Protein AF-A0A2G5C5P5-F1 (afdb_monomer)

InterPro domains:
  IPR019308 Transmembrane protein 214 [PTHR13448] (25-402)

Nearest PDB structures (foldseek):
  5t8v-assembly1_A  TM=2.557E-01  e=1.367E+00  Thermochaetoides thermophila DSM 1495
  4jgh-assembly2_D-2  TM=2.310E-01  e=2.596E+00  Homo sapiens
  8esq-assembly1_I  TM=3.142E-01  e=5.606E+00  Schizosaccharomyces pombe

Solvent-accessible surface area (backbone atoms only — not comparable to full-atom values): 25654 Å² total; per-residue (Å²): 140,82,87,87,78,86,83,63,78,71,61,63,54,56,56,56,56,62,62,66,70,75,74,82,79,87,84,83,87,67,85,76,84,80,80,74,80,84,75,79,88,76,88,81,81,86,88,81,85,88,81,89,84,89,89,82,92,75,83,91,70,88,68,61,86,55,49,68,57,50,52,53,50,50,51,53,50,50,53,52,52,51,52,52,48,51,54,51,53,52,54,50,49,57,57,47,57,57,50,61,65,62,71,74,76,82,85,84,91,77,92,79,92,83,88,89,86,87,86,89,85,87,83,81,94,72,87,74,76,78,76,76,75,72,75,82,73,84,83,45,37,58,45,64,36,36,65,68,56,53,45,66,62,48,48,52,50,50,50,54,41,45,64,77,33,67,90,38,51,47,59,36,53,51,51,53,44,52,52,40,24,58,57,31,50,73,30,45,55,87,63,56,49,63,85,50,44,72,76,77,46,54,64,73,56,48,48,44,56,65,54,77,44,45,44,66,62,44,51,48,55,50,35,63,53,55,64,73,50,53,61,67,36,50,41,54,50,51,52,51,47,48,54,52,52,50,54,52,52,52,56,66,62,60,68,68,74,91,73,94,73,96,62,90,72,79,61,69,39,36,49,66,21,48,52,38,54,48,40,46,48,27,30,62,49,26,70,41,50,65,79,42,44,63,55,50,66,68,38,69,90,53,51,53,85,86,41,44,61,57,55,52,44,52,40,39,23,14,28,75,46,34,54,49,55,18,49,33,48,39,56,75,56,49,48,61,44,62,75,35,92,83,52,50,72,66,61,43,50,54,56,51,48,47,50,51,51,56,63,66,37,87,65,28,67,62,55,40,61,74,39,40,58,52,97,88,41,55,46,68,46,71,71,58,48,53,51,49,48,47,58,36,63,48,57,84,91,66,64,50,72,67,63,24,55,58,41,38,61,55,46,60,58,48,64,58,63,76,75,114

Sequence (420 aa):
MDEERPISFEEEEKAAINASINANKSSDHGWQTVIYPKRQRKTSKTSGSNTDLRANGVSNNKSNVFSSVELHADERRRRNLELQRKAAEEAAEEASASRIARSKQRSDDEDESDDGDEIVDNGKVESKKPKQKKPKRIKVTVAEAASKIDAENLEQFLIEVSASYESQHYIQLMRFADYFARAFSPVKNAEFPWTKMFKESTVAKLADVPLNDVPEAVYKTSTDWINKRSSDALGSFILWSLDTIFADLANHQGVTKGSKKVVQQGSSKAQVAIFVVLAMALRRKPDVLIGLLPKLREDPKYQGQDKLPVILWVIAQASQGDLVVGLYSWVHNLFPVISAKSCNTQSRDLILQLLERILSAPKARSILLNGAVRKGERLVPPSALELLIRATFPAPSARIKVSIMRITSVFVIHLQWKAA

pLDDT: mean 72.53, std 23.05, range [25.64, 98.31]

Structure (mmCIF, N/CA/C/O backbone):
data_AF-A0A2G5C5P5-F1
#
_entry.id   AF-A0A2G5C5P5-F1
#
loop_
_atom_site.group_PDB
_atom_site.id
_atom_site.type_symbol
_atom_site.label_atom_id
_atom_site.label_alt_id
_atom_site.label_comp_id
_atom_site.label_asym_id
_atom_site.label_entity_id
_atom_site.label_seq_id
_atom_site.pdbx_PDB_ins_code
_atom_site.Cartn_x
_atom_site.Cartn_y
_atom_site.Cartn_z
_atom_site.occupancy
_atom_site.B_iso_or_equiv
_atom_site.auth_seq_id
_atom_site.auth_comp_id
_atom_site.auth_asym_id
_atom_site.auth_atom_id
_atom_site.pdbx_PDB_model_num
ATOM 1 N N . MET A 1 1 ? -6.707 20.361 -74.827 1.00 39.75 1 MET A N 1
ATOM 2 C CA . MET A 1 1 ? -7.853 21.003 -74.163 1.00 39.75 1 MET A CA 1
ATOM 3 C C . MET A 1 1 ? -8.816 19.868 -73.877 1.00 39.75 1 MET A C 1
ATOM 5 O O . MET A 1 1 ? -9.285 19.274 -74.832 1.00 39.75 1 MET A O 1
ATOM 9 N N . ASP A 1 2 ? -8.989 19.364 -72.666 1.00 35.78 2 ASP A N 1
ATOM 10 C CA . ASP A 1 2 ? -8.634 19.892 -71.354 1.00 35.78 2 ASP A CA 1
ATOM 11 C C . ASP A 1 2 ? -8.256 18.758 -70.392 1.00 35.78 2 ASP A C 1
ATOM 13 O O . ASP A 1 2 ? -8.505 17.581 -70.637 1.00 35.78 2 ASP A O 1
ATOM 17 N N . GLU A 1 3 ? -7.552 19.166 -69.348 1.00 36.19 3 GLU A N 1
ATOM 18 C CA . GLU A 1 3 ? -6.852 18.392 -68.332 1.00 36.19 3 GLU A CA 1
ATOM 19 C C . GLU A 1 3 ? -7.809 18.110 -67.154 1.00 36.19 3 GLU A C 1
ATOM 21 O O . GLU A 1 3 ? -8.196 19.038 -66.445 1.00 36.19 3 GLU A O 1
ATOM 26 N N . GLU A 1 4 ? -8.205 16.853 -66.922 1.00 40.25 4 GLU A N 1
ATOM 27 C CA . GLU A 1 4 ? -8.916 16.465 -65.693 1.00 40.25 4 GLU A CA 1
ATOM 28 C C . GLU A 1 4 ? -7.902 16.166 -64.578 1.00 40.25 4 GLU A C 1
ATOM 30 O O . GLU A 1 4 ? -7.133 15.204 -64.637 1.00 40.25 4 GLU A O 1
ATOM 35 N N . ARG A 1 5 ? -7.888 17.020 -63.547 1.00 47.44 5 ARG A N 1
ATOM 36 C CA . ARG A 1 5 ? -7.127 16.813 -62.307 1.00 47.44 5 ARG A CA 1
ATOM 37 C C . ARG A 1 5 ? -7.909 15.905 -61.349 1.00 47.44 5 ARG A C 1
ATOM 39 O O . ARG A 1 5 ? -9.105 16.128 -61.176 1.00 47.44 5 ARG A O 1
ATOM 46 N N . PRO A 1 6 ? -7.258 14.966 -60.640 1.00 45.50 6 PRO A N 1
ATOM 47 C CA . PRO A 1 6 ? -7.902 14.232 -59.558 1.00 45.50 6 PRO A CA 1
ATOM 48 C C . PRO A 1 6 ? -8.077 15.119 -58.313 1.00 45.50 6 PRO A C 1
ATOM 50 O O . PRO A 1 6 ? -7.134 15.760 -57.843 1.00 45.50 6 PRO A O 1
ATOM 53 N N . ILE A 1 7 ? -9.308 15.142 -57.800 1.00 49.91 7 ILE A N 1
ATOM 54 C CA . ILE A 1 7 ? -9.752 15.841 -56.587 1.00 49.91 7 ILE A CA 1
ATOM 55 C C . ILE A 1 7 ? -9.141 15.159 -55.351 1.00 49.91 7 ILE A C 1
ATOM 57 O O . ILE A 1 7 ? -9.050 13.933 -55.283 1.00 49.91 7 ILE A O 1
ATOM 61 N N . SER A 1 8 ? -8.673 15.956 -54.388 1.00 47.62 8 SER A N 1
ATOM 62 C CA . SER A 1 8 ? -7.996 15.491 -53.178 1.00 47.62 8 SER A CA 1
ATOM 63 C C . SER A 1 8 ? -8.977 14.974 -52.117 1.00 47.62 8 SER A C 1
ATOM 65 O O . SER A 1 8 ? -10.062 15.513 -51.914 1.00 47.62 8 SER A O 1
ATOM 67 N N . PHE A 1 9 ? -8.530 13.960 -51.371 1.00 46.12 9 PHE A N 1
ATOM 68 C CA . PHE A 1 9 ? -9.217 13.301 -50.246 1.00 46.12 9 PHE A CA 1
ATOM 69 C C . PHE A 1 9 ? -9.697 14.247 -49.117 1.00 46.12 9 PHE A C 1
ATOM 71 O O . PHE A 1 9 ? -10.440 13.830 -48.235 1.00 46.12 9 PHE A O 1
ATOM 78 N N . GLU A 1 10 ? -9.293 15.520 -49.129 1.00 51.56 10 GLU A N 1
ATOM 79 C CA . GLU A 1 10 ? -9.669 16.517 -48.118 1.00 51.56 10 GLU A CA 1
ATOM 80 C C . GLU A 1 10 ? -11.042 17.173 -48.367 1.00 51.56 10 GLU A C 1
ATOM 82 O O . GLU A 1 10 ? -11.604 17.774 -47.447 1.00 51.56 10 GLU A O 1
ATOM 87 N N . GLU A 1 11 ? -11.609 17.075 -49.576 1.00 49.78 11 GLU A N 1
ATOM 88 C CA . GLU A 1 11 ? -12.957 17.602 -49.863 1.00 49.78 11 GLU A CA 1
ATOM 89 C C . GLU A 1 11 ? -14.079 16.627 -49.475 1.00 49.78 11 GLU A C 1
ATOM 91 O O . GLU A 1 11 ? -15.160 17.063 -49.071 1.00 49.78 11 GLU A O 1
ATOM 96 N N . GLU A 1 12 ? -13.810 15.320 -49.483 1.00 50.12 12 GLU A N 1
ATOM 97 C CA . GLU A 1 12 ? -14.785 14.293 -49.094 1.00 50.12 12 GLU A CA 1
ATOM 98 C C . GLU A 1 12 ? -14.968 14.228 -47.562 1.00 50.12 12 GLU A C 1
ATOM 100 O O . GLU A 1 12 ? -16.082 14.070 -47.055 1.00 50.12 12 GLU A O 1
ATOM 105 N N . GLU A 1 13 ? -13.901 14.489 -46.796 1.00 49.41 13 GLU A N 1
ATOM 106 C CA . GLU A 1 13 ? -13.942 14.523 -45.327 1.00 49.41 13 GLU A CA 1
ATOM 107 C C . GLU A 1 13 ? -14.687 15.763 -44.788 1.00 49.41 13 GLU A C 1
ATOM 109 O O . GLU A 1 13 ? -15.423 15.688 -43.799 1.00 49.41 13 GLU A O 1
ATOM 114 N N . LYS A 1 14 ? -14.603 16.908 -45.484 1.00 49.34 14 LYS A N 1
ATOM 115 C CA . LYS A 1 14 ? -15.317 18.140 -45.092 1.00 49.34 14 LYS A CA 1
ATOM 116 C C . LYS A 1 14 ? -16.828 18.072 -45.344 1.00 49.34 14 LYS A C 1
ATOM 118 O O . LYS A 1 14 ? -17.591 18.687 -44.594 1.00 49.34 14 LYS A O 1
ATOM 123 N N . ALA A 1 15 ? -17.279 17.297 -46.333 1.00 49.38 15 ALA A N 1
ATOM 124 C CA . ALA A 1 15 ? -18.704 17.053 -46.567 1.00 49.38 15 ALA A CA 1
ATOM 125 C C . ALA A 1 15 ? -19.320 16.128 -45.494 1.00 49.38 15 ALA A C 1
ATOM 127 O O . ALA A 1 15 ? -20.443 16.367 -45.040 1.00 49.38 15 ALA A O 1
ATOM 128 N N . ALA A 1 16 ? -18.565 15.135 -45.010 1.00 49.78 16 ALA A N 1
ATOM 129 C CA . ALA A 1 16 ? -19.006 14.209 -43.962 1.00 49.78 16 ALA A CA 1
ATOM 130 C C . ALA A 1 16 ? -19.106 14.864 -42.566 1.00 49.78 16 ALA A C 1
ATOM 132 O O . ALA A 1 16 ? -20.011 14.547 -41.784 1.00 49.78 16 ALA A O 1
ATOM 133 N N . ILE A 1 17 ? -18.227 15.827 -42.264 1.00 50.59 17 ILE A N 1
ATOM 134 C CA . ILE A 1 17 ? -18.224 16.556 -40.983 1.00 50.59 17 ILE A CA 1
ATOM 135 C C . ILE A 1 17 ? -19.400 17.550 -40.890 1.00 50.59 17 ILE A C 1
ATOM 137 O O . ILE A 1 17 ? -20.002 17.699 -39.828 1.00 50.59 17 ILE A O 1
ATOM 141 N N . ASN A 1 18 ? -19.814 18.177 -41.997 1.00 45.84 18 ASN A N 1
ATOM 142 C CA . ASN A 1 18 ? -20.959 19.100 -41.985 1.00 45.84 18 ASN A CA 1
ATOM 143 C C . ASN A 1 18 ? -22.326 18.390 -41.923 1.00 45.84 18 ASN A C 1
ATOM 145 O O . ASN A 1 18 ? -23.281 18.952 -41.383 1.00 45.84 18 ASN A O 1
ATOM 149 N N . ALA A 1 19 ? -22.431 17.146 -42.403 1.00 44.00 19 ALA A N 1
ATOM 150 C CA . ALA A 1 19 ? -23.662 16.355 -42.306 1.00 44.00 19 ALA A CA 1
ATOM 151 C C . ALA A 1 19 ? -23.920 15.808 -40.885 1.00 44.00 19 ALA A C 1
ATOM 153 O O . ALA A 1 19 ? -25.070 15.608 -40.494 1.00 44.00 19 ALA A O 1
ATOM 154 N N . SER A 1 20 ? -22.871 15.626 -40.078 1.00 40.66 20 SER A N 1
ATOM 155 C CA . SER A 1 20 ? -22.965 15.104 -38.706 1.00 40.66 20 SER A CA 1
ATOM 156 C C . SER A 1 20 ? -23.210 16.188 -37.640 1.00 40.66 20 SER A C 1
ATOM 158 O O . SER A 1 20 ? -23.603 15.867 -36.519 1.00 40.66 20 SER A O 1
ATOM 160 N N . ILE A 1 21 ? -23.095 17.474 -37.996 1.00 42.53 21 ILE A N 1
ATOM 161 C CA . ILE A 1 21 ? -23.386 18.611 -37.101 1.00 42.53 21 ILE A CA 1
ATOM 162 C C . ILE A 1 21 ? -24.892 18.957 -37.047 1.00 42.53 21 ILE A C 1
ATOM 164 O O . ILE A 1 21 ? -25.347 19.550 -36.071 1.00 42.53 21 ILE A O 1
ATOM 168 N N . ASN A 1 22 ? -25.708 18.523 -38.018 1.00 40.50 22 ASN A N 1
ATOM 169 C CA . ASN A 1 22 ? -27.134 18.890 -38.094 1.00 40.50 22 ASN A CA 1
ATOM 170 C C . ASN A 1 22 ? -28.139 17.803 -37.659 1.00 40.50 22 ASN A C 1
ATOM 172 O O . ASN A 1 22 ? -29.344 18.032 -37.744 1.00 40.50 22 ASN A O 1
ATOM 176 N N . ALA A 1 23 ? -27.685 16.655 -37.142 1.00 41.91 23 ALA A N 1
ATOM 177 C CA . ALA A 1 23 ? -28.559 15.520 -36.810 1.00 41.91 23 ALA A CA 1
ATOM 178 C C . ALA A 1 23 ? -28.710 15.209 -35.305 1.00 41.91 23 ALA A C 1
ATOM 180 O O . ALA A 1 23 ? -29.183 14.135 -34.960 1.00 41.91 23 ALA A O 1
ATOM 181 N N . ASN A 1 24 ? -28.365 16.132 -34.398 1.00 37.50 24 ASN A N 1
ATOM 182 C CA . ASN A 1 24 ? -28.667 15.994 -32.964 1.00 37.50 24 ASN A CA 1
ATOM 183 C C . ASN A 1 24 ? -29.270 17.283 -32.397 1.00 37.50 24 ASN A C 1
ATOM 185 O O . ASN A 1 24 ? -28.678 18.006 -31.597 1.00 37.50 24 ASN A O 1
ATOM 189 N N . LYS A 1 25 ? -30.497 17.560 -32.836 1.00 40.38 25 LYS A N 1
ATOM 190 C CA . LYS A 1 25 ? -31.408 18.515 -32.210 1.00 40.38 25 LYS A CA 1
ATOM 191 C C . LYS A 1 25 ? -32.523 17.695 -31.555 1.00 40.38 25 LYS A C 1
ATOM 193 O O . LYS A 1 25 ? -33.150 16.902 -32.243 1.00 40.38 25 LYS A O 1
ATOM 198 N N . SER A 1 26 ? -32.774 17.947 -30.266 1.00 44.62 26 SER A N 1
ATOM 199 C CA . SER A 1 26 ? -33.900 17.452 -29.443 1.00 44.62 26 SER A CA 1
ATOM 200 C C . SER A 1 26 ? -33.718 16.141 -28.652 1.00 44.62 26 SER A C 1
ATOM 202 O O . SER A 1 26 ? -34.239 15.100 -29.036 1.00 44.62 26 SER A O 1
ATOM 204 N N . SER A 1 27 ? -33.168 16.252 -27.436 1.00 40.12 27 SER A N 1
ATOM 205 C CA . SER A 1 27 ? -33.867 15.812 -26.209 1.00 40.12 27 SER A CA 1
ATOM 206 C C . SER A 1 27 ? -33.174 16.412 -24.978 1.00 40.12 27 SER A C 1
ATOM 208 O O . SER A 1 27 ? -32.378 15.774 -24.291 1.00 40.12 27 SER A O 1
ATOM 210 N N . ASP A 1 28 ? -33.445 17.691 -24.741 1.00 40.66 28 ASP A N 1
ATOM 211 C CA . ASP A 1 28 ? -32.949 18.453 -23.599 1.00 40.66 28 ASP A CA 1
ATOM 212 C C . ASP A 1 28 ? -33.690 17.984 -22.330 1.00 40.66 28 ASP A C 1
ATOM 214 O O . ASP A 1 28 ? -34.867 18.284 -22.137 1.00 40.66 28 ASP A O 1
ATOM 218 N N . HIS A 1 29 ? -33.050 17.187 -21.471 1.00 51.88 29 HIS A N 1
ATOM 219 C CA . HIS A 1 29 ? -33.533 16.918 -20.104 1.00 51.88 29 HIS A CA 1
ATOM 220 C C . HIS A 1 29 ? -32.987 17.989 -19.153 1.00 51.88 29 HIS A C 1
ATOM 222 O O . HIS A 1 29 ? -32.339 17.713 -18.140 1.00 51.88 29 HIS A O 1
ATOM 228 N N . GLY A 1 30 ? -33.231 19.241 -19.540 1.00 44.56 30 GLY A N 1
ATOM 229 C CA . GLY A 1 30 ? -32.808 20.432 -18.833 1.00 44.56 30 GLY A CA 1
ATOM 230 C C . GLY A 1 30 ? -33.655 20.651 -17.589 1.00 44.56 30 GLY A C 1
ATOM 231 O O . GLY A 1 30 ? -34.846 20.951 -17.663 1.00 44.56 30 GLY A O 1
ATOM 232 N N . TRP A 1 31 ? -33.018 20.567 -16.424 1.00 47.69 31 TRP A N 1
ATOM 233 C CA . TRP A 1 31 ? -33.507 21.257 -15.238 1.00 47.69 31 TRP A CA 1
ATOM 234 C C . TRP A 1 31 ? -33.713 22.735 -15.585 1.00 47.69 31 TRP A C 1
ATOM 236 O O . TRP A 1 31 ? -32.754 23.471 -15.823 1.00 47.69 31 TRP A O 1
ATOM 246 N N . GLN A 1 32 ? -34.969 23.173 -15.624 1.00 50.31 32 GLN A N 1
ATOM 247 C CA . GLN A 1 32 ? -35.308 24.569 -15.865 1.00 50.31 32 GLN A CA 1
ATOM 248 C C . GLN A 1 32 ? -35.135 25.379 -14.581 1.00 50.31 32 GLN A C 1
ATOM 250 O O . GLN A 1 32 ? -35.727 25.092 -13.540 1.00 50.31 32 GLN A O 1
ATOM 255 N N . THR A 1 33 ? -34.329 26.436 -14.665 1.00 44.00 33 THR A N 1
ATOM 256 C CA . THR A 1 33 ? -34.199 27.417 -13.587 1.00 44.00 33 THR A CA 1
ATOM 257 C C . THR A 1 33 ? -35.464 28.272 -13.560 1.00 44.00 33 THR A C 1
ATOM 259 O O . THR A 1 33 ? -35.619 29.190 -14.362 1.00 44.00 33 THR A O 1
ATOM 262 N N . VAL A 1 34 ? -36.386 27.977 -12.642 1.00 49.75 34 VAL A N 1
ATOM 263 C CA . VAL A 1 34 ? -37.576 28.806 -12.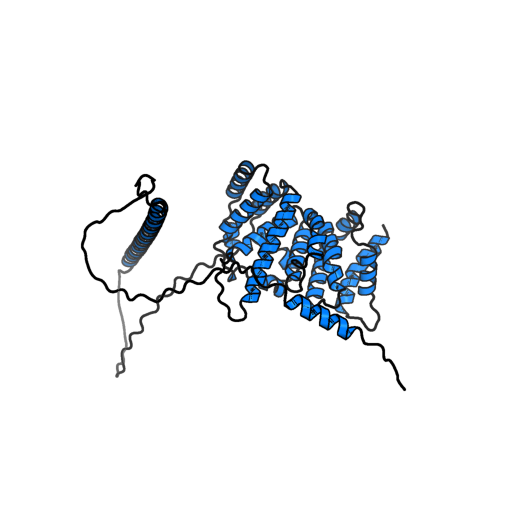411 1.00 49.75 34 VAL A CA 1
ATOM 264 C C . VAL A 1 34 ? -37.158 30.035 -11.605 1.00 49.75 34 VAL A C 1
ATOM 266 O O . VAL A 1 34 ? -36.995 29.985 -10.385 1.00 49.75 34 VAL A O 1
ATOM 269 N N . ILE A 1 35 ? -36.943 31.152 -12.298 1.00 47.06 35 ILE A N 1
ATOM 270 C CA . ILE A 1 35 ? -36.709 32.454 -11.672 1.00 47.06 35 ILE A CA 1
ATOM 271 C C . ILE A 1 35 ? -38.068 33.009 -11.245 1.00 47.06 35 ILE A C 1
ATOM 273 O O . ILE A 1 35 ? -38.861 33.446 -12.076 1.00 47.06 35 ILE A O 1
ATOM 277 N N . TYR A 1 36 ? -38.342 33.019 -9.943 1.00 44.31 36 TYR A N 1
ATOM 278 C CA . TYR A 1 36 ? -39.490 33.747 -9.412 1.00 44.31 36 TYR A CA 1
ATOM 279 C C . TYR A 1 36 ? -39.167 35.246 -9.363 1.00 44.31 36 TYR A C 1
ATOM 281 O O . TYR A 1 36 ? -38.166 35.627 -8.743 1.00 44.31 36 TYR A O 1
ATOM 289 N N . PRO A 1 37 ? -40.002 36.130 -9.935 1.00 45.81 37 PRO A N 1
ATOM 290 C CA . PRO A 1 37 ? -39.894 37.548 -9.644 1.00 45.81 37 PRO A CA 1
ATOM 291 C C . PRO A 1 37 ? -40.115 37.766 -8.143 1.00 45.81 37 PRO A C 1
ATOM 293 O O . PRO A 1 37 ? -41.065 37.273 -7.532 1.00 45.81 37 PRO A O 1
ATOM 296 N N . LYS A 1 38 ? -39.173 38.493 -7.543 1.00 41.09 38 LYS A N 1
ATOM 297 C CA . LYS A 1 38 ? -39.070 38.803 -6.116 1.00 41.09 38 LYS A CA 1
ATOM 298 C C . LYS A 1 38 ? -40.333 39.538 -5.645 1.00 41.09 38 LYS A C 1
ATOM 300 O O . LYS A 1 38 ? -40.432 40.757 -5.756 1.00 41.09 38 LYS A O 1
ATOM 305 N N . ARG A 1 39 ? -41.316 38.797 -5.127 1.00 41.12 39 ARG A 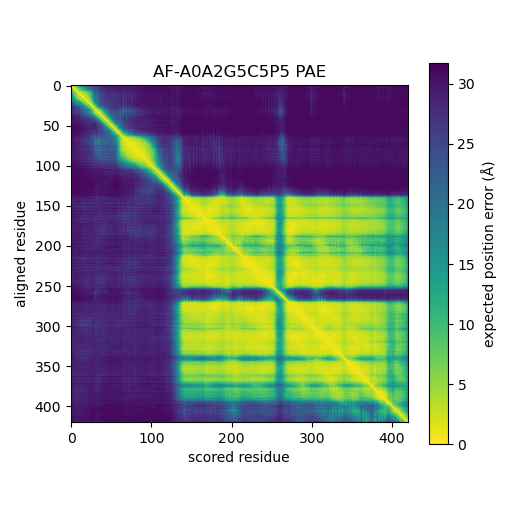N 1
ATOM 306 C CA . ARG A 1 39 ? -42.567 39.362 -4.608 1.00 41.12 39 ARG A CA 1
ATOM 307 C C . ARG A 1 39 ? -42.278 40.081 -3.289 1.00 41.12 39 ARG A C 1
ATOM 309 O O . ARG A 1 39 ? -41.869 39.462 -2.308 1.00 41.12 39 ARG A O 1
ATOM 316 N N . GLN A 1 40 ? -42.453 41.402 -3.285 1.00 41.97 40 GLN A N 1
ATOM 317 C CA . GLN A 1 40 ? -42.345 42.230 -2.087 1.00 41.97 40 GLN A CA 1
ATOM 318 C C . GLN A 1 40 ? -43.316 41.725 -1.013 1.00 41.97 40 GLN A C 1
ATOM 320 O O . GLN A 1 40 ? -44.526 41.641 -1.227 1.00 41.97 40 GLN A O 1
ATOM 325 N N . ARG A 1 41 ? -42.770 41.386 0.155 1.00 35.91 41 ARG A N 1
ATOM 326 C CA . ARG A 1 41 ? -43.523 40.967 1.335 1.00 35.91 41 ARG A CA 1
ATOM 327 C C . ARG A 1 41 ? -44.222 42.194 1.930 1.00 35.91 41 ARG A C 1
ATOM 329 O O . ARG A 1 41 ? -43.633 42.895 2.745 1.00 35.91 41 ARG A O 1
ATOM 336 N N . LYS A 1 42 ? -45.468 42.453 1.524 1.00 35.56 42 LYS A N 1
ATOM 337 C CA . LYS A 1 42 ? -46.392 43.299 2.292 1.00 35.56 42 LYS A CA 1
ATOM 338 C C . LYS A 1 42 ? -47.169 42.421 3.267 1.00 35.56 42 LYS A C 1
ATOM 340 O O . LYS A 1 42 ? -47.844 41.473 2.882 1.00 35.56 42 LYS A O 1
ATOM 345 N N . THR A 1 43 ? -47.009 42.733 4.542 1.00 38.47 43 THR A N 1
ATOM 346 C CA . THR A 1 43 ? -47.791 42.232 5.668 1.00 38.47 43 THR A CA 1
ATOM 347 C C . THR A 1 43 ? -49.194 42.836 5.649 1.00 38.47 43 THR A C 1
ATOM 349 O O . THR A 1 43 ? -49.312 44.056 5.729 1.00 38.47 43 THR A O 1
ATOM 352 N N . SER A 1 44 ? -50.245 42.013 5.639 1.00 32.84 44 SER A N 1
ATOM 353 C CA . SER A 1 44 ? -51.570 42.412 6.136 1.00 32.84 44 SER A CA 1
ATOM 354 C C . SER A 1 44 ? -52.426 41.201 6.526 1.00 32.84 44 SER A C 1
ATOM 356 O O . SER A 1 44 ? -52.258 40.101 6.009 1.00 32.84 44 SER A O 1
ATOM 358 N N . LYS A 1 45 ? -53.283 41.446 7.518 1.00 33.97 45 LYS A N 1
ATOM 359 C CA . LYS A 1 45 ? -54.034 40.528 8.382 1.00 33.97 45 LYS A CA 1
ATOM 360 C C . LYS A 1 45 ? -55.306 39.935 7.735 1.00 33.97 45 LYS A C 1
ATOM 362 O O . LYS A 1 45 ? -55.938 40.610 6.938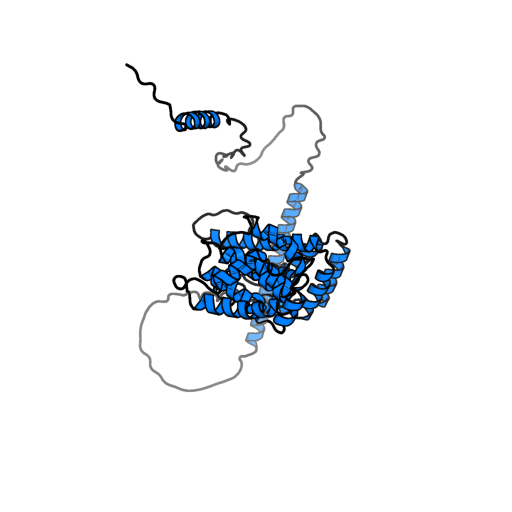 1.00 33.97 45 LYS A O 1
ATOM 367 N N . THR A 1 46 ? -55.646 38.724 8.197 1.00 33.53 46 THR A N 1
ATOM 368 C CA . THR A 1 46 ? -56.955 38.120 8.578 1.00 33.53 46 THR A CA 1
ATOM 369 C C . THR A 1 46 ? -58.230 38.250 7.711 1.00 33.53 46 THR A C 1
ATOM 371 O O . THR A 1 46 ? -58.546 39.306 7.180 1.00 33.53 46 THR A O 1
ATOM 374 N N . SER A 1 47 ? -59.044 37.177 7.798 1.00 31.61 47 SER A N 1
ATOM 375 C CA . SER A 1 47 ? -60.432 36.922 7.327 1.00 31.61 47 SER A CA 1
ATOM 376 C C . SER A 1 47 ? -60.512 36.338 5.910 1.00 31.61 47 SER A C 1
ATOM 378 O O . SER A 1 47 ? -59.754 36.744 5.047 1.00 31.61 47 SER A O 1
ATOM 380 N N . GLY A 1 48 ? -61.329 35.344 5.565 1.00 30.11 48 GLY A N 1
ATOM 381 C CA . GLY A 1 48 ? -62.413 34.614 6.218 1.00 30.11 48 GLY A CA 1
ATOM 382 C C . GLY A 1 48 ? -63.308 34.038 5.102 1.00 30.11 48 GLY A C 1
ATOM 383 O O . GLY A 1 48 ? -63.473 34.689 4.079 1.00 30.11 48 GLY A O 1
ATOM 384 N N . SER A 1 49 ? -63.894 32.858 5.331 1.00 30.73 49 SER A N 1
ATOM 385 C CA . SER A 1 49 ? -65.025 32.249 4.597 1.00 30.73 49 SER A CA 1
ATOM 386 C C . SER A 1 49 ? -64.815 31.582 3.218 1.00 30.73 49 SER A C 1
ATOM 388 O O . SER A 1 49 ? -64.527 32.221 2.214 1.00 30.73 49 SER A O 1
ATOM 390 N N . ASN A 1 50 ? -65.084 30.268 3.237 1.00 34.22 50 ASN A N 1
ATOM 391 C CA . ASN A 1 50 ? -65.690 29.359 2.251 1.00 34.22 50 ASN A CA 1
ATOM 392 C C . ASN A 1 50 ? -66.022 29.848 0.831 1.00 34.22 50 ASN A C 1
ATOM 394 O O . ASN A 1 50 ? -66.723 30.837 0.648 1.00 34.22 50 ASN A O 1
ATOM 398 N N . THR A 1 51 ? -65.740 28.977 -0.144 1.00 34.53 51 THR A N 1
ATOM 399 C CA . THR A 1 51 ? -66.770 28.386 -1.024 1.00 34.53 51 THR A CA 1
ATOM 400 C C . THR A 1 51 ? -66.244 27.101 -1.674 1.00 34.53 51 THR A C 1
ATOM 402 O O . THR A 1 51 ? -65.137 27.058 -2.207 1.00 34.53 51 THR A O 1
ATOM 405 N N . ASP A 1 52 ? -67.048 26.046 -1.559 1.00 37.44 52 ASP A N 1
ATOM 406 C CA . ASP A 1 52 ? -66.906 24.740 -2.201 1.00 37.44 52 ASP A CA 1
ATOM 407 C C . ASP A 1 52 ? -66.958 24.824 -3.735 1.00 37.44 52 ASP A C 1
ATOM 409 O O . ASP A 1 52 ? -67.544 25.761 -4.272 1.00 37.44 52 ASP A O 1
ATOM 413 N N . LEU A 1 53 ? -66.415 23.804 -4.424 1.00 35.88 53 LEU A N 1
ATOM 414 C CA . LEU A 1 53 ? -67.141 22.945 -5.386 1.00 35.88 53 LEU A CA 1
ATOM 415 C C . LEU A 1 53 ? -66.192 21.949 -6.112 1.00 35.88 53 LEU A C 1
ATOM 417 O O . LEU A 1 53 ? -65.449 22.348 -6.997 1.00 35.88 53 LEU A O 1
ATOM 421 N N . ARG A 1 54 ? -66.315 20.654 -5.737 1.00 36.53 54 ARG A N 1
ATOM 422 C CA . ARG A 1 54 ? -66.359 19.393 -6.549 1.00 36.53 54 ARG A CA 1
ATOM 423 C C . ARG A 1 54 ? -65.235 19.075 -7.576 1.00 36.53 54 ARG A C 1
ATOM 425 O O . ARG A 1 54 ? -64.743 19.953 -8.253 1.00 36.53 54 ARG A O 1
ATOM 432 N N . ALA A 1 55 ? -64.828 17.831 -7.872 1.00 33.25 55 ALA A N 1
ATOM 433 C CA . ALA A 1 55 ? -65.161 16.470 -7.431 1.00 33.25 55 ALA A CA 1
ATOM 434 C C . ALA A 1 55 ? -64.077 15.482 -7.941 1.00 33.25 55 ALA A C 1
ATOM 436 O O . ALA A 1 55 ? -63.763 15.499 -9.125 1.00 33.25 55 ALA A O 1
ATOM 437 N N . ASN A 1 56 ? -63.528 14.634 -7.065 1.00 31.58 56 ASN A N 1
ATOM 438 C CA . ASN A 1 56 ? -63.314 13.179 -7.223 1.00 31.58 56 ASN A CA 1
ATOM 439 C C . ASN A 1 56 ? -62.420 12.678 -6.077 1.00 31.58 56 ASN A C 1
ATOM 441 O O . ASN A 1 56 ? -61.464 13.339 -5.683 1.00 31.58 56 ASN A O 1
ATOM 445 N N . GLY A 1 57 ? -62.829 11.566 -5.470 1.00 39.59 57 GLY A N 1
ATOM 446 C CA . GLY A 1 57 ? -62.545 11.244 -4.075 1.00 39.59 57 GLY A CA 1
ATOM 447 C C . GLY A 1 57 ? -61.104 10.887 -3.720 1.00 39.59 57 GLY A C 1
ATOM 448 O O . GLY A 1 57 ? -60.472 10.121 -4.428 1.00 39.59 57 GLY A O 1
ATOM 449 N N . VAL A 1 58 ? -60.670 11.372 -2.551 1.00 36.50 58 VAL A N 1
ATOM 450 C CA . VAL A 1 58 ? -59.871 10.679 -1.520 1.00 36.50 58 VAL A CA 1
ATOM 451 C C . VAL A 1 58 ? -60.192 11.377 -0.184 1.00 36.50 58 VAL A C 1
ATOM 453 O O . VAL A 1 58 ? -60.452 12.581 -0.159 1.00 36.50 58 VAL A O 1
ATOM 456 N N . SER A 1 59 ? -60.246 10.626 0.919 1.00 36.34 59 SER A N 1
ATOM 457 C CA . SER A 1 59 ? -60.568 11.142 2.254 1.00 36.34 59 SER A CA 1
ATOM 458 C C . SER A 1 59 ? -59.633 12.282 2.685 1.00 36.34 59 SER A C 1
ATOM 460 O O . SER A 1 59 ? -58.424 12.265 2.453 1.00 36.34 59 SER A O 1
ATOM 462 N N . ASN A 1 60 ? -60.205 13.296 3.333 1.00 42.50 60 ASN A N 1
ATOM 463 C CA . ASN A 1 60 ? -59.489 14.470 3.820 1.00 42.50 60 ASN A CA 1
ATOM 464 C C . ASN A 1 60 ? -58.781 14.139 5.144 1.00 42.50 60 ASN A C 1
ATOM 466 O O . ASN A 1 60 ? -59.180 14.604 6.208 1.00 42.50 60 ASN A O 1
ATOM 470 N N . ASN A 1 61 ? -57.745 13.302 5.083 1.00 43.62 61 ASN A N 1
ATOM 471 C CA . ASN A 1 61 ? -56.811 13.129 6.185 1.00 43.62 61 ASN A CA 1
ATOM 472 C C . ASN A 1 61 ? -55.609 14.041 5.909 1.00 43.62 61 ASN A C 1
ATOM 474 O O . ASN A 1 61 ? -54.688 13.676 5.181 1.00 43.62 61 ASN A O 1
ATOM 478 N N . LYS A 1 62 ? -55.625 15.268 6.447 1.00 54.34 62 LYS A N 1
ATOM 479 C CA . LYS A 1 62 ? -54.463 16.175 6.419 1.00 54.34 62 LYS A CA 1
ATOM 480 C C . LYS A 1 62 ? -53.383 15.676 7.386 1.00 54.34 62 LYS A C 1
ATOM 482 O O . LYS A 1 62 ? -53.009 16.364 8.330 1.00 54.34 62 LYS A O 1
ATOM 487 N N . SER A 1 63 ? -52.860 14.476 7.157 1.00 54.31 63 SER A N 1
ATOM 488 C CA . SER A 1 63 ? -51.562 14.090 7.692 1.00 54.31 63 SER A CA 1
ATOM 489 C C . SER A 1 63 ? -50.515 14.810 6.848 1.00 54.31 63 SER A C 1
ATOM 491 O O . SER A 1 63 ? -50.266 14.423 5.705 1.00 54.31 63 SER A O 1
ATOM 493 N N . ASN A 1 64 ? -49.937 15.892 7.376 1.00 64.31 64 ASN A N 1
ATOM 494 C CA . ASN A 1 64 ? -48.777 16.531 6.758 1.00 64.31 64 ASN A CA 1
ATOM 495 C C . ASN A 1 64 ? -47.700 15.452 6.602 1.00 64.31 64 ASN A C 1
ATOM 497 O O . ASN A 1 64 ? -47.089 15.049 7.588 1.00 64.31 64 ASN A O 1
ATOM 501 N N . VAL A 1 65 ? -47.476 14.972 5.377 1.00 67.00 65 VAL A N 1
ATOM 502 C CA . VAL A 1 65 ? -46.496 13.914 5.059 1.00 67.00 65 VAL A CA 1
ATOM 503 C C . VAL A 1 65 ? -45.086 14.301 5.537 1.00 67.00 65 VAL A C 1
ATOM 505 O O . VAL A 1 65 ? -44.277 13.447 5.884 1.00 67.00 65 VAL A O 1
ATOM 508 N N . PHE A 1 66 ? -44.823 15.604 5.660 1.00 62.53 66 PHE A N 1
ATOM 509 C CA . PHE A 1 66 ? -43.571 16.164 6.168 1.00 62.53 66 PHE A CA 1
ATOM 510 C C . PHE A 1 66 ? -43.563 16.470 7.671 1.00 62.53 66 PHE A C 1
ATOM 512 O O . PHE A 1 66 ? -42.518 16.848 8.189 1.00 62.53 66 PHE A O 1
ATOM 519 N N . SER A 1 67 ? -44.664 16.257 8.398 1.00 72.12 67 SER A N 1
ATOM 520 C CA . SER A 1 67 ? -44.738 16.526 9.845 1.00 72.12 67 SER A CA 1
ATOM 521 C C . SER A 1 67 ? -43.684 15.751 10.632 1.00 72.12 67 SER A C 1
ATOM 523 O O . SER A 1 67 ? -43.033 16.316 11.503 1.00 72.12 67 SER A O 1
ATOM 525 N N . SER A 1 68 ? -43.436 14.488 10.273 1.00 70.69 68 SER A N 1
ATOM 526 C CA . SER A 1 68 ? -42.376 13.682 10.888 1.00 70.69 68 SER A CA 1
ATOM 527 C C . SER A 1 68 ? -40.973 14.220 10.578 1.00 70.69 68 SER A C 1
ATOM 529 O O . SER A 1 68 ? -40.066 14.078 11.397 1.00 70.69 68 SER A O 1
ATOM 531 N N . VAL A 1 69 ? -40.779 14.840 9.409 1.00 76.44 69 VAL A N 1
ATOM 532 C CA . VAL A 1 69 ? -39.497 15.430 8.996 1.00 76.44 69 VAL A CA 1
ATOM 533 C C . VAL A 1 69 ? -39.265 16.766 9.704 1.00 76.44 69 VAL A C 1
ATOM 535 O O . VAL A 1 69 ? -38.153 17.020 10.169 1.00 76.44 69 VAL A O 1
ATOM 538 N N . GLU A 1 70 ? -40.305 17.590 9.839 1.00 82.00 70 GLU A N 1
ATOM 539 C CA . GLU A 1 70 ? -40.272 18.841 10.605 1.00 82.00 70 GLU A CA 1
ATOM 540 C C . GLU A 1 70 ? -40.071 18.588 12.099 1.00 82.00 70 GLU A C 1
ATOM 542 O O . GLU A 1 70 ? -39.167 19.182 12.682 1.00 82.00 70 GLU A O 1
ATOM 547 N N . LEU A 1 71 ? -40.787 17.626 12.693 1.00 84.50 71 LEU A N 1
ATOM 548 C CA . LEU A 1 71 ? -40.575 17.202 14.083 1.00 84.50 71 LEU A CA 1
ATOM 549 C C . LEU A 1 71 ? -39.129 16.766 14.327 1.00 84.50 71 LEU A C 1
ATOM 551 O O . LEU A 1 71 ? -38.493 17.218 15.277 1.00 84.50 71 LEU A O 1
ATOM 555 N N . HIS A 1 72 ? -38.571 15.945 13.435 1.00 78.75 72 HIS A N 1
ATOM 556 C CA . HIS A 1 72 ? -37.187 15.498 13.561 1.00 78.75 72 HIS A CA 1
ATOM 557 C C . HIS A 1 72 ? -36.176 16.640 13.340 1.00 78.75 72 HIS A C 1
ATOM 559 O O . HIS A 1 72 ? -35.088 16.641 13.919 1.00 78.75 72 HIS A O 1
ATOM 565 N N . ALA A 1 73 ? -36.505 17.639 12.515 1.00 80.31 73 ALA A N 1
ATOM 566 C CA . ALA A 1 73 ? -35.672 18.824 12.332 1.00 80.31 73 ALA A CA 1
ATOM 567 C C . ALA A 1 73 ? -35.696 19.756 13.553 1.00 80.31 73 ALA A C 1
ATOM 569 O O . ALA A 1 73 ? -34.638 20.249 13.962 1.00 80.31 73 ALA A O 1
ATOM 570 N N . ASP A 1 74 ? -36.867 19.957 14.152 1.00 82.12 74 ASP A N 1
ATOM 571 C CA . ASP A 1 74 ? -37.053 20.769 15.352 1.00 82.12 74 ASP A CA 1
ATOM 572 C C . ASP A 1 74 ? -36.429 20.105 16.581 1.00 82.12 74 ASP A C 1
ATOM 574 O O . ASP A 1 74 ? -35.743 20.775 17.356 1.00 82.12 74 ASP A O 1
ATOM 578 N N . GLU A 1 75 ? -36.536 18.782 16.710 1.00 89.25 75 GLU A N 1
ATOM 579 C CA . GLU A 1 75 ? -35.869 18.026 17.771 1.00 89.25 75 GLU A CA 1
ATOM 580 C C . GLU A 1 75 ? -34.340 18.134 17.671 1.00 89.25 75 GLU A C 1
ATOM 582 O O . GLU A 1 75 ? -33.654 18.367 18.671 1.00 89.25 75 GLU A O 1
ATOM 587 N N . ARG A 1 76 ? -33.786 18.070 16.451 1.00 80.88 76 ARG A N 1
ATOM 588 C CA . ARG A 1 76 ? -32.349 18.281 16.210 1.00 80.88 76 ARG A CA 1
ATOM 589 C C . ARG A 1 76 ? -31.914 19.701 16.580 1.00 80.88 76 ARG A C 1
ATOM 591 O O . ARG A 1 76 ? -30.832 19.887 17.136 1.00 80.88 76 ARG A O 1
ATOM 598 N N . ARG A 1 77 ? -32.754 20.706 16.297 1.00 88.19 77 ARG A N 1
ATOM 599 C CA . ARG A 1 77 ? -32.496 22.107 16.665 1.00 88.19 77 ARG A CA 1
ATOM 600 C C . ARG A 1 77 ? -32.535 22.294 18.183 1.00 88.19 77 ARG A C 1
ATOM 602 O O . ARG A 1 77 ? -31.647 22.951 18.722 1.00 88.19 77 ARG A O 1
ATOM 609 N N . ARG A 1 78 ? -33.497 21.666 18.870 1.00 91.06 78 ARG A N 1
ATOM 610 C CA . ARG A 1 78 ? -33.606 21.690 20.335 1.00 91.06 78 ARG A CA 1
ATOM 611 C C . ARG A 1 78 ? -32.390 21.043 20.994 1.00 91.06 78 ARG A C 1
ATOM 613 O O . ARG A 1 78 ? -31.786 21.657 21.864 1.00 91.06 78 ARG A O 1
ATOM 620 N N . ARG A 1 79 ? -31.972 19.863 20.518 1.00 90.88 79 ARG A N 1
ATOM 621 C CA . ARG A 1 79 ? -30.785 19.155 21.024 1.00 90.88 79 ARG A CA 1
ATOM 622 C C . ARG A 1 79 ? -29.511 19.985 20.854 1.00 90.88 79 ARG A C 1
ATOM 624 O O . ARG A 1 79 ? -28.701 20.052 21.769 1.00 90.88 79 ARG A O 1
ATOM 631 N N . ASN A 1 80 ? -29.357 20.673 19.722 1.00 84.50 80 ASN A N 1
ATOM 632 C CA . ASN A 1 80 ? -28.211 21.557 19.497 1.00 84.50 80 ASN A CA 1
ATOM 633 C C . ASN A 1 80 ? -28.212 22.787 20.419 1.00 84.50 80 ASN A C 1
ATOM 635 O O . ASN A 1 80 ? -27.150 23.172 20.902 1.00 84.50 80 ASN A O 1
ATOM 639 N N . LEU A 1 81 ? -29.375 23.392 20.678 1.00 90.50 81 LEU A N 1
ATOM 640 C CA . LEU A 1 81 ? -29.493 24.511 21.620 1.00 90.50 81 LEU A CA 1
ATOM 641 C C . LEU A 1 81 ? -29.213 24.073 23.062 1.00 90.50 81 LEU A C 1
ATOM 643 O O . LEU A 1 81 ? -28.539 24.786 23.798 1.00 90.50 81 LEU A O 1
ATOM 647 N N . GLU A 1 82 ? -29.675 22.887 23.452 1.00 88.19 82 GLU A N 1
ATOM 648 C CA . GLU A 1 82 ? -29.430 22.329 24.782 1.00 88.19 82 GLU A CA 1
ATOM 649 C C . GLU A 1 82 ? -27.954 21.964 24.990 1.00 88.19 82 GLU A C 1
ATOM 651 O O . GLU A 1 82 ? -27.393 22.268 26.038 1.00 88.19 82 GLU A O 1
ATOM 656 N N . LEU A 1 83 ? -27.288 21.412 23.968 1.00 88.00 83 LEU A N 1
ATOM 657 C CA . LEU A 1 83 ? -25.840 21.181 23.989 1.00 88.00 83 LEU A CA 1
ATOM 658 C C . LEU A 1 83 ? -25.048 22.490 24.080 1.00 88.00 83 LEU A C 1
ATOM 660 O O . LEU A 1 83 ? -24.072 22.558 24.820 1.00 88.00 83 LEU A O 1
ATOM 664 N N . GLN A 1 84 ? -25.471 23.542 23.371 1.00 87.50 84 GLN A N 1
ATOM 665 C CA . GLN A 1 84 ? -24.840 24.861 23.487 1.00 87.50 84 GLN A CA 1
ATOM 666 C C . GLN A 1 84 ? -25.049 25.481 24.869 1.00 87.50 84 GLN A C 1
ATOM 668 O O . GLN A 1 84 ? -24.124 26.087 25.402 1.00 87.50 84 GLN A O 1
ATOM 673 N N . ARG A 1 85 ? -26.237 25.313 25.460 1.00 89.94 85 ARG A N 1
ATOM 674 C CA . ARG A 1 85 ? -26.525 25.795 26.811 1.00 89.94 85 ARG A CA 1
ATOM 675 C C . ARG A 1 85 ? -25.705 25.048 27.863 1.00 89.94 85 ARG A C 1
ATOM 677 O O . ARG A 1 85 ? -25.086 25.707 28.687 1.00 89.94 85 ARG A O 1
ATOM 684 N N . LYS A 1 86 ? -25.625 23.715 27.786 1.00 88.38 86 LYS A N 1
ATOM 685 C CA . LYS A 1 86 ? -24.778 22.908 28.681 1.00 88.38 86 LYS A CA 1
ATOM 686 C C . LYS A 1 86 ? -23.303 23.277 28.552 1.00 88.38 86 LYS A C 1
ATOM 688 O O . LYS A 1 86 ? -22.652 23.493 29.561 1.00 88.38 86 LYS A O 1
ATOM 693 N N . ALA A 1 87 ? -22.805 23.457 27.328 1.00 86.56 87 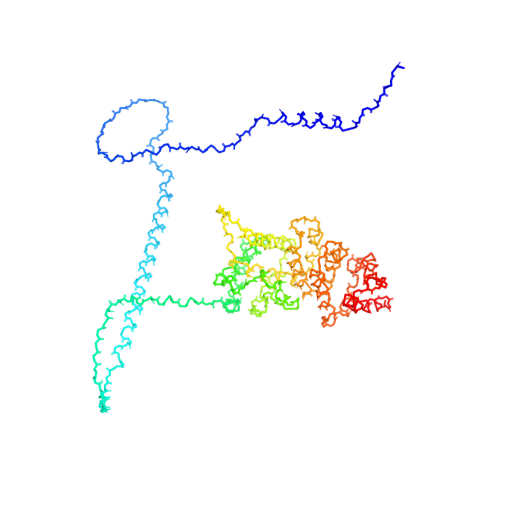ALA A N 1
ATOM 694 C CA . ALA A 1 87 ? -21.431 23.906 27.109 1.00 86.56 87 ALA A CA 1
ATOM 695 C C . ALA A 1 87 ? -21.170 25.322 27.662 1.00 86.56 87 ALA A C 1
ATOM 697 O O . ALA A 1 87 ? -20.059 25.621 28.090 1.00 86.56 87 ALA A O 1
ATOM 698 N N . ALA A 1 88 ? -22.174 26.206 27.653 1.00 87.06 88 ALA A N 1
ATOM 699 C CA . ALA A 1 88 ? -22.063 27.540 28.240 1.00 87.06 88 ALA A CA 1
ATOM 700 C C . ALA A 1 88 ? -22.110 27.518 29.778 1.00 87.06 88 ALA A C 1
ATOM 702 O O . ALA A 1 88 ? -21.385 28.285 30.407 1.00 87.06 88 ALA A O 1
ATOM 703 N N . GLU A 1 89 ? -22.930 26.649 30.375 1.00 83.81 89 GLU A N 1
ATOM 704 C CA . GLU A 1 89 ? -22.996 26.437 31.829 1.00 83.81 89 GLU A CA 1
ATOM 705 C C . GLU A 1 89 ? -21.697 25.790 32.350 1.00 83.81 89 GLU A C 1
ATOM 707 O O . GLU A 1 89 ? -21.111 26.296 33.303 1.00 83.81 89 GLU A O 1
ATOM 712 N N . GLU A 1 90 ? -21.163 24.779 31.658 1.00 82.88 90 GLU A N 1
ATOM 713 C CA . GLU A 1 90 ? -19.884 24.127 31.990 1.00 82.88 90 GLU A CA 1
ATOM 714 C C . GLU A 1 90 ? -18.700 25.106 31.884 1.00 82.88 90 GLU A C 1
ATOM 716 O O . GLU A 1 90 ? -17.863 25.191 32.783 1.00 82.88 90 GLU A O 1
ATOM 721 N N . ALA A 1 91 ? -18.680 25.951 30.846 1.00 81.81 91 ALA A N 1
ATOM 722 C CA . ALA A 1 91 ? -17.679 27.010 30.715 1.00 81.81 91 ALA A CA 1
ATOM 723 C C . ALA A 1 91 ? -17.805 28.100 31.801 1.00 81.81 91 ALA A C 1
ATOM 725 O O . ALA A 1 91 ? -16.810 28.737 32.159 1.00 81.81 91 ALA A O 1
ATOM 726 N N . ALA A 1 92 ? -19.012 28.348 32.319 1.00 80.94 92 ALA A N 1
ATOM 727 C CA . ALA A 1 92 ? -19.237 29.298 33.405 1.00 80.94 92 ALA A CA 1
ATOM 728 C C . ALA A 1 92 ? -18.802 28.731 34.768 1.00 80.94 92 ALA A C 1
ATOM 730 O O . ALA A 1 92 ? -18.238 29.480 35.569 1.00 80.94 92 ALA A O 1
ATOM 731 N N . GLU A 1 93 ? -18.995 27.430 35.013 1.00 76.38 93 GLU A N 1
ATOM 732 C CA . GLU A 1 93 ? -18.480 26.748 36.209 1.00 76.38 93 GLU A CA 1
ATOM 733 C C . GLU A 1 93 ? -16.950 26.643 36.210 1.00 76.38 93 GLU A C 1
ATOM 735 O O . GLU A 1 93 ? -16.307 26.928 37.221 1.00 76.38 93 GLU A O 1
ATOM 740 N N . GLU A 1 94 ? -16.326 26.354 35.067 1.00 73.75 94 GLU A N 1
ATOM 741 C CA . GLU A 1 94 ? -14.860 26.359 34.952 1.00 73.75 94 GLU A CA 1
ATOM 742 C C . GLU A 1 94 ? -14.280 27.771 35.212 1.00 73.75 94 GLU A C 1
ATOM 744 O O . GLU A 1 94 ? -13.246 27.960 35.871 1.00 73.75 94 GLU A O 1
ATOM 749 N N . ALA A 1 95 ? -14.996 28.809 34.768 1.00 72.69 95 ALA A N 1
ATOM 750 C CA . ALA A 1 95 ? -14.641 30.204 35.018 1.00 72.69 95 ALA A CA 1
ATOM 751 C C . ALA A 1 95 ? -14.881 30.660 36.473 1.00 72.69 95 ALA A C 1
ATOM 753 O O . ALA A 1 95 ? -14.235 31.615 36.915 1.00 72.69 95 ALA A O 1
ATOM 754 N N . SER A 1 96 ? -15.790 30.027 37.223 1.00 68.75 96 SER A N 1
ATOM 755 C CA . SER A 1 96 ? -16.039 30.344 38.636 1.00 68.75 96 SER A CA 1
ATOM 756 C C . SER A 1 96 ? -15.076 29.590 39.563 1.00 68.75 96 SER A C 1
ATOM 758 O O . SER A 1 96 ? -14.493 30.208 40.459 1.00 68.75 96 SER A O 1
ATOM 760 N N . ALA A 1 97 ? -14.783 28.317 39.278 1.00 63.88 97 ALA A N 1
ATOM 761 C CA . ALA A 1 97 ? -13.789 27.515 39.995 1.00 63.88 97 ALA A CA 1
ATOM 762 C C . ALA A 1 97 ? -12.379 28.135 39.920 1.00 63.88 97 ALA A C 1
ATOM 764 O O . ALA A 1 97 ? -11.659 28.211 40.919 1.00 63.88 97 ALA A O 1
ATOM 765 N N . SER A 1 98 ? -12.010 28.684 38.758 1.00 58.56 98 SER A N 1
ATOM 766 C CA . SER A 1 98 ? -10.734 29.391 38.568 1.00 58.56 98 SER A CA 1
ATOM 767 C C . SER A 1 98 ? -10.646 30.743 39.296 1.00 58.56 98 SER A C 1
ATOM 769 O O . SER A 1 98 ? -9.543 31.177 39.638 1.00 58.56 98 SER A O 1
ATOM 771 N N . ARG A 1 99 ? -11.774 31.409 39.596 1.00 56.12 99 ARG A N 1
ATOM 772 C CA . ARG A 1 99 ? -11.791 32.624 40.438 1.00 56.12 99 ARG A CA 1
ATOM 773 C C . ARG A 1 99 ? -11.615 32.300 41.920 1.00 56.12 99 ARG A C 1
ATOM 775 O O . ARG A 1 99 ? -10.887 33.023 42.595 1.00 56.12 99 ARG A O 1
ATOM 782 N N . ILE A 1 100 ? -12.214 31.208 42.398 1.00 55.97 100 ILE A N 1
ATOM 783 C CA . ILE A 1 100 ? -12.092 30.749 43.794 1.00 55.97 100 ILE A CA 1
ATOM 784 C C . ILE A 1 100 ? -10.653 30.302 44.101 1.00 55.97 100 ILE A C 1
ATOM 786 O O . ILE A 1 100 ? -10.132 30.590 45.176 1.00 55.97 100 ILE A O 1
ATOM 790 N N . ALA A 1 101 ? -9.958 29.685 43.139 1.00 52.72 101 ALA A N 1
ATOM 791 C CA . ALA A 1 101 ? -8.544 29.330 43.292 1.00 52.72 101 ALA A CA 1
ATOM 792 C C . ALA A 1 101 ? -7.620 30.560 43.418 1.00 52.72 101 ALA A C 1
ATOM 794 O O . ALA A 1 101 ? -6.594 30.501 44.091 1.00 52.72 101 ALA A O 1
ATOM 795 N N . ARG A 1 102 ? -7.982 31.697 42.804 1.00 49.94 102 ARG A N 1
ATOM 796 C CA . ARG A 1 102 ? -7.140 32.905 42.771 1.00 49.94 102 ARG A CA 1
ATOM 797 C C . ARG A 1 102 ? -7.329 33.826 43.981 1.00 49.94 102 ARG A C 1
ATOM 799 O O . ARG A 1 102 ? -6.457 34.652 44.231 1.00 49.94 102 ARG A O 1
ATOM 806 N N . SER A 1 103 ? -8.417 33.682 44.744 1.00 45.62 103 SER A N 1
ATOM 807 C CA . SER A 1 103 ? -8.656 34.479 45.959 1.00 45.62 103 SER A CA 1
ATOM 808 C C . SER A 1 103 ? -7.989 33.909 47.217 1.00 45.62 103 SER A C 1
ATOM 810 O O . SER A 1 103 ? -8.052 34.543 48.262 1.00 45.62 103 SER A O 1
ATOM 812 N N . LYS A 1 104 ? -7.349 32.734 47.138 1.00 44.66 104 LYS A N 1
ATOM 813 C CA . LYS A 1 104 ? -6.701 32.059 48.279 1.00 44.66 104 LYS A CA 1
ATOM 814 C C . LYS A 1 104 ? -5.199 32.341 48.429 1.00 44.66 104 LYS A C 1
ATOM 816 O O . LYS A 1 104 ? -4.566 31.718 49.270 1.00 44.66 104 LYS A O 1
ATOM 821 N N . GLN A 1 105 ? -4.622 33.243 47.625 1.00 42.66 105 GLN A N 1
ATOM 822 C CA . GLN A 1 105 ? -3.160 33.395 47.524 1.00 42.66 105 GLN A CA 1
ATOM 823 C C . GLN A 1 105 ? -2.644 34.839 47.618 1.00 42.66 105 GLN A C 1
ATOM 825 O O . GLN A 1 105 ? -1.635 35.173 46.999 1.00 42.66 105 GLN A O 1
ATOM 830 N N . ARG A 1 106 ? -3.329 35.709 48.372 1.00 41.06 106 ARG A N 1
ATOM 831 C CA . ARG A 1 106 ? -2.797 37.026 48.758 1.00 41.06 106 ARG A CA 1
ATOM 832 C C . ARG A 1 106 ? -3.237 37.399 50.177 1.00 41.06 106 ARG A C 1
ATOM 834 O O . ARG A 1 106 ? -4.304 37.981 50.345 1.00 41.06 106 ARG A O 1
ATOM 841 N N . SER A 1 107 ? -2.403 37.061 51.153 1.00 32.88 107 SER A N 1
ATOM 842 C CA . SER A 1 107 ? -2.279 37.759 52.437 1.00 32.88 107 SER A CA 1
ATOM 843 C C . SER A 1 107 ? -0.794 37.793 52.829 1.00 32.88 107 SER A C 1
ATOM 845 O O . SER A 1 107 ? -0.082 36.842 52.505 1.00 32.88 107 SER A O 1
ATOM 847 N N . ASP A 1 108 ? -0.418 38.879 53.503 1.00 31.02 108 ASP A N 1
ATOM 848 C CA . ASP A 1 108 ? 0.848 39.247 54.175 1.00 31.02 108 ASP A CA 1
ATOM 849 C C . ASP A 1 108 ? 1.963 39.981 53.402 1.00 31.02 108 ASP A C 1
ATOM 851 O O . ASP A 1 108 ? 2.632 39.403 52.543 1.00 31.02 108 ASP A O 1
ATOM 855 N N . ASP A 1 109 ? 2.082 41.267 53.797 1.00 32.31 109 ASP A N 1
ATOM 856 C CA . ASP A 1 109 ? 3.242 42.020 54.336 1.00 32.31 109 ASP A CA 1
ATOM 857 C C . ASP A 1 109 ? 4.474 42.310 53.460 1.00 32.31 109 ASP A C 1
ATOM 859 O O . ASP A 1 109 ? 4.867 41.490 52.637 1.00 32.31 109 ASP A O 1
ATOM 863 N N . GLU A 1 110 ? 5.235 43.405 53.595 1.00 34.16 110 GLU A N 1
ATOM 864 C CA . GLU A 1 110 ? 5.167 44.793 54.126 1.00 34.16 110 GLU A CA 1
ATOM 865 C C . GLU A 1 110 ? 6.518 45.442 53.662 1.00 34.16 110 GLU A C 1
ATOM 867 O O . GLU A 1 110 ? 7.485 44.698 53.502 1.00 34.16 110 GLU A O 1
ATOM 872 N N . ASP A 1 111 ? 6.564 46.773 53.430 1.00 32.31 111 ASP A N 1
ATOM 873 C CA . ASP A 1 111 ? 7.719 47.724 53.543 1.00 32.31 111 ASP A CA 1
ATOM 874 C C . ASP A 1 111 ? 9.073 47.491 52.784 1.00 32.31 111 ASP A C 1
ATOM 876 O O . ASP A 1 111 ? 9.495 46.372 52.532 1.00 32.31 111 ASP A O 1
ATOM 880 N N . GLU A 1 112 ? 9.887 48.467 52.331 1.00 34.72 112 GLU A N 1
ATOM 881 C CA . GLU A 1 112 ? 9.968 49.941 52.417 1.00 34.72 112 GLU A CA 1
ATOM 882 C C . GLU A 1 112 ? 10.996 50.478 51.364 1.00 34.72 112 GLU A C 1
ATOM 884 O O . GLU A 1 112 ? 11.893 49.732 50.966 1.00 34.72 112 GLU A O 1
ATOM 889 N N . SER A 1 113 ? 10.931 51.789 51.042 1.00 33.53 113 SER A N 1
ATOM 890 C CA . SER A 1 113 ? 11.990 52.699 50.492 1.00 33.53 113 SER A CA 1
ATOM 891 C C . SER A 1 113 ? 12.436 52.586 49.010 1.00 33.53 113 SER A C 1
ATOM 893 O O . SER A 1 113 ? 12.597 51.486 48.495 1.00 33.53 113 SER A O 1
ATOM 895 N N . ASP A 1 114 ? 12.776 53.636 48.241 1.00 32.91 114 ASP A N 1
ATOM 896 C CA . ASP A 1 114 ? 12.680 55.119 48.275 1.00 32.91 114 ASP A CA 1
ATOM 897 C C . ASP A 1 114 ? 13.122 55.652 46.871 1.00 32.91 114 ASP A C 1
ATOM 899 O O . ASP A 1 114 ? 13.710 54.897 46.093 1.00 32.91 114 ASP A O 1
ATOM 903 N N . ASP A 1 115 ? 12.864 56.938 46.599 1.00 34.03 115 ASP A N 1
ATOM 904 C CA . ASP A 1 115 ? 13.276 57.824 45.488 1.00 34.03 115 ASP A CA 1
ATOM 905 C C . ASP A 1 115 ? 12.583 57.627 44.115 1.00 34.03 115 ASP A C 1
ATOM 907 O O . ASP A 1 115 ? 12.683 56.590 43.467 1.00 34.03 115 ASP A O 1
ATOM 911 N N . GLY A 1 116 ? 11.857 58.580 43.519 1.00 29.67 116 GLY A N 1
ATOM 912 C CA . GLY A 1 116 ? 11.810 60.029 43.717 1.00 29.67 116 GLY A CA 1
ATOM 913 C C . GLY A 1 116 ? 12.331 60.755 42.471 1.00 29.67 116 GLY A C 1
ATOM 914 O O . GLY A 1 116 ? 13.492 61.134 42.453 1.00 29.67 116 GLY A O 1
ATOM 915 N N . ASP A 1 117 ? 11.497 60.937 41.437 1.00 30.91 117 ASP A N 1
ATOM 916 C CA . ASP A 1 117 ? 11.462 62.202 40.680 1.00 30.91 117 ASP A CA 1
ATOM 917 C C . ASP A 1 117 ? 10.198 62.311 39.805 1.00 30.91 117 ASP A C 1
ATOM 919 O O . ASP A 1 117 ? 9.846 61.416 39.029 1.00 30.91 117 ASP A O 1
ATOM 923 N N . GLU A 1 118 ? 9.500 63.430 39.965 1.00 29.12 118 GLU A N 1
ATOM 924 C CA . GLU A 1 118 ? 8.384 63.897 39.142 1.00 29.12 118 GLU A CA 1
ATOM 925 C C . GLU A 1 118 ? 8.938 64.707 37.958 1.00 29.12 118 GLU A C 1
ATOM 927 O O . GLU A 1 118 ? 10.001 65.302 38.083 1.00 29.12 118 GLU A O 1
ATOM 932 N N . ILE A 1 119 ? 8.197 64.791 36.840 1.00 31.39 119 ILE A N 1
ATOM 933 C CA . ILE A 1 119 ? 7.878 66.038 36.097 1.00 31.39 119 ILE A CA 1
ATOM 934 C C . ILE A 1 119 ? 7.311 65.722 34.684 1.00 31.39 119 ILE A C 1
ATOM 936 O O . ILE A 1 119 ? 8.009 65.333 33.754 1.00 31.39 119 ILE A O 1
ATOM 940 N N . VAL A 1 120 ? 5.990 65.932 34.598 1.00 30.56 120 VAL A N 1
ATOM 941 C CA . VAL A 1 120 ? 5.126 66.536 33.550 1.00 30.56 120 VAL A CA 1
ATOM 942 C C . VAL A 1 120 ? 4.982 66.002 32.098 1.00 30.56 120 VAL A C 1
ATOM 944 O O . VAL A 1 120 ? 5.875 66.036 31.262 1.00 30.56 120 VAL A O 1
ATOM 947 N N . ASP A 1 121 ? 3.702 65.726 31.806 1.00 27.16 121 ASP A N 1
ATOM 948 C CA . ASP A 1 121 ? 2.829 66.281 30.746 1.00 27.16 121 ASP A CA 1
ATOM 949 C C . ASP A 1 121 ? 2.348 65.419 29.554 1.00 27.16 121 ASP A C 1
ATOM 951 O O . ASP A 1 121 ? 3.095 64.905 28.730 1.00 27.16 121 ASP A O 1
ATOM 955 N N . ASN A 1 122 ? 1.009 65.379 29.504 1.00 27.20 122 ASN A N 1
ATOM 956 C CA . ASN A 1 122 ? 0.033 65.197 28.430 1.00 27.20 122 ASN A CA 1
ATOM 957 C C . ASN A 1 122 ? 0.261 64.247 27.246 1.00 27.20 122 ASN A C 1
ATOM 959 O O . ASN A 1 122 ? 1.067 64.481 26.350 1.00 27.20 122 ASN A O 1
ATOM 963 N N . GLY A 1 123 ? -0.722 63.350 27.066 1.00 25.64 123 GLY A N 1
ATOM 964 C CA . GLY A 1 123 ? -1.165 63.007 25.713 1.00 25.64 123 GLY A CA 1
ATOM 965 C C . GLY A 1 123 ? -1.933 61.701 25.528 1.00 25.64 123 GLY A C 1
ATOM 966 O O . GLY A 1 123 ? -1.382 60.731 25.028 1.00 25.64 123 GLY A O 1
ATOM 967 N N . LYS A 1 124 ? -3.252 61.753 25.753 1.00 27.88 124 LYS A N 1
ATOM 968 C CA . LYS A 1 124 ? -4.283 61.002 25.004 1.00 27.88 124 LYS A CA 1
ATOM 969 C C . LYS A 1 124 ? -4.405 59.483 25.242 1.00 27.88 124 LYS A C 1
ATOM 971 O O . LYS A 1 124 ? -3.716 58.640 24.679 1.00 27.88 124 LYS A O 1
ATOM 976 N N . VAL A 1 125 ? -5.455 59.157 25.993 1.00 32.00 125 VAL A N 1
ATOM 977 C CA . VAL A 1 125 ? -6.056 57.829 26.145 1.00 32.00 125 VAL A CA 1
ATOM 978 C C . VAL A 1 125 ? -6.621 57.341 24.802 1.00 32.00 125 VAL A C 1
ATOM 980 O O . VAL A 1 125 ? -7.627 57.857 24.323 1.00 32.00 125 VAL A O 1
ATOM 983 N N . GLU A 1 126 ? -6.029 56.291 24.229 1.00 32.06 126 GLU A N 1
ATOM 984 C CA . GLU A 1 126 ? -6.721 55.374 23.315 1.00 32.06 126 GLU A CA 1
ATOM 985 C C . GLU A 1 126 ? -6.743 53.972 23.930 1.00 32.06 126 GLU A C 1
ATOM 987 O O . GLU A 1 126 ? -5.739 53.265 24.038 1.00 32.06 126 GLU A O 1
AT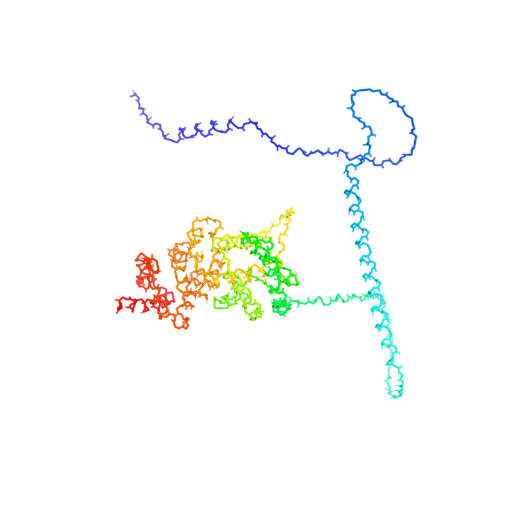OM 992 N N . SER A 1 127 ? -7.936 53.568 24.351 1.00 35.44 127 SER A N 1
ATOM 993 C CA . SER A 1 127 ? -8.247 52.268 24.928 1.00 35.44 127 SER A CA 1
ATOM 994 C C . SER A 1 127 ? -8.114 51.152 23.883 1.00 35.44 127 SER A C 1
ATOM 996 O O . SER A 1 127 ? -9.073 50.722 23.240 1.00 35.44 127 SER A O 1
ATOM 998 N N . LYS A 1 128 ? -6.904 50.600 23.739 1.00 36.09 128 LYS A N 1
ATOM 999 C CA . LYS A 1 128 ? -6.706 49.307 23.069 1.00 36.09 128 LYS A CA 1
ATOM 1000 C C . LYS A 1 128 ? -7.337 48.201 23.913 1.00 36.09 128 LYS A C 1
ATOM 1002 O O . LYS A 1 128 ? -6.722 47.678 24.838 1.00 36.09 128 LYS A O 1
ATOM 1007 N N . LYS A 1 129 ? -8.561 47.801 23.547 1.00 37.38 129 LYS A N 1
ATOM 1008 C CA . LYS A 1 129 ? -9.170 46.529 23.971 1.00 37.38 129 LYS A CA 1
ATOM 1009 C C . LYS A 1 129 ? -8.137 45.400 23.807 1.00 37.38 129 LYS A C 1
ATOM 1011 O O . LYS A 1 129 ? -7.709 45.152 22.673 1.00 37.38 129 LYS A O 1
ATOM 1016 N N . PRO A 1 130 ? -7.736 44.690 24.875 1.00 36.03 130 PRO A N 1
ATOM 1017 C CA . PRO A 1 130 ? -6.831 43.563 24.735 1.00 36.03 130 PRO A CA 1
ATOM 1018 C C . PRO A 1 130 ? -7.546 42.462 23.946 1.00 36.03 130 PRO A C 1
ATOM 1020 O O . PRO A 1 130 ? -8.557 41.910 24.381 1.00 36.03 130 PRO A O 1
ATOM 1023 N N . LYS A 1 131 ? -7.021 42.152 22.753 1.00 41.53 131 LYS A N 1
ATOM 1024 C CA . LYS A 1 131 ? -7.372 40.947 21.993 1.00 41.53 131 LYS A CA 1
ATOM 1025 C C . LYS A 1 131 ? -7.233 39.753 22.935 1.00 41.53 131 LYS A C 1
ATOM 1027 O O . LYS A 1 131 ? -6.116 39.395 23.304 1.00 41.53 131 LYS A O 1
ATOM 1032 N N . GLN A 1 132 ? -8.355 39.130 23.293 1.00 44.56 132 GLN A N 1
ATOM 1033 C CA . GLN A 1 132 ? -8.355 37.817 23.926 1.00 44.56 132 GLN A CA 1
ATOM 1034 C C . GLN A 1 132 ? -7.456 36.893 23.097 1.00 44.56 132 GLN A C 1
ATOM 1036 O O . GLN A 1 132 ? -7.692 36.676 21.902 1.00 44.56 132 GLN A O 1
ATOM 1041 N N . LYS A 1 133 ? -6.386 36.387 23.721 1.00 47.31 133 LYS A N 1
ATOM 1042 C CA . LYS A 1 133 ? -5.565 35.323 23.147 1.00 47.31 133 LYS A CA 1
ATOM 1043 C C . LYS A 1 133 ? -6.508 34.157 22.876 1.00 47.31 133 LYS A C 1
ATOM 1045 O O . LYS A 1 133 ? -7.016 33.548 23.812 1.00 47.31 133 LYS A O 1
ATOM 1050 N N . LYS A 1 134 ? -6.758 33.869 21.593 1.00 49.25 134 LYS A N 1
ATOM 1051 C CA . LYS A 1 134 ? -7.428 32.632 21.177 1.00 49.25 134 LYS A CA 1
ATOM 1052 C C . LYS A 1 134 ? -6.732 31.479 21.914 1.00 49.25 134 LYS A C 1
ATOM 1054 O O . LYS A 1 134 ? -5.500 31.421 21.830 1.00 49.25 134 LYS A O 1
ATOM 1059 N N . PRO A 1 135 ? -7.458 30.600 22.628 1.00 50.06 135 PRO A N 1
ATOM 1060 C CA . PRO A 1 135 ? -6.838 29.458 23.287 1.00 50.06 135 PRO A CA 1
ATOM 1061 C C . PRO A 1 135 ? -6.005 28.701 22.249 1.00 50.06 135 PRO A C 1
ATOM 1063 O O . PRO A 1 135 ? -6.469 28.458 21.127 1.00 50.06 135 PRO A O 1
ATOM 1066 N N . LYS A 1 136 ? -4.735 28.429 22.580 1.00 51.53 136 LYS A N 1
ATOM 1067 C CA . LYS A 1 136 ? -3.817 27.686 21.709 1.00 51.53 136 LYS A CA 1
ATOM 1068 C C . LYS A 1 136 ? -4.470 26.335 21.428 1.00 51.53 136 LYS A C 1
ATOM 1070 O O . LYS A 1 136 ? -4.500 25.467 22.289 1.00 51.53 136 LYS A O 1
ATOM 1075 N N . ARG A 1 137 ? -5.041 26.187 20.230 1.00 53.81 137 ARG A N 1
ATOM 1076 C CA . ARG A 1 137 ? -5.656 24.937 19.778 1.00 53.81 137 ARG A CA 1
ATOM 1077 C C . ARG A 1 137 ? -4.622 23.824 19.908 1.00 53.81 137 ARG A C 1
ATOM 1079 O O . ARG A 1 137 ? -3.568 23.928 19.282 1.00 53.81 137 ARG A O 1
ATOM 1086 N N . ILE A 1 138 ? -4.960 22.775 20.653 1.00 64.88 138 ILE A N 1
ATOM 1087 C CA . ILE A 1 138 ? -4.145 21.567 20.800 1.00 64.88 138 ILE A CA 1
ATOM 1088 C C . ILE A 1 138 ? -3.761 21.069 19.392 1.00 64.88 138 ILE A C 1
ATOM 1090 O O . ILE A 1 138 ? -4.603 20.980 18.481 1.00 64.88 138 ILE A O 1
ATOM 1094 N N . LYS A 1 139 ? -2.457 20.891 19.171 1.00 76.50 139 LYS A N 1
ATOM 1095 C CA . LYS A 1 139 ? -1.886 20.301 17.958 1.00 76.50 139 LYS A CA 1
ATOM 1096 C C . LYS A 1 139 ? -1.777 18.807 18.227 1.00 76.50 139 LYS A C 1
ATOM 1098 O O . LYS A 1 139 ? -0.852 18.403 18.911 1.00 76.50 139 LYS A O 1
ATOM 1103 N N . VAL A 1 140 ? -2.751 18.036 17.753 1.00 82.62 140 VAL A N 1
ATOM 1104 C CA . VAL A 1 140 ? -2.704 16.575 17.860 1.00 82.62 140 VAL A CA 1
ATOM 1105 C C . VAL A 1 140 ? -1.919 16.046 16.667 1.00 82.62 140 VAL A C 1
ATOM 1107 O O . VAL A 1 140 ? -2.332 16.266 15.523 1.00 82.62 140 VAL A O 1
ATOM 1110 N N . THR A 1 141 ? -0.785 15.404 16.934 1.00 88.31 141 THR A N 1
ATOM 1111 C CA . THR A 1 141 ? 0.072 14.781 15.913 1.00 88.31 141 THR A CA 1
ATOM 1112 C C . THR A 1 141 ? -0.446 13.389 15.533 1.00 88.31 141 THR A C 1
ATOM 1114 O O . THR A 1 141 ? -1.307 12.833 16.216 1.00 88.31 141 THR A O 1
ATOM 1117 N N . VAL A 1 142 ? 0.075 12.806 14.444 1.00 87.25 142 VAL A N 1
ATOM 1118 C CA . VAL A 1 142 ? -0.257 11.423 14.043 1.00 87.25 142 VAL A CA 1
ATOM 1119 C C . VAL A 1 142 ? 0.106 10.436 15.154 1.00 87.25 142 VAL A C 1
ATOM 1121 O O . VAL A 1 142 ? -0.742 9.638 15.540 1.00 87.25 142 VAL A O 1
ATOM 1124 N N . ALA A 1 143 ? 1.306 10.555 15.727 1.00 89.00 143 ALA A N 1
ATOM 1125 C CA . ALA A 1 143 ? 1.758 9.726 16.844 1.00 89.00 143 ALA A CA 1
ATOM 1126 C C . ALA A 1 143 ? 0.866 9.842 18.088 1.00 89.00 143 ALA A C 1
ATOM 1128 O O . ALA A 1 143 ? 0.523 8.829 18.687 1.00 89.00 143 ALA A O 1
ATOM 1129 N N . GLU A 1 144 ? 0.433 11.053 18.455 1.00 90.38 144 GLU A N 1
ATOM 1130 C CA . GLU A 1 144 ? -0.449 11.246 19.615 1.00 90.38 144 GLU A CA 1
ATOM 1131 C C . GLU A 1 144 ? -1.852 10.661 19.387 1.00 90.38 144 GLU A C 1
ATOM 1133 O O . GLU A 1 144 ? -2.498 10.193 20.320 1.00 90.38 144 GLU A O 1
ATOM 1138 N N . ALA A 1 145 ? -2.359 10.703 18.154 1.00 92.06 145 ALA A N 1
ATOM 1139 C CA . ALA A 1 145 ? -3.628 10.064 17.823 1.00 92.06 145 ALA A CA 1
ATOM 1140 C C . ALA A 1 145 ? -3.496 8.534 17.776 1.00 92.06 145 ALA A C 1
ATOM 1142 O O . ALA A 1 145 ? -4.364 7.832 18.288 1.00 92.06 145 ALA A O 1
ATOM 1143 N N . ALA A 1 146 ? -2.406 8.021 17.201 1.00 92.44 146 ALA A N 1
ATOM 1144 C CA . ALA A 1 146 ? -2.149 6.591 17.092 1.00 92.44 146 ALA A CA 1
ATOM 1145 C C . ALA A 1 146 ? -1.930 5.932 18.461 1.00 92.44 146 ALA A C 1
ATOM 1147 O O . ALA A 1 146 ? -2.436 4.837 18.690 1.00 92.44 146 ALA A O 1
ATOM 1148 N N . SER A 1 147 ? -1.247 6.606 19.394 1.00 93.00 147 SER A N 1
ATOM 1149 C CA . SER A 1 147 ? -1.016 6.090 20.751 1.00 93.00 147 SER A CA 1
ATOM 1150 C C . SER A 1 147 ? -2.283 5.977 21.602 1.00 93.00 147 SER A C 1
ATOM 1152 O O . SER A 1 147 ? -2.281 5.261 22.598 1.00 93.00 147 SER A O 1
ATOM 1154 N N . LYS A 1 148 ? -3.369 6.659 21.215 1.00 94.69 148 LYS A N 1
ATOM 1155 C CA . LYS A 1 148 ? -4.685 6.571 21.871 1.00 94.69 148 LYS A CA 1
ATOM 1156 C C . LYS A 1 148 ? -5.536 5.412 21.355 1.00 94.69 148 LYS A C 1
ATOM 1158 O O . LYS A 1 148 ? -6.624 5.193 21.882 1.00 94.69 148 LYS A O 1
ATOM 1163 N N . ILE A 1 149 ? -5.090 4.714 20.309 1.00 95.75 149 ILE A N 1
ATOM 1164 C CA . ILE A 1 149 ? -5.783 3.528 19.815 1.00 95.75 149 ILE A CA 1
ATOM 1165 C C . ILE A 1 149 ? -5.470 2.382 20.767 1.00 95.75 149 ILE A C 1
ATOM 1167 O O . ILE A 1 149 ? -4.332 1.926 20.852 1.00 95.75 149 ILE A O 1
ATOM 1171 N N . ASP A 1 150 ? -6.499 1.924 21.463 1.00 96.06 150 ASP A N 1
ATOM 1172 C CA . ASP A 1 150 ? -6.409 0.758 22.324 1.00 96.06 150 ASP A CA 1
ATOM 1173 C C . ASP A 1 150 ? -6.542 -0.534 21.500 1.00 96.06 150 ASP A C 1
ATOM 1175 O O . ASP A 1 150 ? -7.452 -0.675 20.677 1.00 96.06 150 ASP A O 1
ATOM 1179 N N . ALA A 1 151 ? -5.602 -1.463 21.686 1.00 96.50 151 ALA A N 1
ATOM 1180 C CA . ALA A 1 151 ? -5.523 -2.678 20.877 1.00 96.50 151 ALA A CA 1
ATOM 1181 C C . ALA A 1 151 ? -6.638 -3.682 21.211 1.00 96.50 151 ALA A C 1
ATOM 1183 O O . ALA A 1 151 ? -7.116 -4.358 20.300 1.00 96.50 151 ALA A O 1
ATOM 1184 N N . GLU A 1 152 ? -7.079 -3.745 22.471 1.00 96.81 152 GLU A N 1
ATOM 1185 C CA . GLU A 1 152 ? -8.168 -4.626 22.914 1.00 96.81 152 GLU A CA 1
ATOM 1186 C C . GLU A 1 152 ? -9.516 -4.125 22.381 1.00 96.81 152 GLU A C 1
ATOM 1188 O O . GLU A 1 152 ? -10.296 -4.889 21.814 1.00 96.81 152 GLU A O 1
ATOM 1193 N N . ASN A 1 153 ? -9.757 -2.813 22.457 1.00 96.88 153 ASN A N 1
ATOM 1194 C CA . ASN A 1 153 ? -10.923 -2.171 21.858 1.00 96.88 153 ASN A CA 1
ATOM 1195 C C . ASN A 1 153 ? -10.971 -2.390 20.340 1.00 96.88 153 ASN A C 1
ATOM 1197 O O . ASN A 1 153 ? -12.025 -2.715 19.788 1.00 96.88 153 ASN A O 1
ATOM 1201 N N . LEU A 1 154 ? -9.829 -2.236 19.660 1.00 98.12 154 LEU A N 1
ATOM 1202 C CA . LEU A 1 154 ? -9.726 -2.534 18.236 1.00 98.12 154 LEU A CA 1
ATOM 1203 C C . LEU A 1 154 ? -10.041 -4.008 17.955 1.00 98.12 154 LEU A C 1
ATOM 1205 O O . LEU A 1 154 ? -10.795 -4.294 17.029 1.00 98.12 154 LEU A O 1
ATOM 1209 N N . GLU A 1 155 ? -9.490 -4.942 18.729 1.00 98.00 155 GLU A N 1
ATOM 1210 C CA . GLU A 1 155 ? -9.762 -6.371 18.561 1.00 98.00 155 GLU A CA 1
ATOM 1211 C C . GLU A 1 155 ? -11.252 -6.685 18.719 1.00 98.00 155 GLU A C 1
ATOM 1213 O O . GLU A 1 155 ? -11.839 -7.333 17.848 1.00 98.00 155 GLU A O 1
ATOM 1218 N N . GLN A 1 156 ? -11.890 -6.157 19.765 1.00 98.19 156 GLN A N 1
ATOM 1219 C CA . GLN A 1 156 ? -13.321 -6.325 19.987 1.00 98.19 156 GLN A CA 1
ATOM 1220 C C . GLN A 1 156 ? -14.140 -5.769 18.815 1.00 98.19 156 GLN A C 1
ATOM 1222 O O . GLN A 1 156 ? -15.005 -6.462 18.276 1.00 98.19 156 GLN A O 1
ATOM 1227 N N . PHE A 1 157 ? -13.823 -4.557 18.352 1.00 98.31 157 PHE A N 1
ATOM 1228 C CA . PHE A 1 157 ? -14.464 -3.970 17.176 1.00 98.31 157 PHE A CA 1
ATOM 1229 C C . PHE A 1 157 ? -14.308 -4.860 15.933 1.00 98.31 157 PHE A C 1
ATOM 1231 O O . PHE A 1 157 ? -15.260 -5.060 15.178 1.00 98.31 157 PHE A O 1
ATOM 1238 N N . LEU A 1 158 ? -13.118 -5.421 15.709 1.00 98.12 158 LEU A N 1
ATOM 1239 C CA . LEU A 1 158 ? -12.849 -6.302 14.574 1.00 98.12 158 LEU A CA 1
ATOM 1240 C C . LEU A 1 158 ? -13.631 -7.618 14.662 1.00 98.12 158 LEU A C 1
ATOM 1242 O O . LEU A 1 158 ? -14.092 -8.113 13.629 1.00 98.12 158 LEU A O 1
ATOM 1246 N N . ILE A 1 159 ? -13.815 -8.171 15.863 1.00 98.00 159 ILE A N 1
ATOM 1247 C CA . ILE A 1 159 ? -14.666 -9.345 16.103 1.00 98.00 159 ILE A CA 1
ATOM 1248 C C . ILE A 1 159 ? -16.122 -9.012 15.757 1.00 98.00 159 ILE A C 1
ATOM 1250 O O . ILE A 1 159 ? -16.733 -9.714 14.949 1.00 98.00 159 ILE A O 1
ATOM 1254 N N . GLU A 1 160 ? -16.651 -7.907 16.283 1.00 98.00 160 GLU A N 1
ATOM 1255 C CA . GLU A 1 160 ? -18.029 -7.461 16.037 1.00 98.00 160 GLU A CA 1
ATOM 1256 C C . GLU A 1 160 ? -18.295 -7.188 14.549 1.00 98.00 160 GLU A C 1
ATOM 1258 O O . GLU A 1 160 ? -19.314 -7.616 14.000 1.00 98.00 160 GLU A O 1
ATOM 1263 N N . VAL A 1 161 ? -17.362 -6.522 13.861 1.00 97.50 161 VAL A N 1
ATOM 1264 C CA . VAL A 1 161 ? -17.444 -6.270 12.414 1.00 97.50 161 VAL A CA 1
ATOM 1265 C C . VAL A 1 161 ? -17.376 -7.570 11.619 1.00 97.50 161 VAL A C 1
ATOM 1267 O O . VAL A 1 161 ? -18.117 -7.726 10.647 1.00 97.50 161 VAL A O 1
ATOM 1270 N N . SER A 1 162 ? -16.514 -8.507 12.017 1.00 97.25 162 SER A N 1
ATOM 1271 C CA . SER A 1 162 ? -16.413 -9.807 11.346 1.00 97.25 162 SER A CA 1
ATOM 1272 C C . SER A 1 162 ? -17.710 -10.595 11.473 1.00 97.25 162 SER A C 1
ATOM 1274 O O . SER A 1 162 ? -18.159 -11.151 10.479 1.00 97.25 162 SER A O 1
ATOM 1276 N N . ALA A 1 163 ? -18.337 -10.589 12.652 1.00 97.38 163 ALA A N 1
ATOM 1277 C CA . ALA A 1 163 ? -19.620 -11.246 12.883 1.00 97.38 163 ALA A CA 1
ATOM 1278 C C . ALA A 1 163 ? -20.765 -10.561 12.117 1.00 97.38 163 ALA A C 1
ATOM 1280 O O . ALA A 1 163 ? -21.549 -11.217 11.439 1.00 97.38 163 ALA A O 1
ATOM 1281 N N . SER A 1 164 ? -20.830 -9.227 12.157 1.00 97.81 164 SER A N 1
ATOM 1282 C CA . SER A 1 164 ? -21.912 -8.450 11.528 1.00 97.81 164 SER A CA 1
ATOM 1283 C C . SER A 1 164 ? -21.916 -8.532 9.998 1.00 97.81 164 SER A C 1
ATOM 1285 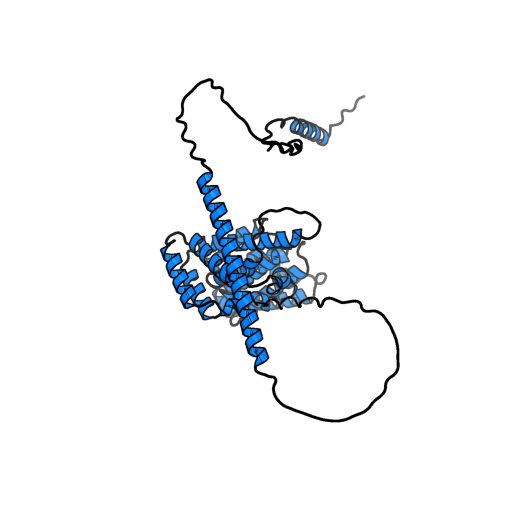O O . SER A 1 164 ? -22.947 -8.320 9.363 1.00 97.81 164 SER A O 1
ATOM 1287 N N . TYR A 1 165 ? -20.758 -8.801 9.392 1.00 96.44 165 TYR A N 1
ATOM 1288 C CA . TYR A 1 165 ? -20.566 -8.795 7.943 1.00 96.44 165 TYR A CA 1
ATOM 1289 C C . TYR A 1 165 ? -19.847 -10.061 7.467 1.00 96.44 165 TYR A C 1
ATOM 1291 O O . TYR A 1 165 ? -18.990 -9.965 6.593 1.00 96.44 165 TYR A O 1
ATOM 1299 N N . GLU A 1 166 ? -20.152 -11.231 8.035 1.00 93.94 166 GLU A N 1
ATOM 1300 C CA . GLU A 1 166 ? -19.381 -12.485 7.901 1.00 93.94 166 GLU A CA 1
ATOM 1301 C C . GLU A 1 166 ? -18.881 -12.786 6.478 1.00 93.94 166 GLU A C 1
ATOM 1303 O O . GLU A 1 166 ? -17.679 -12.928 6.262 1.00 93.94 166 GLU A O 1
ATOM 1308 N N . SER A 1 167 ? -19.774 -12.773 5.484 1.00 93.38 167 SER A N 1
ATOM 1309 C CA . SER A 1 167 ? -19.430 -13.045 4.075 1.00 93.38 167 SER A CA 1
ATOM 1310 C C . SER A 1 167 ? -19.019 -11.805 3.266 1.00 93.38 167 SER A C 1
ATOM 1312 O O . SER A 1 167 ? -18.654 -11.903 2.098 1.00 93.38 167 SER A O 1
ATOM 1314 N N . GLN A 1 168 ? -19.083 -10.611 3.855 1.00 96.50 168 GLN A N 1
ATOM 1315 C CA . GLN A 1 168 ? -18.914 -9.330 3.163 1.00 96.50 168 GLN A CA 1
ATOM 1316 C C . GLN A 1 168 ? -17.561 -8.699 3.509 1.00 96.50 168 GLN A C 1
ATOM 1318 O O . GLN A 1 168 ? -17.474 -7.602 4.061 1.00 96.50 168 GLN A O 1
ATOM 1323 N N . HIS A 1 169 ? -16.476 -9.396 3.158 1.00 97.44 169 HIS A N 1
ATOM 1324 C CA . HIS A 1 169 ? -15.101 -9.005 3.500 1.00 97.44 169 HIS A CA 1
ATOM 1325 C C . HIS A 1 169 ? -14.721 -7.590 3.041 1.00 97.44 169 HIS A C 1
ATOM 1327 O O . HIS A 1 169 ? -13.977 -6.900 3.735 1.00 97.44 169 HIS A O 1
ATOM 1333 N N . TYR A 1 170 ? -15.239 -7.133 1.898 1.00 97.00 170 TYR A N 1
ATOM 1334 C CA . TYR A 1 170 ? -15.014 -5.762 1.438 1.00 97.00 170 TYR A CA 1
ATOM 1335 C C . TYR A 1 170 ? -15.647 -4.736 2.389 1.00 97.00 170 TYR A C 1
ATOM 1337 O O . TYR A 1 170 ? -14.992 -3.775 2.778 1.00 97.00 170 TYR A O 1
ATOM 1345 N N . ILE A 1 171 ? -16.882 -4.971 2.847 1.00 97.19 171 ILE A N 1
ATOM 1346 C CA . ILE A 1 171 ? -17.545 -4.079 3.809 1.00 97.19 171 ILE A CA 1
ATOM 1347 C C . ILE A 1 171 ? -16.810 -4.080 5.147 1.00 97.19 171 ILE A C 1
ATOM 1349 O O . ILE A 1 171 ? -16.630 -3.022 5.745 1.00 97.19 171 ILE A O 1
ATOM 1353 N N . GLN A 1 172 ? -16.321 -5.236 5.595 1.00 98.19 172 GLN A N 1
ATOM 1354 C CA . GLN A 1 172 ? -15.497 -5.304 6.799 1.00 98.19 172 GLN A CA 1
ATOM 1355 C C . GLN A 1 172 ? -14.250 -4.410 6.692 1.00 98.19 172 GLN A C 1
ATOM 1357 O O . GLN A 1 172 ? -13.952 -3.660 7.618 1.00 98.19 172 GLN A O 1
ATOM 1362 N N . LEU A 1 173 ? -13.547 -4.439 5.552 1.00 98.31 173 LEU A N 1
ATOM 1363 C CA . LEU A 1 173 ? -12.383 -3.580 5.297 1.00 98.31 173 LEU A CA 1
ATOM 1364 C C . LEU A 1 173 ? -12.755 -2.088 5.255 1.00 98.31 173 LEU A C 1
ATOM 1366 O O . LEU A 1 173 ? -12.012 -1.250 5.763 1.00 98.31 173 LEU A O 1
ATOM 1370 N N . MET A 1 174 ? -13.933 -1.748 4.728 1.00 97.50 174 MET A N 1
ATOM 1371 C CA . MET A 1 174 ? -14.457 -0.379 4.779 1.00 97.50 174 MET A CA 1
ATOM 1372 C C . MET A 1 174 ? -14.719 0.078 6.223 1.00 97.50 174 MET A C 1
ATOM 1374 O O . MET A 1 174 ? -14.339 1.184 6.597 1.00 97.50 174 MET A O 1
ATOM 1378 N N . ARG A 1 175 ? -15.299 -0.784 7.071 1.00 97.69 175 ARG A N 1
ATOM 1379 C CA . ARG A 1 175 ? -15.506 -0.492 8.503 1.00 97.69 175 ARG A CA 1
ATOM 1380 C C . ARG A 1 175 ? -14.197 -0.360 9.269 1.00 97.69 175 ARG A C 1
ATOM 1382 O O . ARG A 1 175 ? -14.082 0.496 10.142 1.00 97.69 175 ARG A O 1
ATOM 1389 N N . PHE A 1 176 ? -13.206 -1.165 8.915 1.00 97.88 176 PHE A N 1
ATOM 1390 C CA . PHE A 1 176 ? -11.853 -1.033 9.434 1.00 97.88 176 PHE A CA 1
ATOM 1391 C C . PHE A 1 176 ? -11.248 0.339 9.094 1.00 97.88 176 PHE A C 1
ATOM 1393 O O . PHE A 1 176 ? -10.744 1.025 9.982 1.00 97.88 176 PHE A O 1
ATOM 1400 N N . ALA A 1 177 ? -11.381 0.800 7.847 1.00 97.06 177 ALA A N 1
ATOM 1401 C CA . ALA A 1 177 ? -10.966 2.151 7.471 1.00 97.06 177 ALA A CA 1
ATOM 1402 C C . ALA A 1 177 ? -11.746 3.242 8.234 1.00 97.06 177 ALA A C 1
ATOM 1404 O O . ALA A 1 177 ? -11.134 4.204 8.701 1.00 97.06 177 ALA A O 1
ATOM 1405 N N . ASP A 1 178 ? -13.061 3.076 8.431 1.00 95.75 178 ASP A N 1
ATOM 1406 C CA . ASP A 1 178 ? -13.890 4.000 9.222 1.00 95.75 178 ASP A CA 1
ATOM 1407 C C . ASP A 1 178 ? -13.400 4.120 10.677 1.00 95.75 178 ASP A C 1
ATOM 1409 O O . ASP A 1 178 ? -13.396 5.221 11.236 1.00 95.75 178 ASP A O 1
ATOM 1413 N N . TYR A 1 179 ? -12.978 3.012 11.299 1.00 96.94 179 TYR A N 1
ATOM 1414 C CA . TYR A 1 179 ? -12.430 3.009 12.659 1.00 96.94 179 TYR A CA 1
ATOM 1415 C C . TYR A 1 179 ? -11.185 3.895 12.750 1.00 96.94 179 TYR A C 1
ATOM 1417 O O . TYR A 1 179 ? -11.139 4.833 13.550 1.00 96.94 179 TYR A O 1
ATOM 1425 N N . PHE A 1 180 ? -10.208 3.671 11.867 1.00 96.19 180 PHE A N 1
ATOM 1426 C CA . PHE A 1 180 ? -8.993 4.486 11.833 1.00 96.19 180 PHE A CA 1
ATOM 1427 C C . PHE A 1 180 ? -9.285 5.939 11.442 1.00 96.19 180 PHE A C 1
ATOM 1429 O O . PHE A 1 180 ? -8.666 6.855 11.981 1.00 96.19 180 PHE A O 1
ATOM 1436 N N . ALA A 1 181 ? -10.263 6.191 10.567 1.00 94.38 181 ALA A N 1
ATOM 1437 C CA . ALA A 1 181 ? -10.680 7.548 10.221 1.00 94.38 181 ALA A CA 1
ATOM 1438 C C . ALA A 1 181 ? -11.249 8.305 11.432 1.00 94.38 181 ALA A C 1
ATOM 1440 O O . ALA A 1 181 ? -11.005 9.505 11.577 1.00 94.38 181 ALA A O 1
ATOM 1441 N N . ARG A 1 182 ? -11.966 7.618 12.331 1.00 93.69 182 ARG A N 1
ATOM 1442 C CA . ARG A 1 182 ? -12.433 8.195 13.602 1.00 93.69 182 ARG A CA 1
ATOM 1443 C C . ARG A 1 182 ? -11.268 8.458 14.549 1.00 93.69 182 ARG A C 1
ATOM 1445 O O . ARG A 1 182 ? -11.172 9.576 15.061 1.00 93.69 182 ARG A O 1
ATOM 1452 N N . ALA A 1 183 ? -10.370 7.486 14.714 1.00 93.62 183 ALA A N 1
ATOM 1453 C CA . ALA A 1 183 ?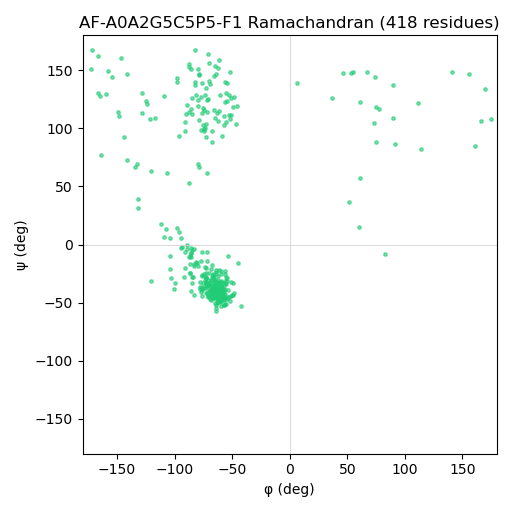 -9.192 7.607 15.573 1.00 93.62 183 ALA A CA 1
ATOM 1454 C C . ALA A 1 183 ? -8.283 8.778 15.158 1.00 93.62 183 ALA A C 1
ATOM 1456 O O . ALA A 1 183 ? -7.847 9.563 15.998 1.00 93.62 183 ALA A O 1
ATOM 1457 N N . PHE A 1 184 ? -8.072 8.966 13.853 1.00 92.75 184 PHE A N 1
ATOM 1458 C CA . PHE A 1 184 ? -7.244 10.047 13.315 1.00 92.75 184 PHE A CA 1
ATOM 1459 C C . PHE A 1 184 ? -7.995 11.355 13.037 1.00 92.75 184 PHE A C 1
ATOM 1461 O O . PHE A 1 184 ? -7.373 12.344 12.656 1.00 92.75 184 PHE A O 1
ATOM 1468 N N . SER A 1 185 ? -9.308 11.425 13.276 1.00 91.44 185 SER A N 1
ATOM 1469 C CA . SER A 1 185 ? -10.098 12.646 13.049 1.00 91.44 185 SER A CA 1
ATOM 1470 C C . SER A 1 185 ? -9.596 13.920 13.766 1.00 91.44 185 SER A C 1
ATOM 1472 O O . SER A 1 185 ? -9.823 15.012 13.221 1.00 91.44 185 SER A O 1
ATOM 1474 N N . PRO A 1 186 ? -8.901 13.854 14.928 1.00 89.25 186 PRO A N 1
ATOM 1475 C CA . PRO A 1 186 ? -8.300 15.032 15.556 1.00 89.25 186 PRO A CA 1
ATOM 1476 C C . PRO A 1 186 ? -7.041 15.553 14.839 1.00 89.25 186 PRO A C 1
ATOM 1478 O O . PRO A 1 186 ? -6.667 16.714 15.041 1.00 89.25 186 PRO A O 1
ATOM 1481 N N . VAL A 1 187 ? -6.391 14.727 14.009 1.00 87.75 187 VAL A N 1
ATOM 1482 C CA . VAL A 1 187 ? -5.165 15.086 13.286 1.00 87.75 187 VAL A CA 1
ATOM 1483 C C . VAL A 1 187 ? -5.500 16.089 12.187 1.00 87.75 187 VAL A C 1
ATOM 1485 O O . VAL A 1 187 ? -6.366 15.883 11.335 1.00 87.75 187 VAL A O 1
ATOM 1488 N N . LYS A 1 188 ? -4.810 17.229 12.202 1.00 82.81 188 LYS A N 1
ATOM 1489 C CA . LYS A 1 188 ? -4.991 18.277 11.190 1.00 82.81 188 LYS A CA 1
ATOM 1490 C C . LYS A 1 188 ? -4.110 17.983 9.980 1.00 82.81 188 LYS A C 1
ATOM 1492 O O . LYS A 1 188 ? -2.995 17.509 10.142 1.00 82.81 188 LYS A O 1
ATOM 1497 N N . ASN A 1 189 ? -4.530 18.419 8.790 1.00 76.94 189 ASN A N 1
ATOM 1498 C CA . ASN A 1 189 ? -3.730 18.295 7.560 1.00 76.94 189 ASN A CA 1
ATOM 1499 C C . ASN A 1 189 ? -2.287 18.818 7.696 1.00 76.94 189 ASN A C 1
ATOM 1501 O O . ASN A 1 189 ? -1.388 18.320 7.033 1.00 76.94 189 ASN A O 1
ATOM 1505 N N . ALA A 1 190 ? -2.061 19.847 8.521 1.00 79.69 190 ALA A N 1
ATOM 1506 C CA . ALA A 1 190 ? -0.725 20.405 8.742 1.00 79.69 190 ALA A CA 1
ATOM 1507 C C . ALA A 1 190 ? 0.225 19.430 9.457 1.00 79.69 190 ALA A C 1
ATOM 1509 O O . ALA A 1 190 ? 1.429 19.512 9.250 1.00 79.69 190 ALA A O 1
ATOM 1510 N N . GLU A 1 191 ? -0.320 18.519 10.264 1.00 81.94 191 GLU A N 1
ATOM 1511 C CA . GLU A 1 191 ? 0.427 17.493 11.001 1.00 81.94 191 GLU A CA 1
ATOM 1512 C C . GLU A 1 191 ? 0.649 16.229 10.149 1.00 81.94 191 GLU A C 1
ATOM 1514 O O . GLU A 1 191 ? 1.436 15.365 10.516 1.00 81.94 191 GLU A O 1
ATOM 1519 N N . PHE A 1 192 ? -0.013 16.130 8.988 1.00 82.00 192 PHE A N 1
ATOM 1520 C CA . PHE A 1 192 ? 0.221 15.085 7.990 1.00 82.00 192 PHE A CA 1
ATOM 1521 C C . PHE A 1 192 ? 0.130 15.648 6.559 1.00 82.00 192 PHE A C 1
ATOM 1523 O O . PHE A 1 192 ? -0.849 15.412 5.840 1.00 82.00 192 PHE A O 1
ATOM 1530 N N . PRO A 1 193 ? 1.133 16.430 6.117 1.00 83.62 193 PRO A N 1
ATOM 1531 C CA . PRO A 1 193 ? 1.159 17.023 4.785 1.00 83.62 193 PRO A CA 1
ATOM 1532 C C . 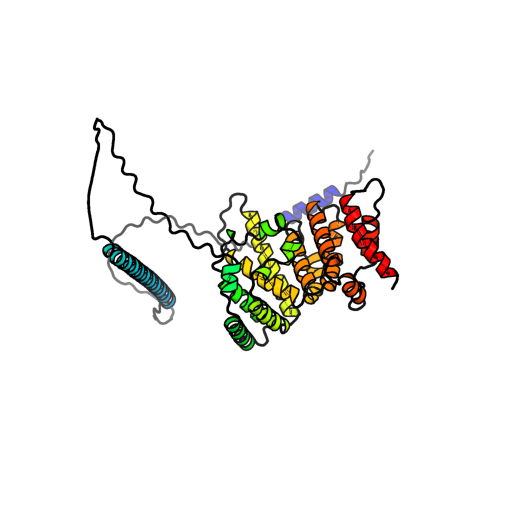PRO A 1 193 ? 1.592 15.983 3.740 1.00 83.62 193 PRO A C 1
ATOM 1534 O O . PRO A 1 193 ? 2.661 16.083 3.137 1.00 83.62 193 PRO A O 1
ATOM 1537 N N . TRP A 1 194 ? 0.756 14.971 3.517 1.00 85.75 194 TRP A N 1
ATOM 1538 C CA . TRP A 1 194 ? 1.089 13.792 2.713 1.00 85.75 194 TRP A CA 1
ATOM 1539 C C . TRP A 1 194 ? 1.531 14.130 1.278 1.00 85.75 194 TRP A C 1
ATOM 1541 O O . TRP A 1 194 ? 2.428 13.496 0.732 1.00 85.75 194 TRP A O 1
ATOM 1551 N N . THR A 1 195 ? 0.989 15.194 0.680 1.00 83.44 195 THR A N 1
ATOM 1552 C CA . THR A 1 195 ? 1.390 15.663 -0.659 1.00 83.44 195 THR A CA 1
ATOM 1553 C C . THR A 1 195 ? 2.817 16.217 -0.707 1.00 83.44 195 THR A C 1
ATOM 1555 O O . THR A 1 195 ? 3.472 16.157 -1.748 1.00 83.44 195 THR A O 1
ATOM 1558 N N . LYS A 1 196 ? 3.321 16.748 0.414 1.00 83.81 196 LYS A N 1
ATOM 1559 C CA . LYS A 1 196 ? 4.710 17.211 0.558 1.00 83.81 196 LYS A CA 1
ATOM 1560 C C . LYS A 1 196 ? 5.656 16.085 0.940 1.00 83.81 196 LYS A C 1
ATOM 1562 O O . LYS A 1 196 ? 6.822 16.125 0.556 1.00 83.81 196 LYS A O 1
ATOM 1567 N N . MET A 1 197 ? 5.143 15.059 1.621 1.00 81.00 197 MET A N 1
ATOM 1568 C CA . MET A 1 197 ? 5.905 13.879 2.024 1.00 81.00 197 MET A CA 1
ATOM 1569 C C . MET A 1 197 ? 6.691 13.292 0.841 1.00 81.00 197 MET A C 1
ATOM 1571 O O . MET A 1 197 ? 7.881 13.033 0.970 1.00 81.00 197 MET A O 1
ATOM 1575 N N . PHE A 1 198 ? 6.073 13.199 -0.339 1.00 78.38 198 PHE A N 1
ATOM 1576 C CA . PHE A 1 198 ? 6.704 12.676 -1.558 1.00 78.38 198 PHE A CA 1
ATOM 1577 C C . PHE A 1 198 ? 7.770 13.574 -2.201 1.00 78.38 198 PHE A C 1
ATOM 1579 O O . PHE A 1 198 ? 8.507 13.116 -3.070 1.00 78.38 198 PHE A O 1
ATOM 1586 N N . LYS A 1 199 ? 7.844 14.850 -1.812 1.00 78.12 199 LYS A N 1
ATOM 1587 C CA . LYS A 1 199 ? 8.842 15.807 -2.316 1.00 78.12 199 LYS A CA 1
ATOM 1588 C C . LYS A 1 199 ? 10.003 15.993 -1.344 1.00 78.12 199 LYS A C 1
ATOM 1590 O O . LYS A 1 199 ? 11.117 16.252 -1.778 1.00 78.12 199 LYS A O 1
ATOM 1595 N N . GLU A 1 200 ? 9.722 15.895 -0.049 1.00 77.56 200 GLU A N 1
ATOM 1596 C CA . GLU A 1 200 ? 10.648 16.268 1.025 1.00 77.56 200 GLU A CA 1
ATOM 1597 C C . GLU A 1 200 ? 11.285 15.049 1.714 1.00 77.56 200 GLU A C 1
ATOM 1599 O O . GLU A 1 200 ? 12.342 15.172 2.332 1.00 77.56 200 GLU A O 1
ATOM 1604 N N . SER A 1 201 ? 10.671 13.863 1.618 1.00 78.56 201 SER A N 1
ATOM 1605 C CA . SER A 1 201 ? 11.163 12.648 2.278 1.00 78.56 201 SER A CA 1
ATOM 1606 C C . SER A 1 201 ? 11.962 11.762 1.329 1.00 78.56 201 SER A C 1
ATOM 1608 O O . SER A 1 201 ? 11.610 11.586 0.165 1.00 78.56 201 SER A O 1
ATOM 1610 N N . THR A 1 202 ? 13.018 11.138 1.853 1.00 80.81 202 THR A N 1
ATOM 1611 C CA . THR A 1 202 ? 13.732 10.078 1.132 1.00 80.81 202 THR A CA 1
ATOM 1612 C C . THR A 1 202 ? 12.819 8.869 0.936 1.00 80.81 202 THR A C 1
ATOM 1614 O O . THR A 1 202 ? 11.941 8.611 1.765 1.00 80.81 202 THR A O 1
ATOM 1617 N N . VAL A 1 203 ? 13.059 8.067 -0.109 1.00 79.44 203 VAL A N 1
ATOM 1618 C CA . VAL A 1 203 ? 12.303 6.816 -0.328 1.00 79.44 203 VAL A CA 1
ATOM 1619 C C . VAL A 1 203 ? 12.393 5.883 0.880 1.00 79.44 203 VAL A C 1
ATOM 1621 O O . VAL A 1 203 ? 11.432 5.187 1.204 1.00 79.44 203 VAL A O 1
ATOM 1624 N N . ALA A 1 204 ? 13.515 5.926 1.605 1.00 79.50 204 ALA A N 1
ATOM 1625 C CA . ALA A 1 204 ? 13.664 5.154 2.822 1.00 79.50 204 ALA A CA 1
ATOM 1626 C C . ALA A 1 204 ? 12.654 5.558 3.910 1.00 79.50 204 ALA A C 1
ATOM 1628 O O . ALA A 1 204 ? 11.947 4.702 4.428 1.00 79.50 204 ALA A O 1
ATOM 1629 N N . LYS A 1 205 ? 12.525 6.862 4.187 1.00 83.19 205 LYS A N 1
ATOM 1630 C CA . LYS A 1 205 ? 11.552 7.383 5.159 1.00 83.19 205 LYS A CA 1
ATOM 1631 C C . LYS A 1 205 ? 10.109 7.180 4.693 1.00 83.19 205 LYS A C 1
ATOM 1633 O O . LYS A 1 205 ? 9.240 6.875 5.503 1.00 83.19 205 LYS A O 1
ATOM 1638 N N . LEU A 1 206 ? 9.856 7.319 3.390 1.00 83.50 206 LEU A N 1
ATOM 1639 C CA . LEU A 1 206 ? 8.530 7.129 2.792 1.00 83.50 206 LEU A CA 1
ATOM 1640 C C . LEU A 1 206 ? 7.973 5.728 3.014 1.00 83.50 206 LEU A C 1
ATOM 1642 O O . LEU A 1 206 ? 6.777 5.574 3.238 1.00 83.50 206 LEU A O 1
ATOM 1646 N N . ALA A 1 207 ? 8.828 4.714 2.935 1.00 83.00 207 ALA A N 1
ATOM 1647 C CA . ALA A 1 207 ? 8.412 3.343 3.166 1.00 83.00 207 ALA A CA 1
ATOM 1648 C C . ALA A 1 207 ? 7.992 3.109 4.619 1.00 83.00 207 ALA A C 1
ATOM 1650 O O . ALA A 1 207 ? 7.171 2.235 4.860 1.00 83.00 207 ALA A O 1
ATOM 1651 N N . ASP A 1 208 ? 8.509 3.886 5.568 1.00 83.81 208 ASP A N 1
ATOM 1652 C CA . ASP A 1 208 ? 8.281 3.691 6.996 1.00 83.81 208 ASP A CA 1
ATOM 1653 C C . ASP A 1 208 ? 7.056 4.504 7.500 1.00 83.81 208 ASP A C 1
ATOM 1655 O O . ASP A 1 208 ? 6.318 4.066 8.385 1.00 83.81 208 ASP A O 1
ATOM 1659 N N . VAL A 1 209 ? 6.739 5.631 6.852 1.00 82.88 209 VAL A N 1
ATOM 1660 C CA . VAL A 1 209 ? 5.529 6.441 7.102 1.00 82.88 209 VAL A CA 1
ATOM 1661 C C . VAL A 1 209 ? 4.310 5.865 6.348 1.00 82.88 209 VAL A C 1
ATOM 1663 O O . VAL A 1 209 ? 4.430 5.507 5.173 1.00 82.88 209 VAL A O 1
ATOM 1666 N N . PRO A 1 210 ? 3.111 5.792 6.965 1.00 77.44 210 PRO A N 1
ATOM 1667 C CA . PRO A 1 210 ? 2.731 6.316 8.287 1.00 77.44 210 PRO A CA 1
ATOM 1668 C C . PRO A 1 210 ? 2.796 5.299 9.437 1.00 77.44 210 PRO A C 1
ATOM 1670 O O . PRO A 1 210 ? 2.274 5.569 10.513 1.00 77.44 210 PRO A O 1
ATOM 1673 N N . LEU A 1 211 ? 3.379 4.117 9.232 1.00 88.38 211 LEU A N 1
ATOM 1674 C CA . LEU A 1 211 ? 3.285 3.035 10.216 1.00 88.38 211 LEU A CA 1
ATOM 1675 C C . LEU A 1 211 ? 4.245 3.173 11.399 1.00 88.38 211 LEU A C 1
ATOM 1677 O O . LEU A 1 211 ? 3.979 2.577 12.434 1.00 88.38 211 LEU A O 1
ATOM 1681 N N . ASN A 1 212 ? 5.301 3.979 11.279 1.00 87.19 212 ASN A N 1
ATOM 1682 C CA . ASN A 1 212 ? 6.247 4.237 12.374 1.00 87.19 212 ASN A CA 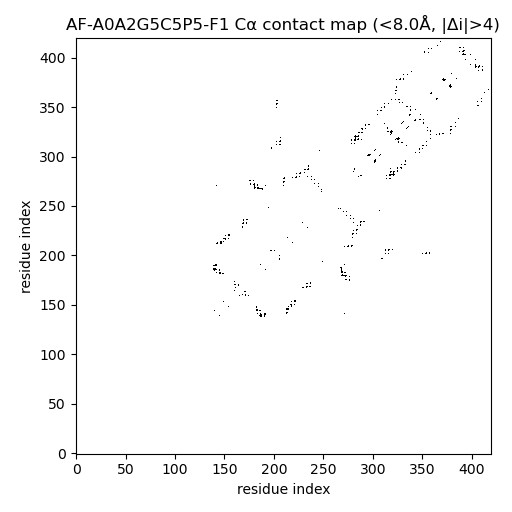1
ATOM 1683 C C . ASN A 1 212 ? 5.601 4.731 13.668 1.00 87.19 212 ASN A C 1
ATOM 1685 O O . ASN A 1 212 ? 6.114 4.463 14.748 1.00 87.19 212 ASN A O 1
ATOM 1689 N N . ASP A 1 213 ? 4.501 5.465 13.540 1.00 86.31 213 ASP A N 1
ATOM 1690 C CA . ASP A 1 213 ? 3.807 6.082 14.664 1.00 86.31 213 ASP A CA 1
ATOM 1691 C C . ASP A 1 213 ? 2.712 5.172 15.247 1.00 86.31 213 ASP A C 1
ATOM 1693 O O . ASP A 1 213 ? 2.101 5.509 16.260 1.00 86.31 213 ASP A O 1
ATOM 1697 N N . VAL A 1 214 ? 2.427 4.030 14.608 1.00 93.25 214 VAL A N 1
ATOM 1698 C CA . VAL A 1 214 ? 1.371 3.108 15.035 1.00 93.25 214 VAL A CA 1
ATOM 1699 C C . VAL A 1 214 ? 1.917 2.160 16.106 1.00 93.25 214 VAL A C 1
ATOM 1701 O O . VAL A 1 214 ? 2.902 1.469 15.840 1.00 93.25 214 VAL A O 1
ATOM 1704 N N . PRO A 1 215 ? 1.274 2.057 17.286 1.00 95.25 215 PRO A N 1
ATOM 1705 C CA . PRO A 1 215 ? 1.684 1.105 18.313 1.00 95.25 215 PRO A CA 1
ATOM 1706 C C . PRO A 1 215 ? 1.743 -0.330 17.782 1.00 95.25 215 PRO A C 1
ATOM 1708 O O . PRO A 1 215 ? 0.849 -0.777 17.060 1.00 95.25 215 PRO A O 1
ATOM 1711 N N . GLU A 1 216 ? 2.770 -1.082 18.179 1.00 95.44 216 GLU A N 1
ATOM 1712 C CA . GLU A 1 216 ? 3.012 -2.431 17.655 1.00 95.44 216 GLU A CA 1
ATOM 1713 C C . GLU A 1 216 ? 1.842 -3.389 17.918 1.00 95.44 216 GLU A C 1
ATOM 1715 O O . GLU A 1 216 ? 1.466 -4.154 17.031 1.00 95.44 216 GLU A O 1
ATOM 1720 N N . ALA A 1 217 ? 1.201 -3.291 19.088 1.00 96.69 217 ALA A N 1
ATOM 1721 C CA . ALA A 1 217 ? 0.006 -4.071 19.409 1.00 96.69 217 ALA A CA 1
ATOM 1722 C C . ALA A 1 217 ? -1.142 -3.791 18.421 1.00 96.69 217 ALA A C 1
ATOM 1724 O O . ALA A 1 217 ? -1.711 -4.718 17.852 1.00 96.69 217 ALA A O 1
ATOM 1725 N N . VAL A 1 218 ? -1.414 -2.513 18.132 1.00 97.50 218 VAL A N 1
ATOM 1726 C CA . VAL A 1 218 ? -2.439 -2.083 17.164 1.00 97.50 218 VAL A CA 1
ATOM 1727 C C . VAL A 1 218 ? -2.107 -2.588 15.759 1.00 97.50 218 VAL A C 1
ATOM 1729 O O . VAL A 1 218 ? -2.984 -3.095 15.053 1.00 97.50 218 VAL A O 1
ATOM 1732 N N . TYR A 1 219 ? -0.839 -2.484 15.352 1.00 97.06 219 TYR A N 1
ATOM 1733 C CA . TYR A 1 219 ? -0.370 -2.988 14.063 1.00 97.06 219 TYR A CA 1
ATOM 1734 C C . TYR A 1 219 ? -0.534 -4.509 13.949 1.00 97.06 219 TYR A C 1
ATOM 1736 O O . TYR A 1 219 ? -1.051 -5.004 12.943 1.00 97.06 219 TYR A O 1
ATOM 1744 N N . LYS A 1 220 ? -0.147 -5.260 14.983 1.00 97.38 220 LYS A N 1
ATOM 1745 C CA . LYS A 1 220 ? -0.261 -6.719 15.013 1.00 97.38 220 LYS A CA 1
ATOM 1746 C C . LYS A 1 220 ? -1.721 -7.168 14.959 1.00 97.38 220 LYS A C 1
ATOM 1748 O O . LYS A 1 220 ? -2.079 -7.898 14.040 1.00 97.38 220 LYS A O 1
ATOM 1753 N N . THR A 1 221 ? -2.580 -6.647 15.838 1.00 98.06 221 THR A N 1
ATOM 1754 C CA . THR A 1 221 ? -4.024 -6.943 15.846 1.00 98.06 221 THR A CA 1
ATOM 1755 C C . THR A 1 221 ? -4.661 -6.665 14.482 1.00 98.06 221 THR A C 1
ATOM 1757 O O . THR A 1 221 ? -5.363 -7.511 13.923 1.00 98.06 221 THR A O 1
ATOM 1760 N N . SER A 1 222 ? -4.351 -5.507 13.889 1.00 98.06 222 SER A N 1
ATOM 1761 C CA . SER A 1 222 ? -4.841 -5.131 12.558 1.00 98.06 222 SER A CA 1
ATOM 1762 C C . SER A 1 222 ? -4.386 -6.108 11.476 1.00 98.06 222 SER A C 1
ATOM 1764 O O . SER A 1 222 ? -5.187 -6.573 10.664 1.00 98.06 222 SER A O 1
ATOM 1766 N N . THR A 1 223 ? -3.091 -6.423 11.435 1.00 97.50 223 THR A N 1
ATOM 1767 C CA . THR A 1 223 ? -2.514 -7.245 10.368 1.00 97.50 223 THR A CA 1
ATOM 1768 C C . THR A 1 223 ? -2.905 -8.717 10.491 1.00 97.50 223 THR A C 1
ATOM 1770 O O . THR A 1 223 ? -3.212 -9.340 9.473 1.00 97.50 223 THR A O 1
ATOM 1773 N N . ASP A 1 224 ? -2.998 -9.267 11.699 1.00 97.94 224 ASP A N 1
ATOM 1774 C CA . ASP A 1 224 ? -3.493 -10.629 11.930 1.00 97.94 224 ASP A CA 1
ATOM 1775 C C . ASP A 1 224 ? -4.950 -10.778 11.475 1.00 97.94 224 ASP A C 1
ATOM 1777 O O . ASP A 1 224 ? -5.327 -11.787 10.868 1.00 97.94 224 ASP A O 1
ATOM 1781 N N . TRP A 1 225 ? -5.766 -9.742 11.681 1.00 98.31 225 TRP A N 1
ATOM 1782 C CA . TRP A 1 225 ? -7.136 -9.705 11.185 1.00 98.31 225 TRP A CA 1
ATOM 1783 C C . TRP A 1 225 ? -7.226 -9.539 9.657 1.00 98.31 225 TRP A C 1
ATOM 1785 O O . TRP A 1 225 ? -7.950 -10.294 8.998 1.00 98.31 225 TRP A O 1
ATOM 1795 N N . ILE A 1 226 ? -6.448 -8.620 9.067 1.00 98.06 226 ILE A N 1
ATOM 1796 C CA . ILE A 1 226 ? -6.341 -8.429 7.606 1.00 98.06 226 ILE A CA 1
ATOM 1797 C C . ILE A 1 226 ? -5.935 -9.736 6.920 1.00 98.06 226 ILE A C 1
ATOM 1799 O O . ILE A 1 226 ? -6.452 -10.071 5.851 1.00 98.06 226 ILE A O 1
ATOM 1803 N N . ASN A 1 227 ? -5.040 -10.512 7.537 1.00 97.31 227 ASN A N 1
ATOM 1804 C CA . ASN A 1 227 ? -4.565 -11.770 6.975 1.00 97.31 227 ASN A CA 1
ATOM 1805 C C . ASN A 1 227 ? -5.693 -12.802 6.771 1.00 97.31 227 ASN A C 1
ATOM 1807 O O . ASN A 1 227 ? -5.584 -13.678 5.913 1.00 97.31 227 ASN A O 1
ATOM 1811 N N . LYS A 1 228 ? -6.809 -12.668 7.495 1.00 96.62 228 LYS A N 1
ATOM 1812 C CA . LYS A 1 228 ? -7.996 -13.527 7.366 1.00 96.62 228 LYS A CA 1
ATOM 1813 C C . LYS A 1 228 ? -8.957 -13.066 6.261 1.00 96.62 228 LYS A C 1
ATOM 1815 O O . LYS A 1 228 ? -9.870 -13.805 5.909 1.00 96.62 228 LYS A O 1
ATOM 1820 N N . ARG A 1 229 ? -8.772 -11.869 5.688 1.00 97.00 229 ARG A N 1
ATOM 1821 C CA . ARG A 1 229 ? -9.615 -11.360 4.592 1.00 97.00 229 ARG A CA 1
ATOM 1822 C C . ARG A 1 229 ? -9.213 -11.985 3.253 1.00 97.00 229 ARG A C 1
ATOM 1824 O O . ARG A 1 229 ? -8.037 -12.269 3.007 1.00 97.00 229 ARG A O 1
ATOM 1831 N N . SER A 1 230 ? -10.188 -12.185 2.371 1.00 97.00 230 SER A N 1
ATOM 1832 C CA . SER A 1 230 ? -9.972 -12.734 1.023 1.00 97.00 230 SER A CA 1
ATOM 1833 C C . SER A 1 230 ? -9.148 -11.792 0.142 1.00 97.00 230 SER A C 1
ATOM 1835 O O . SER A 1 230 ? -9.334 -10.576 0.196 1.00 97.00 230 SER A O 1
ATOM 1837 N N . SER A 1 231 ? -8.304 -12.357 -0.725 1.00 96.00 231 SER A N 1
ATOM 1838 C CA . SER A 1 231 ? -7.450 -11.592 -1.646 1.00 96.00 231 SER A CA 1
ATOM 1839 C C . SER A 1 231 ? -8.240 -10.682 -2.590 1.00 96.00 231 SER A C 1
ATOM 1841 O O . SER A 1 231 ? -7.804 -9.567 -2.847 1.00 96.00 231 SER A O 1
ATOM 1843 N N . ASP A 1 232 ? -9.413 -11.120 -3.053 1.00 96.75 232 ASP A N 1
ATOM 1844 C CA . ASP A 1 232 ? -10.276 -10.333 -3.945 1.00 96.75 232 ASP A CA 1
ATOM 1845 C C . ASP A 1 232 ? -10.819 -9.060 -3.268 1.00 96.75 232 ASP A C 1
ATOM 1847 O O . ASP A 1 232 ? -10.626 -7.941 -3.749 1.00 96.75 232 ASP A O 1
ATOM 1851 N N . ALA A 1 233 ? -11.392 -9.211 -2.069 1.00 97.62 233 ALA A N 1
ATOM 1852 C CA . ALA A 1 233 ? -11.838 -8.080 -1.256 1.00 97.62 233 ALA A CA 1
ATOM 1853 C C . ALA A 1 233 ? -10.696 -7.106 -0.921 1.00 97.62 233 ALA A C 1
ATOM 1855 O O . ALA A 1 233 ? -10.892 -5.893 -0.975 1.00 97.62 233 ALA A O 1
ATOM 1856 N N . LEU A 1 234 ? -9.500 -7.623 -0.613 1.00 97.94 234 LEU A N 1
ATOM 1857 C CA . LEU A 1 234 ? -8.313 -6.793 -0.398 1.00 97.94 234 LEU A CA 1
ATOM 1858 C C . LEU A 1 234 ? -7.888 -6.059 -1.670 1.00 97.94 234 LEU A C 1
ATOM 1860 O O . LEU A 1 234 ? -7.526 -4.890 -1.593 1.00 97.94 234 LEU A O 1
ATOM 1864 N N . GLY A 1 235 ? -7.972 -6.707 -2.833 1.00 97.94 235 GLY A N 1
ATOM 1865 C CA . GLY A 1 235 ? -7.681 -6.078 -4.118 1.00 97.94 235 GLY A CA 1
ATOM 1866 C C . GLY A 1 235 ? -8.617 -4.903 -4.392 1.00 97.94 235 GLY A C 1
ATOM 1867 O O . GLY A 1 235 ? -8.162 -3.795 -4.678 1.00 97.94 235 GLY A O 1
ATOM 1868 N N . SER A 1 236 ? -9.919 -5.119 -4.202 1.00 97.88 236 SER A N 1
ATOM 1869 C CA . SER A 1 236 ? -10.941 -4.071 -4.315 1.00 97.88 236 SER A CA 1
ATOM 1870 C C . SER A 1 236 ? -10.710 -2.928 -3.322 1.00 97.88 236 SER A C 1
ATOM 1872 O O . SER A 1 236 ? -10.783 -1.758 -3.691 1.00 97.88 236 SER A O 1
ATOM 1874 N N . PHE A 1 237 ? -10.362 -3.253 -2.076 1.00 98.25 237 PHE A N 1
ATOM 1875 C CA . PHE A 1 237 ? -10.055 -2.270 -1.038 1.00 98.25 237 PHE A CA 1
ATOM 1876 C C . PHE A 1 237 ? -8.806 -1.432 -1.346 1.00 98.25 237 PHE A C 1
ATOM 1878 O O . PHE A 1 237 ? -8.814 -0.217 -1.137 1.00 98.25 237 PHE A O 1
ATOM 1885 N N . ILE A 1 238 ? -7.746 -2.047 -1.878 1.00 98.06 238 ILE A N 1
ATOM 1886 C CA . ILE A 1 238 ? -6.528 -1.340 -2.301 1.00 98.06 238 ILE A CA 1
ATOM 1887 C C . ILE A 1 238 ? -6.858 -0.347 -3.419 1.00 98.06 238 ILE A C 1
ATOM 1889 O O . ILE A 1 238 ? -6.460 0.815 -3.339 1.00 98.06 238 ILE A O 1
ATOM 1893 N N . LEU A 1 239 ? -7.621 -0.766 -4.434 1.00 97.62 239 LEU A N 1
ATOM 1894 C CA . LEU A 1 239 ? -8.031 0.123 -5.524 1.00 97.62 239 LEU A CA 1
ATOM 1895 C C . LEU A 1 239 ? -8.918 1.271 -5.028 1.00 97.62 239 LEU A C 1
ATOM 1897 O O . LEU A 1 239 ? -8.690 2.412 -5.420 1.00 97.62 239 LEU A O 1
ATOM 1901 N N . TRP A 1 240 ? -9.873 0.996 -4.135 1.00 97.56 240 TRP A N 1
ATOM 1902 C CA . TRP A 1 240 ? -10.706 2.028 -3.509 1.00 97.56 240 TRP A CA 1
ATOM 1903 C C . TRP A 1 240 ? -9.873 3.036 -2.701 1.00 97.56 240 TRP A C 1
ATOM 1905 O O . TRP A 1 240 ? -10.090 4.248 -2.790 1.00 97.56 240 TRP A O 1
ATOM 1915 N N . SER A 1 241 ? -8.880 2.553 -1.951 1.00 97.19 241 SER A N 1
ATOM 1916 C CA . SER A 1 241 ? -7.962 3.407 -1.189 1.00 97.19 241 SER A CA 1
ATOM 1917 C C . SER A 1 241 ? -7.148 4.306 -2.121 1.00 97.19 241 SER A C 1
ATOM 1919 O O . SER A 1 241 ? -7.008 5.501 -1.865 1.00 97.19 241 SER A O 1
ATOM 1921 N N . LEU A 1 242 ? -6.662 3.762 -3.243 1.00 96.50 242 LEU A N 1
ATOM 1922 C CA . LEU A 1 242 ? -5.946 4.534 -4.259 1.00 96.50 242 LEU A CA 1
ATOM 1923 C C . LEU A 1 242 ? -6.833 5.573 -4.934 1.00 96.50 242 LEU A C 1
ATOM 1925 O O . LEU A 1 242 ? -6.426 6.725 -5.054 1.00 96.50 242 LEU A O 1
ATOM 1929 N N . ASP A 1 243 ? -8.049 5.196 -5.325 1.00 95.25 243 ASP A N 1
ATOM 1930 C CA . ASP A 1 243 ? -9.017 6.122 -5.913 1.00 95.25 243 ASP A CA 1
ATOM 1931 C C . ASP A 1 243 ? -9.324 7.273 -4.929 1.00 95.25 243 ASP A C 1
ATOM 1933 O O . ASP A 1 243 ? -9.397 8.434 -5.334 1.00 95.25 243 ASP A O 1
ATOM 1937 N N . THR A 1 244 ? -9.394 6.983 -3.624 1.00 94.00 244 THR A N 1
ATOM 1938 C CA . THR A 1 244 ? -9.579 7.988 -2.561 1.00 94.00 244 THR A CA 1
ATOM 1939 C C . THR A 1 244 ? -8.378 8.932 -2.425 1.00 94.00 244 THR A C 1
ATOM 1941 O O . THR A 1 244 ? -8.561 10.147 -2.308 1.00 94.00 244 THR A O 1
ATOM 1944 N N . ILE A 1 245 ? -7.149 8.407 -2.471 1.00 93.88 245 ILE A N 1
ATOM 1945 C CA . ILE A 1 245 ? -5.920 9.219 -2.435 1.00 93.88 245 ILE A CA 1
ATOM 1946 C C . ILE A 1 245 ? -5.822 10.098 -3.689 1.00 93.88 245 ILE A C 1
ATOM 1948 O O . ILE A 1 245 ? -5.504 11.282 -3.593 1.00 93.88 245 ILE A O 1
ATOM 1952 N N . PHE A 1 246 ? -6.121 9.556 -4.872 1.00 92.88 246 PHE A N 1
ATOM 1953 C CA . PHE A 1 246 ? -6.055 10.314 -6.123 1.00 92.88 246 PHE A CA 1
ATOM 1954 C C . PHE A 1 246 ? -7.153 11.373 -6.238 1.00 92.88 246 PHE A C 1
ATOM 1956 O O . PHE A 1 246 ? -6.886 12.461 -6.748 1.00 92.88 246 PHE A O 1
ATOM 1963 N N . ALA A 1 247 ? -8.353 11.113 -5.716 1.00 91.75 247 ALA A N 1
ATOM 1964 C CA . ALA A 1 247 ? -9.394 12.131 -5.617 1.00 91.75 247 ALA A CA 1
ATOM 1965 C C . ALA A 1 247 ? -8.947 13.311 -4.732 1.00 91.75 247 ALA A C 1
ATOM 1967 O O . ALA A 1 247 ? -9.140 14.473 -5.094 1.00 91.75 247 ALA A O 1
ATOM 1968 N N . ASP A 1 248 ? -8.294 13.033 -3.601 1.00 89.38 248 ASP A N 1
ATOM 1969 C CA . ASP A 1 248 ? -7.729 14.069 -2.728 1.00 89.38 248 ASP A CA 1
ATOM 1970 C C . ASP A 1 248 ? -6.553 14.804 -3.387 1.00 89.38 248 ASP A C 1
ATOM 1972 O O . ASP A 1 248 ? -6.470 16.032 -3.312 1.00 89.38 248 ASP A O 1
ATOM 1976 N N . LEU A 1 249 ? -5.700 14.087 -4.127 1.00 89.75 249 LEU A N 1
ATOM 1977 C CA . LEU A 1 249 ? -4.620 14.683 -4.916 1.00 89.75 249 LEU A CA 1
ATOM 1978 C C . LEU A 1 249 ? -5.156 15.701 -5.930 1.00 89.75 249 LEU A C 1
ATOM 1980 O O . LEU A 1 249 ? -4.646 16.819 -6.012 1.00 89.75 249 LEU A O 1
ATOM 1984 N N . ALA A 1 250 ? -6.202 15.330 -6.673 1.00 88.69 250 ALA A N 1
ATOM 1985 C CA . ALA A 1 250 ? -6.846 16.201 -7.651 1.00 88.69 250 ALA A CA 1
ATOM 1986 C C . ALA A 1 250 ? -7.443 17.451 -6.984 1.00 88.69 250 ALA A C 1
ATOM 1988 O O . ALA A 1 250 ? -7.274 18.566 -7.484 1.00 88.69 250 ALA A O 1
ATOM 1989 N N . ASN A 1 251 ? -8.053 17.293 -5.804 1.00 85.31 251 ASN A N 1
ATOM 1990 C CA . ASN A 1 251 ? -8.552 18.418 -5.012 1.00 85.31 251 ASN A CA 1
ATOM 1991 C C . ASN A 1 251 ? -7.422 19.368 -4.593 1.00 85.31 251 ASN A C 1
ATOM 1993 O O . ASN A 1 251 ? -7.598 20.583 -4.632 1.00 85.31 251 ASN A O 1
ATOM 1997 N N . HIS A 1 252 ? -6.249 18.844 -4.232 1.00 79.06 252 HIS A N 1
ATOM 1998 C CA . HIS A 1 252 ? -5.087 19.661 -3.880 1.00 79.06 252 HIS A CA 1
ATOM 1999 C C . HIS A 1 252 ? -4.497 20.432 -5.072 1.00 79.06 252 HIS A C 1
ATOM 2001 O O . HIS A 1 252 ? -3.992 21.540 -4.884 1.00 79.06 252 HIS A O 1
ATOM 2007 N N . GLN A 1 253 ? -4.582 19.887 -6.288 1.00 75.50 253 GLN A N 1
ATOM 2008 C CA . GLN A 1 253 ? -4.112 20.551 -7.510 1.00 75.50 253 GLN A CA 1
ATOM 2009 C C . GLN A 1 253 ? -5.098 21.630 -8.006 1.00 75.50 253 GLN A C 1
ATOM 2011 O O . GLN A 1 253 ? -4.679 22.706 -8.440 1.00 75.50 253 GLN A O 1
ATOM 2016 N N . GLY A 1 254 ? -6.408 21.394 -7.860 1.00 60.50 254 GLY A N 1
ATOM 2017 C CA . GLY A 1 254 ? -7.476 22.309 -8.288 1.00 60.50 254 GLY A CA 1
ATOM 2018 C C . GLY A 1 254 ? -7.648 23.586 -7.449 1.00 60.50 254 GLY A C 1
ATOM 2019 O O . GLY A 1 254 ? -8.417 24.466 -7.823 1.00 60.50 254 GLY A O 1
ATOM 2020 N N . VAL A 1 255 ? -6.933 23.737 -6.326 1.00 55.66 255 VAL A N 1
ATOM 2021 C CA . VAL A 1 255 ? -6.987 24.950 -5.475 1.00 55.66 255 VAL A CA 1
ATOM 2022 C C . VAL A 1 255 ? -6.210 26.134 -6.081 1.00 55.66 255 VAL A C 1
ATOM 2024 O O . VAL A 1 255 ? -6.317 27.266 -5.605 1.00 55.66 255 VAL A O 1
ATOM 2027 N N . THR A 1 256 ? -5.484 25.932 -7.184 1.00 44.28 256 THR A N 1
ATOM 2028 C CA . THR A 1 256 ? -4.904 27.043 -7.951 1.00 44.28 256 THR A CA 1
ATOM 2029 C C . THR A 1 256 ? -5.900 27.567 -8.996 1.00 44.28 256 THR A C 1
ATOM 2031 O O . THR A 1 256 ? -6.242 26.885 -9.950 1.00 44.28 256 THR A O 1
ATOM 2034 N N . LYS A 1 257 ? -6.339 28.820 -8.789 1.00 44.25 257 LYS A N 1
ATOM 2035 C CA . LYS A 1 257 ? -7.296 29.632 -9.578 1.00 44.25 257 LYS A CA 1
ATOM 2036 C C . LYS A 1 257 ? -8.789 29.278 -9.449 1.00 44.25 257 LYS A C 1
ATOM 2038 O O . LYS A 1 257 ? -9.387 28.632 -10.294 1.00 44.25 257 LYS A O 1
ATOM 2043 N N . GLY A 1 258 ? -9.417 29.909 -8.453 1.00 47.44 258 GLY A N 1
ATOM 2044 C CA . GLY A 1 258 ? -10.645 30.682 -8.673 1.00 47.44 258 GLY A CA 1
ATOM 2045 C C . GLY A 1 258 ? -11.872 29.942 -9.206 1.00 47.44 258 GLY A C 1
ATOM 2046 O O . GLY A 1 258 ? -12.453 30.382 -10.189 1.00 47.44 258 GLY A O 1
ATOM 2047 N N . SER A 1 259 ? -12.348 28.901 -8.526 1.00 41.22 259 SER A N 1
ATOM 2048 C CA . SER A 1 259 ? -13.711 28.410 -8.761 1.00 41.22 259 SER A CA 1
ATOM 2049 C C . SER A 1 259 ? -14.329 27.832 -7.491 1.00 41.22 259 SER A C 1
ATOM 2051 O O . SER A 1 259 ? -13.933 26.775 -7.005 1.00 41.22 259 SER A O 1
ATOM 2053 N N . LYS A 1 260 ? -15.335 28.534 -6.954 1.00 46.94 260 LYS A N 1
ATOM 2054 C CA . LYS A 1 260 ? -16.280 27.989 -5.972 1.00 46.94 260 LYS A CA 1
ATOM 2055 C C . LYS A 1 260 ? -17.086 26.885 -6.658 1.00 46.94 260 LYS A C 1
ATOM 2057 O O . LYS A 1 260 ? -17.971 27.187 -7.453 1.00 46.94 260 LYS A O 1
ATOM 2062 N N . LYS A 1 261 ? -16.849 25.626 -6.296 1.00 39.50 261 LYS A N 1
ATOM 2063 C CA . LYS A 1 261 ? -17.851 24.569 -6.456 1.00 39.50 261 LYS A CA 1
ATOM 2064 C C . LYS A 1 261 ? -18.008 23.837 -5.131 1.00 39.50 261 LYS A C 1
ATOM 2066 O O . LYS A 1 261 ? -17.084 23.208 -4.631 1.00 39.50 261 LYS A O 1
ATOM 2071 N N . VAL A 1 262 ? -19.193 23.995 -4.549 1.00 42.34 262 VAL A N 1
ATOM 2072 C CA . VAL A 1 262 ? -19.679 23.203 -3.422 1.00 42.34 262 VAL A CA 1
ATOM 2073 C C . VAL A 1 262 ? -20.046 21.838 -3.993 1.00 42.34 262 VAL A C 1
ATOM 2075 O O . VAL A 1 262 ? -21.113 21.674 -4.571 1.00 42.34 262 VAL A O 1
ATOM 2078 N N . VAL A 1 263 ? -19.138 20.876 -3.874 1.00 37.16 263 VAL A N 1
ATOM 2079 C CA . VAL A 1 263 ? -19.468 19.450 -3.874 1.00 37.16 263 VAL A CA 1
ATOM 2080 C C . VAL A 1 263 ? -18.793 18.881 -2.637 1.00 37.16 263 VAL A C 1
ATOM 2082 O O . VAL A 1 263 ? -17.653 19.217 -2.328 1.00 37.16 263 VAL A O 1
ATOM 2085 N N . GLN A 1 264 ? -19.575 18.135 -1.871 1.00 40.28 264 GLN A N 1
ATOM 2086 C CA . GLN A 1 264 ? -19.311 17.681 -0.515 1.00 40.28 264 GLN A CA 1
ATOM 2087 C C . GLN A 1 264 ? -17.898 17.102 -0.371 1.00 40.28 264 GLN A C 1
ATOM 2089 O O . GLN A 1 264 ? -17.587 16.006 -0.824 1.00 40.28 264 GLN A O 1
ATOM 2094 N N . GLN A 1 265 ? -17.042 17.920 0.239 1.00 39.50 265 GLN A N 1
ATOM 2095 C CA . GLN A 1 265 ? -15.624 17.697 0.455 1.00 39.50 265 GLN A CA 1
ATOM 2096 C C . GLN A 1 265 ? -15.445 16.462 1.342 1.00 39.50 265 GLN A C 1
ATOM 2098 O O . GLN A 1 265 ? -15.702 16.519 2.548 1.00 39.50 265 GLN A O 1
ATOM 2103 N N . GLY A 1 266 ? -15.005 15.349 0.746 1.00 42.75 266 GLY A N 1
ATOM 2104 C CA . GLY A 1 266 ? -14.397 14.249 1.486 1.00 42.75 266 GLY A CA 1
ATOM 2105 C C . GLY A 1 266 ? -13.287 14.852 2.333 1.00 42.75 266 GLY A C 1
ATOM 2106 O O . GLY A 1 266 ? -12.319 15.402 1.817 1.00 42.75 266 GLY A O 1
ATOM 2107 N N . SER A 1 267 ? -13.519 14.912 3.638 1.00 48.34 267 SER A N 1
ATOM 2108 C CA . SER A 1 267 ? -12.663 15.643 4.554 1.00 48.34 267 SER A CA 1
ATOM 2109 C C . SER A 1 267 ? -11.260 15.039 4.504 1.00 48.34 267 SER A C 1
ATOM 2111 O O . SER A 1 267 ? -11.057 13.920 4.969 1.00 48.34 267 SER A O 1
ATOM 2113 N N . SER A 1 268 ? -10.291 15.824 4.035 1.00 55.84 268 SER A N 1
ATOM 2114 C CA . SER A 1 268 ? -8.843 15.559 4.071 1.00 55.84 268 SER A CA 1
ATOM 2115 C C . SER A 1 268 ? -8.323 15.026 5.422 1.00 55.84 268 SER A C 1
ATOM 2117 O O . SER A 1 268 ? -7.237 14.462 5.490 1.00 55.84 268 SER A O 1
ATOM 2119 N N . LYS A 1 269 ? -9.108 15.162 6.504 1.00 59.94 269 LYS A N 1
ATOM 2120 C CA . LYS A 1 269 ? -8.852 14.569 7.828 1.00 59.94 269 LYS A CA 1
ATOM 2121 C C . LYS A 1 269 ? -8.759 13.036 7.823 1.00 59.94 269 LYS A C 1
ATOM 2123 O O . LYS A 1 269 ? -8.113 12.488 8.701 1.00 59.94 269 LYS A O 1
ATOM 2128 N N . ALA A 1 270 ? -9.379 12.342 6.865 1.00 79.19 270 ALA A N 1
ATOM 2129 C CA . ALA A 1 270 ? -9.332 10.877 6.807 1.00 79.19 270 ALA A CA 1
ATOM 2130 C C . ALA A 1 270 ? -8.097 10.325 6.067 1.00 79.19 270 ALA A C 1
ATOM 2132 O O . ALA A 1 270 ? -7.876 9.119 6.090 1.00 79.19 270 ALA A O 1
ATOM 2133 N N . GLN A 1 271 ? -7.271 11.169 5.430 1.00 88.62 271 GLN A N 1
ATOM 2134 C CA . GLN A 1 271 ? -6.162 10.683 4.595 1.00 88.62 271 GLN A CA 1
ATOM 2135 C C . GLN A 1 271 ? -5.113 9.907 5.386 1.00 88.62 271 GLN A C 1
ATOM 2137 O O . GLN A 1 271 ? -4.656 8.866 4.925 1.00 88.62 271 GLN A O 1
ATOM 2142 N N . VAL A 1 272 ? -4.787 10.358 6.603 1.00 91.25 272 VAL A N 1
ATOM 2143 C CA . VAL A 1 272 ? -3.884 9.628 7.511 1.00 91.25 272 VAL A CA 1
ATOM 2144 C C . VAL A 1 272 ? -4.352 8.182 7.664 1.00 91.25 272 VAL A C 1
ATOM 2146 O O . VAL A 1 272 ? -3.571 7.256 7.468 1.00 91.25 272 VAL A O 1
ATOM 2149 N N . ALA A 1 273 ? -5.646 7.994 7.939 1.00 94.00 273 ALA A N 1
ATOM 2150 C CA . ALA A 1 273 ? -6.235 6.677 8.110 1.00 94.00 273 ALA A CA 1
ATOM 2151 C C . ALA A 1 273 ? -6.107 5.830 6.844 1.00 94.00 273 ALA A C 1
ATOM 2153 O O . ALA A 1 273 ? -5.656 4.696 6.948 1.00 94.00 273 ALA A O 1
ATOM 2154 N N . ILE A 1 274 ? -6.423 6.385 5.665 1.00 95.50 274 ILE A N 1
ATOM 2155 C CA . ILE A 1 274 ? -6.302 5.670 4.384 1.00 95.50 274 ILE A CA 1
ATOM 2156 C C . ILE A 1 274 ? -4.859 5.214 4.138 1.00 95.50 274 ILE A C 1
ATOM 2158 O O . ILE A 1 274 ? -4.644 4.046 3.824 1.00 95.50 274 ILE A O 1
ATOM 2162 N N . PHE A 1 275 ? -3.863 6.082 4.342 1.00 95.00 275 PHE A N 1
ATOM 2163 C CA . PHE A 1 275 ? -2.455 5.697 4.209 1.00 95.00 275 PHE A CA 1
ATOM 2164 C C . PHE A 1 275 ? -2.053 4.610 5.219 1.00 95.00 275 PHE A C 1
ATOM 2166 O O . PHE A 1 275 ? -1.339 3.679 4.851 1.00 95.00 275 PHE A O 1
ATOM 2173 N N . VAL A 1 276 ? -2.520 4.690 6.471 1.00 95.44 276 VAL A N 1
ATOM 2174 C CA . VAL A 1 276 ? -2.230 3.692 7.516 1.00 95.44 276 VAL A CA 1
ATOM 2175 C C . VAL A 1 276 ? -2.813 2.327 7.152 1.00 95.44 276 VAL A C 1
ATOM 2177 O O . VAL A 1 276 ? -2.073 1.344 7.080 1.00 95.44 276 VAL A O 1
ATOM 2180 N N . VAL A 1 277 ? -4.113 2.252 6.863 1.00 96.94 277 VAL A N 1
ATOM 2181 C CA . VAL A 1 277 ? -4.783 0.973 6.574 1.00 96.94 277 VAL A CA 1
ATOM 2182 C C . VAL A 1 277 ? -4.315 0.364 5.252 1.00 96.94 277 VAL A C 1
ATOM 2184 O O . VAL A 1 277 ? -4.150 -0.854 5.164 1.00 96.94 277 VAL A O 1
ATOM 2187 N N . LEU A 1 278 ? -4.026 1.193 4.242 1.00 97.38 278 LEU A N 1
ATOM 2188 C CA . LEU A 1 278 ? -3.470 0.737 2.970 1.00 97.38 278 LEU A CA 1
ATOM 2189 C C . LEU A 1 278 ? -2.056 0.173 3.155 1.00 97.38 278 LEU A C 1
ATOM 2191 O O . LEU A 1 278 ? -1.752 -0.893 2.621 1.00 97.38 278 LEU A O 1
ATOM 2195 N N . ALA A 1 279 ? -1.205 0.836 3.945 1.00 96.94 279 ALA A N 1
ATOM 2196 C CA . ALA A 1 279 ? 0.134 0.336 4.248 1.00 96.94 279 ALA A CA 1
ATOM 2197 C C . ALA A 1 279 ? 0.085 -1.009 4.991 1.00 96.94 279 ALA A C 1
ATOM 2199 O O . ALA A 1 279 ? 0.811 -1.932 4.622 1.00 96.94 279 ALA A O 1
ATOM 2200 N N . MET A 1 280 ? -0.805 -1.159 5.982 1.00 97.62 280 MET A N 1
ATOM 2201 C CA . MET A 1 280 ? -1.011 -2.438 6.679 1.00 97.62 280 MET A CA 1
ATOM 2202 C C . MET A 1 280 ? -1.452 -3.547 5.716 1.00 97.62 280 MET A C 1
ATOM 2204 O O . MET A 1 280 ? -0.905 -4.649 5.761 1.00 97.62 280 MET A O 1
ATOM 2208 N N . ALA A 1 281 ? -2.399 -3.259 4.816 1.00 97.56 281 ALA A N 1
ATOM 2209 C CA . ALA A 1 281 ? -2.885 -4.228 3.834 1.00 97.56 281 ALA A CA 1
ATOM 2210 C C . ALA A 1 281 ? -1.777 -4.686 2.871 1.00 97.56 281 ALA A C 1
ATOM 2212 O O . ALA A 1 281 ? -1.579 -5.889 2.684 1.00 97.56 281 ALA A O 1
ATOM 2213 N N . LEU A 1 282 ? -1.017 -3.735 2.316 1.00 97.38 282 LEU A N 1
ATOM 2214 C CA . LEU A 1 282 ? 0.074 -4.003 1.376 1.00 97.38 282 LEU A CA 1
ATOM 2215 C C . LEU A 1 282 ? 1.230 -4.771 2.023 1.00 97.38 282 LEU A C 1
ATOM 2217 O O . LEU A 1 282 ? 1.771 -5.678 1.400 1.00 97.38 282 LEU A O 1
ATOM 2221 N N . ARG A 1 283 ? 1.591 -4.452 3.272 1.00 96.19 283 ARG A N 1
ATOM 2222 C CA . ARG A 1 283 ? 2.641 -5.181 4.000 1.00 96.19 283 ARG A CA 1
ATOM 2223 C C . ARG A 1 283 ? 2.206 -6.583 4.411 1.00 96.19 283 ARG A C 1
ATOM 2225 O O . ARG A 1 283 ? 3.020 -7.499 4.407 1.00 96.19 283 ARG A O 1
ATOM 2232 N N . ARG A 1 284 ? 0.935 -6.771 4.779 1.00 97.00 284 ARG A N 1
ATOM 2233 C CA . ARG A 1 284 ? 0.436 -8.064 5.271 1.00 97.00 284 ARG A CA 1
ATOM 2234 C C . ARG A 1 284 ? 0.187 -9.075 4.159 1.00 97.00 284 ARG A C 1
ATOM 2236 O O . ARG A 1 284 ? 0.425 -10.266 4.368 1.00 97.00 284 ARG A O 1
ATOM 2243 N N . LYS A 1 285 ? -0.332 -8.621 3.015 1.00 96.31 285 LYS A N 1
ATOM 2244 C CA . LYS A 1 285 ? -0.637 -9.453 1.841 1.00 96.31 285 LYS A CA 1
ATOM 2245 C C . LYS A 1 285 ? -0.140 -8.785 0.552 1.00 96.31 285 LYS A C 1
ATOM 2247 O O . LYS A 1 285 ? -0.954 -8.413 -0.298 1.00 96.31 285 LYS A O 1
ATOM 2252 N N . PRO A 1 286 ? 1.188 -8.661 0.380 1.00 95.75 286 PRO A N 1
ATOM 2253 C CA . PRO A 1 286 ? 1.779 -7.984 -0.775 1.00 95.75 286 PRO A CA 1
ATOM 2254 C C . PRO A 1 286 ? 1.381 -8.640 -2.103 1.00 95.75 286 PRO A C 1
ATOM 2256 O O . PRO A 1 286 ? 1.167 -7.942 -3.089 1.00 95.75 286 PRO A O 1
ATOM 2259 N N . ASP A 1 287 ? 1.170 -9.957 -2.124 1.00 94.50 287 ASP A N 1
ATOM 2260 C CA . ASP A 1 287 ? 0.781 -10.736 -3.308 1.00 94.50 287 ASP A CA 1
ATOM 2261 C C . ASP A 1 287 ? -0.468 -10.235 -4.030 1.00 94.50 287 ASP A C 1
ATOM 2263 O O . ASP A 1 287 ? -0.591 -10.413 -5.243 1.00 94.50 287 ASP A O 1
ATOM 2267 N N . VAL A 1 288 ? -1.395 -9.605 -3.302 1.00 96.38 288 VAL A N 1
ATOM 2268 C CA . VAL A 1 288 ? -2.604 -9.018 -3.892 1.00 96.38 288 VAL A CA 1
ATOM 2269 C C . VAL A 1 288 ? -2.228 -7.958 -4.927 1.00 96.38 288 VAL A C 1
ATOM 2271 O O . VAL A 1 288 ? -2.881 -7.863 -5.965 1.00 96.38 288 VAL A O 1
ATOM 2274 N N . LEU A 1 289 ? -1.137 -7.216 -4.699 1.00 96.25 289 LEU A N 1
ATOM 2275 C CA . LEU A 1 289 ? -0.660 -6.188 -5.617 1.00 96.25 289 LEU A CA 1
ATOM 2276 C C . LEU A 1 289 ? -0.326 -6.766 -6.994 1.00 96.25 289 LEU A C 1
ATOM 2278 O O . LEU A 1 289 ? -0.642 -6.115 -7.983 1.00 96.25 289 LEU A O 1
ATOM 2282 N N . ILE A 1 290 ? 0.218 -7.989 -7.080 1.00 93.75 290 ILE A N 1
ATOM 2283 C CA . ILE A 1 290 ? 0.577 -8.637 -8.356 1.00 93.75 290 ILE A CA 1
ATOM 2284 C C . ILE A 1 290 ? -0.622 -8.669 -9.309 1.00 93.75 290 ILE A C 1
ATOM 2286 O O . ILE A 1 290 ? -0.487 -8.310 -10.477 1.00 93.75 290 ILE A O 1
ATOM 2290 N N . GLY A 1 291 ? -1.801 -9.047 -8.804 1.00 93.62 291 GLY A N 1
ATOM 2291 C CA . GLY A 1 291 ? -3.030 -9.089 -9.602 1.00 93.62 291 GLY A CA 1
ATOM 2292 C C . GLY A 1 291 ? -3.542 -7.706 -10.020 1.00 93.62 291 GLY A C 1
ATOM 2293 O O . GLY A 1 291 ? -4.279 -7.592 -10.993 1.00 93.62 291 GLY A O 1
ATOM 2294 N N . LEU A 1 292 ? -3.135 -6.646 -9.316 1.00 96.19 292 LEU A N 1
ATOM 2295 C CA . LEU A 1 292 ? -3.525 -5.265 -9.607 1.00 96.19 292 LEU A CA 1
ATOM 2296 C C . LEU A 1 292 ? -2.550 -4.550 -10.551 1.00 96.19 292 LEU A C 1
ATOM 2298 O O . LEU A 1 292 ? -2.935 -3.557 -11.169 1.00 96.19 292 LEU A O 1
ATOM 2302 N N . LEU A 1 293 ? -1.309 -5.032 -10.682 1.00 94.44 293 LEU A N 1
ATOM 2303 C CA . LEU A 1 293 ? -0.261 -4.388 -11.480 1.00 94.44 293 LEU A CA 1
ATOM 2304 C C . LEU A 1 293 ? -0.676 -4.084 -12.930 1.00 94.44 293 LEU A C 1
ATOM 2306 O O . LEU A 1 293 ? -0.444 -2.944 -13.346 1.00 94.44 293 LEU A O 1
ATOM 2310 N N . PRO A 1 294 ? -1.325 -4.997 -13.688 1.00 94.19 294 PRO A N 1
ATOM 2311 C CA . PRO A 1 294 ? -1.790 -4.685 -15.040 1.00 94.19 294 PRO A CA 1
ATOM 2312 C C . PRO A 1 294 ? -2.757 -3.500 -15.051 1.00 94.19 294 PRO A C 1
ATOM 2314 O O . PRO A 1 294 ? -2.568 -2.556 -15.811 1.00 94.19 294 PRO A O 1
ATOM 2317 N N . LYS A 1 295 ? -3.716 -3.471 -14.117 1.00 95.25 295 LYS A N 1
ATOM 2318 C CA . LYS A 1 295 ? -4.688 -2.379 -13.999 1.00 95.25 295 LYS A CA 1
ATOM 2319 C C . LYS A 1 295 ? -4.016 -1.049 -13.663 1.00 95.25 295 LYS A C 1
ATOM 2321 O O . LYS A 1 295 ? -4.331 -0.042 -14.283 1.00 95.25 295 LYS A O 1
ATOM 2326 N N . LEU A 1 296 ? -3.060 -1.039 -12.730 1.00 94.81 296 LEU A N 1
ATOM 2327 C CA . LEU A 1 296 ? -2.283 0.164 -12.398 1.00 94.81 296 LEU A CA 1
ATOM 2328 C C . LEU A 1 296 ? -1.449 0.671 -13.583 1.00 94.81 296 LEU A C 1
ATOM 2330 O O . LEU A 1 296 ? -1.185 1.867 -13.682 1.00 94.81 296 LEU A O 1
ATOM 2334 N N . ARG A 1 297 ? -1.009 -0.239 -14.458 1.00 91.19 297 ARG A N 1
ATOM 2335 C CA . ARG A 1 297 ? -0.195 0.083 -15.628 1.00 91.19 297 ARG A CA 1
ATOM 2336 C C . ARG A 1 297 ? -1.025 0.512 -16.825 1.00 91.19 297 ARG A C 1
ATOM 2338 O O . ARG A 1 297 ? -0.519 1.306 -17.596 1.00 91.19 297 ARG A O 1
ATOM 2345 N N . GLU A 1 298 ? -2.225 -0.014 -17.024 1.00 91.69 298 GLU A N 1
ATOM 2346 C CA . GLU A 1 298 ? -2.992 0.151 -18.271 1.00 91.69 298 GLU A CA 1
ATOM 2347 C C . GLU A 1 298 ? -4.123 1.168 -18.142 1.00 91.69 298 GLU A C 1
ATOM 2349 O O . GLU A 1 298 ? -4.458 1.835 -19.117 1.00 91.69 298 GLU A O 1
ATOM 2354 N N . ASP A 1 299 ? -4.680 1.335 -16.943 1.00 94.06 299 ASP A N 1
ATOM 2355 C CA . ASP A 1 299 ? -5.771 2.272 -16.708 1.00 94.06 299 ASP A CA 1
ATOM 2356 C C . ASP A 1 299 ? -5.230 3.712 -16.576 1.00 94.06 299 ASP A C 1
ATOM 2358 O O . ASP A 1 299 ? -4.475 4.008 -15.636 1.00 94.06 299 ASP A O 1
ATOM 2362 N N . PRO A 1 300 ? -5.633 4.654 -17.455 1.00 91.19 300 PRO A N 1
ATOM 2363 C CA . PRO A 1 300 ? -5.205 6.051 -17.385 1.00 91.19 300 PRO A CA 1
ATOM 2364 C C . PRO A 1 300 ? -5.510 6.719 -16.039 1.00 91.19 300 PRO A C 1
ATOM 2366 O O . PRO A 1 300 ? -4.842 7.684 -15.650 1.00 91.19 300 PRO A O 1
ATOM 2369 N N . LYS A 1 301 ? -6.483 6.204 -15.271 1.00 92.88 301 LYS A N 1
ATOM 2370 C CA . LYS A 1 301 ? -6.791 6.732 -13.937 1.00 92.88 301 LYS A CA 1
ATOM 2371 C C . LYS A 1 301 ? -5.647 6.554 -12.945 1.00 92.88 301 LYS A C 1
ATOM 2373 O O . LYS A 1 301 ? -5.537 7.364 -12.028 1.00 92.88 301 LYS A O 1
ATOM 2378 N N . TYR A 1 302 ? -4.757 5.590 -13.163 1.00 93.19 302 TYR A N 1
ATOM 2379 C CA . TYR A 1 302 ? -3.585 5.338 -12.321 1.00 93.19 302 TYR A CA 1
ATOM 2380 C C . TYR A 1 302 ? -2.271 5.823 -12.933 1.00 93.19 302 TYR A C 1
ATOM 2382 O O . TYR A 1 302 ? -1.258 5.905 -12.240 1.00 93.19 302 TYR A O 1
ATOM 2390 N N . GLN A 1 303 ? -2.295 6.224 -14.202 1.00 90.06 303 GLN A N 1
ATOM 2391 C CA . GLN A 1 303 ? -1.147 6.809 -14.878 1.00 90.06 303 GLN A CA 1
ATOM 2392 C C . GLN A 1 303 ? -1.072 8.330 -14.685 1.00 90.06 303 GLN A C 1
ATOM 2394 O O . GLN A 1 303 ? -2.084 9.014 -14.509 1.00 90.06 303 GLN A O 1
ATOM 2399 N N . GLY A 1 304 ? 0.149 8.861 -14.750 1.00 87.56 304 GLY A N 1
ATOM 2400 C CA . GLY A 1 304 ? 0.437 10.292 -14.644 1.00 87.56 304 GLY A CA 1
ATOM 2401 C C . GLY A 1 304 ? 1.702 10.565 -13.833 1.00 87.56 304 GLY A C 1
ATOM 2402 O O . GLY A 1 304 ? 2.040 9.818 -12.913 1.00 87.56 304 GLY A O 1
ATOM 2403 N N . GLN A 1 305 ? 2.415 11.644 -14.167 1.00 86.00 305 GLN A N 1
ATOM 2404 C CA . GLN A 1 305 ? 3.619 12.051 -13.425 1.00 86.00 305 GLN A CA 1
ATOM 2405 C C . GLN A 1 305 ? 3.296 12.463 -11.983 1.00 86.00 305 GLN A C 1
ATOM 2407 O O . GLN A 1 305 ? 4.103 12.253 -11.085 1.00 86.00 305 GLN A O 1
ATOM 2412 N N . ASP A 1 306 ? 2.112 13.020 -11.752 1.00 86.81 306 ASP A N 1
ATOM 2413 C CA . ASP A 1 306 ? 1.625 13.426 -10.436 1.00 86.81 306 ASP A CA 1
ATOM 2414 C C . ASP A 1 306 ? 1.233 12.235 -9.547 1.00 86.81 306 ASP A C 1
ATOM 2416 O O . ASP A 1 306 ? 1.363 12.312 -8.326 1.00 86.81 306 ASP A O 1
ATOM 2420 N N . LYS A 1 307 ? 0.807 11.122 -10.155 1.00 90.94 307 LYS A N 1
ATOM 2421 C CA . LYS A 1 307 ? 0.399 9.891 -9.459 1.00 90.94 307 LYS A CA 1
ATOM 2422 C C . LYS A 1 307 ? 1.563 8.954 -9.166 1.00 90.94 307 LYS A C 1
ATOM 2424 O O . LYS A 1 307 ? 1.499 8.173 -8.216 1.00 90.94 307 LYS A O 1
ATOM 2429 N N . LEU A 1 308 ? 2.639 9.050 -9.949 1.00 91.12 308 LEU A N 1
ATOM 2430 C CA . LEU A 1 308 ? 3.819 8.197 -9.828 1.00 91.12 308 LEU A CA 1
ATOM 2431 C C . LEU A 1 308 ? 4.375 8.104 -8.393 1.00 91.12 308 LEU A C 1
ATOM 2433 O O . LEU A 1 308 ? 4.665 6.985 -7.974 1.00 91.12 308 LEU A O 1
ATOM 2437 N N . PRO A 1 309 ? 4.489 9.191 -7.600 1.00 91.38 309 PRO A N 1
ATOM 2438 C CA . PRO A 1 309 ? 4.994 9.078 -6.232 1.00 91.38 309 PRO A CA 1
ATOM 2439 C C . PRO A 1 309 ? 4.109 8.221 -5.315 1.00 91.38 309 PRO A C 1
ATOM 2441 O O . PRO A 1 309 ? 4.629 7.510 -4.457 1.00 91.38 309 PRO A O 1
ATOM 2444 N N . VAL A 1 310 ? 2.787 8.225 -5.526 1.00 93.62 310 VAL A N 1
ATOM 2445 C CA . VAL A 1 310 ? 1.850 7.368 -4.780 1.00 93.62 310 VAL A CA 1
ATOM 2446 C C . VAL A 1 310 ? 2.028 5.908 -5.193 1.00 93.62 310 VAL A C 1
ATOM 2448 O O . VAL A 1 310 ? 2.126 5.042 -4.329 1.00 93.62 310 VAL A O 1
ATOM 2451 N N . ILE A 1 311 ? 2.139 5.625 -6.497 1.00 94.81 311 ILE A N 1
ATOM 2452 C CA . ILE A 1 311 ? 2.393 4.263 -7.001 1.00 94.81 311 ILE A CA 1
ATOM 2453 C C . ILE A 1 311 ? 3.733 3.726 -6.484 1.00 94.81 311 ILE A C 1
ATOM 2455 O O . ILE A 1 311 ? 3.827 2.578 -6.052 1.00 94.81 311 ILE A O 1
ATOM 2459 N N . LEU A 1 312 ? 4.764 4.568 -6.465 1.00 93.88 312 LEU A N 1
ATOM 2460 C CA . LEU A 1 312 ? 6.064 4.235 -5.896 1.00 93.88 312 LEU A CA 1
ATOM 2461 C C . LEU A 1 312 ? 5.949 3.888 -4.410 1.00 93.88 312 LEU A C 1
ATOM 2463 O O . LEU A 1 312 ? 6.515 2.889 -3.971 1.00 93.88 312 LEU A O 1
ATOM 2467 N N . TRP A 1 313 ? 5.184 4.666 -3.643 1.00 95.31 313 TRP A N 1
ATOM 2468 C CA . TRP A 1 313 ? 4.940 4.390 -2.229 1.00 95.31 313 TRP A CA 1
ATOM 2469 C C . TRP A 1 313 ? 4.171 3.086 -2.001 1.00 95.31 313 TRP A C 1
ATOM 2471 O O . TRP A 1 313 ? 4.549 2.320 -1.122 1.00 95.31 313 TRP A O 1
ATOM 2481 N N . VAL A 1 314 ? 3.166 2.770 -2.824 1.00 96.38 314 VAL A N 1
ATOM 2482 C CA . VAL A 1 314 ? 2.452 1.478 -2.775 1.00 96.38 314 VAL A CA 1
ATOM 2483 C C . VAL A 1 314 ? 3.422 0.310 -2.942 1.00 96.38 314 VAL A C 1
ATOM 2485 O O . VAL A 1 314 ? 3.397 -0.638 -2.157 1.00 96.38 314 VAL A O 1
ATOM 2488 N N . ILE A 1 315 ? 4.310 0.392 -3.936 1.00 96.19 315 ILE A N 1
ATOM 2489 C CA . ILE A 1 315 ? 5.318 -0.645 -4.187 1.00 96.19 315 ILE A CA 1
ATOM 2490 C C . ILE A 1 315 ? 6.326 -0.703 -3.034 1.00 96.19 315 ILE A C 1
ATOM 2492 O O . ILE A 1 315 ? 6.710 -1.794 -2.613 1.00 96.19 315 ILE A O 1
ATOM 2496 N N . ALA A 1 316 ? 6.706 0.446 -2.469 1.00 95.25 316 ALA A N 1
ATOM 2497 C CA . ALA A 1 316 ? 7.557 0.499 -1.287 1.00 95.25 316 ALA A CA 1
ATOM 2498 C C . ALA A 1 316 ? 6.909 -0.216 -0.087 1.00 95.25 316 ALA A C 1
ATOM 2500 O O . ALA A 1 316 ? 7.579 -1.013 0.568 1.00 95.25 316 ALA A O 1
ATOM 2501 N N . GLN A 1 317 ? 5.609 -0.019 0.163 1.00 95.75 317 GLN A N 1
ATOM 2502 C CA . GLN A 1 317 ? 4.892 -0.743 1.219 1.00 95.75 317 GLN A CA 1
ATOM 2503 C C . GLN A 1 317 ? 4.820 -2.248 0.941 1.00 95.75 317 GLN A C 1
ATOM 2505 O O . GLN A 1 317 ? 5.085 -3.040 1.840 1.00 95.75 317 GLN A O 1
ATOM 2510 N N . ALA A 1 318 ? 4.537 -2.668 -0.293 1.00 95.81 318 ALA A N 1
ATOM 2511 C CA . ALA A 1 318 ? 4.532 -4.091 -0.637 1.00 95.81 318 ALA A CA 1
ATOM 2512 C C . ALA A 1 318 ? 5.919 -4.737 -0.458 1.00 95.81 318 ALA A C 1
ATOM 2514 O O . ALA A 1 318 ? 6.018 -5.846 0.063 1.00 95.81 318 ALA A O 1
ATOM 2515 N N . SER A 1 319 ? 6.996 -4.018 -0.802 1.00 94.88 319 SER A N 1
ATOM 2516 C CA . SER A 1 319 ? 8.376 -4.502 -0.648 1.00 94.88 319 SER A CA 1
ATOM 2517 C C . SER A 1 319 ? 8.794 -4.747 0.804 1.00 94.88 319 SER A C 1
ATOM 2519 O O . SER A 1 319 ? 9.657 -5.582 1.056 1.00 94.88 319 SER A O 1
ATOM 2521 N N . GLN A 1 320 ? 8.165 -4.054 1.759 1.00 93.00 320 GLN A N 1
ATOM 2522 C CA . GLN A 1 320 ? 8.382 -4.275 3.192 1.00 93.00 320 GLN A CA 1
ATOM 2523 C C . GLN A 1 320 ? 7.746 -5.583 3.681 1.00 93.00 320 GLN A C 1
ATOM 2525 O O . GLN A 1 320 ? 8.214 -6.155 4.660 1.00 93.00 320 GLN A O 1
ATOM 2530 N N . GLY A 1 321 ? 6.672 -6.034 3.026 1.00 92.50 321 GLY A N 1
ATOM 2531 C CA . GLY A 1 321 ? 6.029 -7.318 3.307 1.00 92.50 321 GLY A CA 1
ATOM 2532 C C . GLY A 1 321 ? 6.715 -8.490 2.607 1.00 92.50 321 GLY A C 1
ATOM 2533 O O . GLY A 1 321 ? 6.930 -9.535 3.213 1.00 92.50 321 GLY A O 1
ATOM 2534 N N . ASP A 1 322 ? 7.067 -8.311 1.331 1.00 94.38 322 ASP A N 1
ATOM 2535 C CA . ASP A 1 322 ? 7.775 -9.299 0.515 1.00 94.38 322 ASP A CA 1
ATOM 2536 C C . ASP A 1 322 ? 8.661 -8.585 -0.524 1.00 94.38 322 ASP A C 1
ATOM 2538 O O . ASP A 1 322 ? 8.172 -7.937 -1.458 1.00 94.38 322 ASP A O 1
ATOM 2542 N N . LEU A 1 323 ? 9.984 -8.733 -0.384 1.00 92.88 323 LEU A N 1
ATOM 2543 C CA . LEU A 1 323 ? 10.970 -8.147 -1.299 1.00 92.88 323 LEU A CA 1
ATOM 2544 C C . LEU A 1 323 ? 10.812 -8.652 -2.739 1.00 92.88 323 LEU A C 1
ATOM 2546 O O . LEU A 1 323 ? 11.050 -7.889 -3.675 1.00 92.88 323 LEU A O 1
ATOM 2550 N N . VAL A 1 324 ? 10.396 -9.908 -2.929 1.00 91.88 324 VAL A N 1
ATOM 2551 C CA . VAL A 1 324 ? 10.166 -10.502 -4.254 1.00 91.88 324 VAL A CA 1
ATOM 2552 C C . VAL A 1 324 ? 9.001 -9.791 -4.933 1.00 91.88 324 VAL A C 1
ATOM 2554 O O . VAL A 1 324 ? 9.126 -9.377 -6.083 1.00 91.88 324 VAL A O 1
ATOM 2557 N N . VAL A 1 325 ? 7.892 -9.567 -4.220 1.00 93.75 325 VAL A N 1
ATOM 2558 C CA . VAL A 1 325 ? 6.753 -8.796 -4.752 1.00 93.75 325 VAL A CA 1
ATOM 2559 C C . VAL A 1 325 ? 7.153 -7.351 -5.038 1.00 93.75 325 VAL A C 1
ATOM 2561 O O . VAL A 1 325 ? 6.748 -6.794 -6.060 1.00 93.75 325 VAL A O 1
ATOM 2564 N N . GLY A 1 326 ? 7.961 -6.749 -4.163 1.00 94.19 326 GLY A N 1
ATOM 2565 C CA . GLY A 1 326 ? 8.502 -5.407 -4.356 1.00 94.19 326 GLY A CA 1
ATOM 2566 C C . GLY A 1 326 ? 9.295 -5.280 -5.657 1.00 94.19 326 GLY A C 1
ATOM 2567 O O . GLY A 1 326 ? 8.999 -4.406 -6.475 1.00 94.19 326 GLY A O 1
ATOM 2568 N N . LEU A 1 327 ? 10.264 -6.177 -5.880 1.00 91.94 327 LEU A N 1
ATOM 2569 C CA . LEU A 1 327 ? 11.075 -6.172 -7.098 1.00 91.94 327 LEU A CA 1
ATOM 2570 C C . LEU A 1 327 ? 10.230 -6.486 -8.338 1.00 91.94 327 LEU A C 1
ATOM 2572 O O . LEU A 1 327 ? 10.361 -5.792 -9.342 1.00 91.94 327 LEU A O 1
ATOM 2576 N N . TYR A 1 328 ? 9.321 -7.461 -8.253 1.00 90.88 328 TYR A N 1
ATOM 2577 C CA . TYR A 1 328 ? 8.392 -7.787 -9.337 1.00 90.88 328 TYR A CA 1
ATOM 2578 C C . TYR A 1 328 ? 7.577 -6.553 -9.745 1.00 90.88 328 TYR A C 1
ATOM 2580 O O . TYR A 1 328 ? 7.559 -6.140 -10.902 1.00 90.88 328 TYR A O 1
ATOM 2588 N N . SER A 1 329 ? 6.967 -5.879 -8.774 1.00 94.06 329 SER A N 1
ATOM 2589 C CA . SER A 1 329 ? 6.158 -4.683 -9.021 1.00 94.06 329 SER A CA 1
ATOM 2590 C C . SER A 1 329 ? 6.985 -3.537 -9.610 1.00 94.06 329 SER A C 1
ATOM 2592 O O . SER A 1 329 ? 6.528 -2.838 -10.515 1.00 94.06 329 SER A O 1
ATOM 2594 N N . TRP A 1 330 ? 8.225 -3.363 -9.146 1.00 93.31 330 TRP A N 1
ATOM 2595 C CA . TRP A 1 330 ? 9.147 -2.374 -9.699 1.00 93.31 330 TRP A CA 1
ATOM 2596 C C . TRP A 1 330 ? 9.462 -2.651 -11.176 1.00 93.31 330 TRP A C 1
ATOM 2598 O O . TRP A 1 330 ? 9.329 -1.752 -12.010 1.00 93.31 330 TRP A O 1
ATOM 2608 N N . VAL A 1 331 ? 9.813 -3.896 -11.515 1.00 88.38 331 VAL A N 1
ATOM 2609 C CA . VAL A 1 331 ? 10.165 -4.313 -12.883 1.00 88.38 331 VAL A CA 1
ATOM 2610 C C . VAL A 1 331 ? 8.978 -4.168 -13.835 1.00 88.38 331 VAL A C 1
ATOM 2612 O O . VAL A 1 331 ? 9.147 -3.720 -14.967 1.00 88.38 331 VAL A O 1
ATOM 2615 N N . HIS A 1 332 ? 7.772 -4.518 -13.393 1.00 87.62 332 HIS A N 1
ATOM 2616 C CA . HIS A 1 332 ? 6.608 -4.569 -14.277 1.00 87.62 332 HIS A CA 1
ATOM 2617 C C . HIS A 1 332 ? 5.874 -3.224 -14.428 1.00 87.62 332 HIS A C 1
ATOM 2619 O O . HIS A 1 332 ? 5.247 -3.006 -15.470 1.00 87.62 332 HIS A O 1
ATOM 2625 N N . ASN A 1 333 ? 5.979 -2.309 -13.450 1.00 91.06 333 ASN A N 1
ATOM 2626 C CA . ASN A 1 333 ? 5.222 -1.047 -13.451 1.00 91.06 333 ASN A CA 1
ATOM 2627 C C . ASN A 1 333 ? 6.077 0.226 -13.425 1.00 91.06 333 ASN A C 1
ATOM 2629 O O . ASN A 1 333 ? 5.649 1.231 -13.987 1.00 91.06 333 ASN A O 1
ATOM 2633 N N . LEU A 1 334 ? 7.263 0.223 -12.805 1.00 90.38 334 LEU A N 1
ATOM 2634 C CA . LEU A 1 334 ? 8.098 1.432 -12.696 1.00 90.38 334 LEU A CA 1
ATOM 2635 C C . LEU A 1 334 ? 9.233 1.458 -13.719 1.00 90.38 334 LEU A C 1
ATOM 2637 O O . LEU A 1 334 ? 9.536 2.502 -14.293 1.00 90.38 334 LEU A O 1
ATOM 2641 N N . PHE A 1 335 ? 9.845 0.311 -13.992 1.00 85.88 335 PHE A N 1
ATOM 2642 C CA . PHE A 1 335 ? 10.932 0.216 -14.958 1.00 85.88 335 PHE A CA 1
ATOM 2643 C C . PHE A 1 335 ? 10.549 0.652 -16.391 1.00 85.88 335 PHE A C 1
ATOM 2645 O O . PHE A 1 335 ? 11.331 1.388 -17.008 1.00 85.88 335 PHE A O 1
ATOM 2652 N N . PRO A 1 336 ? 9.346 0.328 -16.920 1.00 85.12 336 PRO A N 1
ATOM 2653 C CA . PRO A 1 336 ? 8.905 0.854 -18.213 1.00 85.12 336 PRO A CA 1
ATOM 2654 C C . PRO A 1 336 ? 8.842 2.386 -18.239 1.00 85.12 336 PRO A C 1
ATOM 2656 O O . PRO A 1 336 ? 9.125 2.995 -19.269 1.00 85.12 336 PRO A O 1
ATOM 2659 N N . VAL A 1 337 ? 8.546 3.021 -17.097 1.00 84.44 337 VAL A N 1
ATOM 2660 C CA . VAL A 1 337 ? 8.518 4.484 -16.969 1.00 84.44 337 VAL A CA 1
ATOM 2661 C C . VAL A 1 337 ? 9.925 5.061 -17.101 1.00 84.44 337 VAL A C 1
ATOM 2663 O O . VAL A 1 337 ? 10.097 6.026 -17.833 1.00 84.44 337 VAL A O 1
ATOM 2666 N N . ILE A 1 338 ? 10.951 4.455 -16.488 1.00 77.00 338 ILE A N 1
ATOM 2667 C CA . ILE A 1 338 ? 12.351 4.920 -16.620 1.00 77.00 338 ILE A CA 1
ATOM 2668 C C . ILE A 1 338 ? 12.795 4.948 -18.086 1.00 77.00 338 ILE A C 1
ATOM 2670 O O . ILE A 1 338 ? 13.503 5.870 -18.507 1.00 77.00 338 ILE A O 1
ATOM 2674 N N . SER A 1 339 ? 12.374 3.928 -18.835 1.00 67.50 339 SER A N 1
ATOM 2675 C CA . SER A 1 339 ? 12.703 3.733 -20.248 1.00 67.50 339 SER A CA 1
ATOM 2676 C C . SER A 1 339 ? 11.894 4.644 -21.180 1.00 67.50 339 SER A C 1
ATOM 2678 O O . SER A 1 339 ? 12.245 4.801 -22.350 1.00 67.50 339 SER A O 1
ATOM 2680 N N . ALA A 1 340 ? 10.826 5.273 -20.681 1.00 75.50 340 ALA A N 1
ATOM 2681 C CA . ALA A 1 340 ? 10.007 6.190 -21.455 1.00 75.50 340 ALA A CA 1
ATOM 2682 C C . ALA A 1 340 ? 10.695 7.553 -21.621 1.00 75.50 340 ALA A C 1
ATOM 2684 O O . ALA A 1 340 ? 11.230 8.138 -20.675 1.00 75.50 340 ALA A O 1
ATOM 2685 N N . LYS A 1 341 ? 10.601 8.119 -22.831 1.00 69.69 341 LYS A N 1
ATOM 2686 C CA . LYS A 1 341 ? 11.137 9.456 -23.153 1.00 69.69 341 LYS A CA 1
ATOM 2687 C C . LYS A 1 341 ? 10.523 10.576 -22.297 1.00 69.69 341 LYS A C 1
ATOM 2689 O O . LYS A 1 341 ? 11.143 11.618 -22.132 1.00 69.69 341 LYS A O 1
ATOM 2694 N N . SER A 1 342 ? 9.327 10.363 -21.746 1.00 73.00 342 SER A N 1
ATOM 2695 C CA . SER A 1 342 ? 8.574 11.325 -20.932 1.00 73.00 342 SER A CA 1
ATOM 2696 C C . SER A 1 342 ? 8.933 11.319 -19.439 1.00 73.00 342 SER A C 1
ATOM 2698 O O . SER A 1 342 ? 8.388 12.122 -18.680 1.00 73.00 342 SER A O 1
ATOM 2700 N N . CYS A 1 343 ? 9.826 10.432 -18.981 1.00 78.19 343 CYS A N 1
ATOM 2701 C CA . CYS A 1 343 ? 10.218 10.387 -17.574 1.00 78.19 343 CYS A CA 1
ATOM 2702 C C . CYS A 1 343 ? 11.165 11.534 -17.224 1.00 78.19 343 CYS A C 1
ATOM 2704 O O . CYS A 1 343 ? 12.293 11.606 -17.717 1.00 78.19 343 CYS A O 1
ATOM 2706 N N . ASN A 1 344 ? 10.721 12.404 -16.317 1.00 83.00 344 ASN A N 1
ATOM 2707 C CA . ASN A 1 344 ? 11.554 13.481 -15.800 1.00 83.00 344 ASN A CA 1
ATOM 2708 C C . ASN A 1 344 ? 12.670 12.939 -14.875 1.00 83.00 344 ASN A C 1
ATOM 2710 O O . ASN A 1 344 ? 12.628 11.797 -14.404 1.00 83.00 344 ASN A O 1
ATOM 2714 N N . THR A 1 345 ? 13.681 13.773 -14.617 1.00 82.25 345 THR A N 1
ATOM 2715 C CA . THR A 1 345 ? 14.864 13.403 -13.822 1.00 82.25 345 THR A CA 1
ATOM 2716 C C . THR A 1 345 ? 14.520 13.028 -12.379 1.00 82.25 345 THR A C 1
ATOM 2718 O O . THR A 1 345 ? 15.092 12.078 -11.854 1.00 82.25 345 THR A O 1
ATOM 2721 N N . GLN A 1 346 ? 13.568 13.725 -11.751 1.00 82.81 346 GLN A N 1
ATOM 2722 C CA . GLN A 1 346 ? 13.158 13.471 -10.366 1.00 82.81 346 GLN A CA 1
ATOM 2723 C C . GLN A 1 346 ? 12.446 12.119 -10.224 1.00 82.81 346 GLN A C 1
ATOM 2725 O O . GLN A 1 346 ? 12.790 11.320 -9.360 1.00 82.81 346 GLN A O 1
ATOM 2730 N N . SER A 1 347 ? 11.484 11.838 -11.100 1.00 84.62 347 SER A N 1
ATOM 2731 C CA . SER A 1 347 ? 10.776 10.562 -11.196 1.00 84.62 347 SER A CA 1
ATOM 2732 C C . SER A 1 347 ? 11.756 9.410 -11.404 1.00 84.62 347 SER A C 1
ATOM 2734 O O . SER A 1 347 ? 11.677 8.398 -10.711 1.00 84.62 347 SER A O 1
ATOM 2736 N N . ARG A 1 348 ? 12.728 9.582 -12.310 1.00 84.38 348 ARG A N 1
ATOM 2737 C CA . ARG A 1 348 ? 13.783 8.589 -12.547 1.00 84.38 348 ARG A CA 1
ATOM 2738 C C . ARG A 1 348 ? 14.609 8.335 -11.288 1.00 84.38 348 ARG A C 1
ATOM 2740 O O . ARG A 1 348 ? 14.859 7.182 -10.957 1.00 84.38 348 ARG A O 1
ATOM 2747 N N . ASP A 1 349 ? 15.014 9.396 -10.598 1.00 83.75 349 ASP A N 1
ATOM 2748 C CA . ASP A 1 349 ? 15.788 9.301 -9.362 1.00 83.75 349 ASP A CA 1
ATOM 2749 C C . ASP A 1 349 ? 15.019 8.555 -8.263 1.00 83.75 349 ASP A C 1
ATOM 2751 O O . ASP A 1 349 ? 15.545 7.601 -7.698 1.00 83.75 349 ASP A O 1
ATOM 2755 N N . LEU A 1 350 ? 13.746 8.894 -8.034 1.00 86.62 350 LEU A N 1
ATOM 2756 C CA . LEU A 1 350 ? 12.901 8.210 -7.051 1.00 86.62 350 LEU A CA 1
ATOM 2757 C C . LEU A 1 350 ? 12.732 6.718 -7.367 1.00 86.62 350 LEU A C 1
ATOM 2759 O O . LEU A 1 350 ? 12.857 5.880 -6.472 1.00 86.62 350 LEU A O 1
ATOM 2763 N N . ILE A 1 351 ? 12.475 6.369 -8.633 1.00 88.62 351 ILE A N 1
ATOM 2764 C CA . ILE A 1 351 ? 12.329 4.967 -9.044 1.00 88.62 351 ILE A CA 1
ATOM 2765 C C . ILE A 1 351 ? 13.626 4.189 -8.770 1.00 88.62 351 ILE A C 1
ATOM 2767 O O . ILE A 1 351 ? 13.569 3.062 -8.274 1.00 88.62 351 ILE A O 1
ATOM 2771 N N . LEU A 1 352 ? 14.791 4.779 -9.055 1.00 85.81 352 LEU A N 1
ATOM 2772 C CA . LEU A 1 352 ? 16.086 4.155 -8.772 1.00 85.81 352 LEU A CA 1
ATOM 2773 C C . LEU A 1 352 ? 16.361 4.050 -7.265 1.00 85.81 352 LEU A C 1
ATOM 2775 O O . LEU A 1 352 ? 16.807 3.001 -6.812 1.00 85.81 352 LEU A O 1
ATOM 2779 N N . GLN A 1 353 ? 16.023 5.072 -6.474 1.00 87.19 353 GLN A N 1
ATOM 2780 C CA . GLN A 1 353 ? 16.142 5.022 -5.012 1.00 87.19 353 GLN A CA 1
ATOM 2781 C C . GLN A 1 353 ? 15.296 3.895 -4.395 1.00 87.19 353 GLN A C 1
ATOM 2783 O O . GLN A 1 353 ? 15.722 3.253 -3.434 1.00 87.19 353 GLN A O 1
ATOM 2788 N N . LEU A 1 354 ? 14.102 3.623 -4.937 1.00 90.25 354 LEU A N 1
ATOM 2789 C CA . LEU A 1 354 ? 13.288 2.492 -4.485 1.00 90.25 354 LEU A CA 1
ATOM 2790 C C . LEU A 1 354 ? 13.970 1.151 -4.774 1.00 90.25 354 LEU A C 1
ATOM 2792 O O . LEU A 1 354 ? 13.997 0.280 -3.907 1.00 90.25 354 LEU A O 1
ATOM 2796 N N . LEU A 1 355 ? 14.550 0.994 -5.964 1.00 88.06 355 LEU A N 1
ATOM 2797 C CA . LEU A 1 355 ? 15.304 -0.210 -6.306 1.00 88.06 355 LEU A CA 1
ATOM 2798 C C . LEU A 1 355 ? 16.501 -0.405 -5.369 1.00 88.06 355 LEU A C 1
ATOM 2800 O O . LEU A 1 355 ? 16.692 -1.495 -4.836 1.00 88.06 355 LEU A O 1
ATOM 2804 N N . GLU A 1 356 ? 17.272 0.655 -5.124 1.00 85.75 356 GLU A N 1
ATOM 2805 C CA . GLU A 1 356 ? 18.395 0.632 -4.182 1.00 85.75 356 GLU A CA 1
ATOM 2806 C C . GLU A 1 356 ? 17.951 0.191 -2.790 1.00 85.75 356 GLU A C 1
ATOM 2808 O O . GLU A 1 356 ? 18.615 -0.645 -2.180 1.00 85.75 356 GLU A O 1
ATOM 2813 N N . ARG A 1 357 ? 16.806 0.688 -2.304 1.00 88.56 357 ARG A N 1
ATOM 2814 C CA . ARG A 1 357 ? 16.243 0.261 -1.018 1.00 88.56 357 ARG A CA 1
ATOM 2815 C C . ARG A 1 357 ? 15.942 -1.238 -1.003 1.00 88.56 357 ARG A C 1
ATOM 2817 O O . ARG A 1 357 ? 16.332 -1.907 -0.051 1.00 88.56 357 ARG A O 1
ATOM 2824 N N . ILE A 1 358 ? 15.265 -1.758 -2.029 1.00 89.50 358 ILE A N 1
ATOM 2825 C CA . ILE A 1 358 ? 14.907 -3.185 -2.119 1.00 89.50 358 ILE A CA 1
ATOM 2826 C C . ILE A 1 358 ? 16.171 -4.053 -2.089 1.00 89.50 358 ILE A C 1
ATOM 2828 O O . ILE A 1 358 ? 16.229 -5.046 -1.368 1.00 89.50 358 ILE A O 1
ATOM 2832 N N . LEU A 1 359 ? 17.204 -3.661 -2.836 1.00 86.06 359 LEU A N 1
ATOM 2833 C CA . LEU A 1 359 ? 18.455 -4.417 -2.940 1.00 86.06 359 LEU A CA 1
ATOM 2834 C C . LEU A 1 359 ? 19.357 -4.275 -1.710 1.00 86.06 359 LEU A C 1
ATOM 2836 O O . LEU A 1 359 ? 20.130 -5.184 -1.416 1.00 86.06 359 LEU A O 1
ATOM 2840 N N . SER A 1 360 ? 19.247 -3.159 -0.988 1.00 86.50 360 SER A N 1
ATOM 2841 C CA . SER A 1 360 ? 19.986 -2.905 0.255 1.00 86.50 360 SER A CA 1
ATOM 2842 C C . SER A 1 360 ? 19.316 -3.524 1.485 1.00 86.50 360 SER A C 1
ATOM 2844 O O . SER A 1 360 ? 19.857 -3.425 2.586 1.00 86.50 360 SER A O 1
ATOM 2846 N N . ALA A 1 361 ? 18.140 -4.145 1.335 1.00 87.50 361 ALA A N 1
ATOM 2847 C CA . ALA A 1 361 ? 17.454 -4.773 2.453 1.00 87.50 361 ALA A CA 1
ATOM 2848 C C . ALA A 1 361 ? 18.276 -5.954 3.018 1.00 87.50 361 ALA A C 1
ATOM 2850 O O . ALA A 1 361 ? 18.955 -6.671 2.271 1.00 87.50 361 ALA A O 1
ATOM 2851 N N . PRO A 1 362 ? 18.222 -6.204 4.339 1.00 87.44 362 PRO A N 1
ATOM 2852 C CA . PRO A 1 362 ? 18.930 -7.326 4.942 1.00 87.44 362 PRO A CA 1
ATOM 2853 C C . PRO A 1 362 ? 18.545 -8.646 4.268 1.00 87.44 362 PRO A C 1
ATOM 2855 O O . PRO A 1 362 ? 17.365 -8.947 4.113 1.00 87.44 362 PRO A O 1
ATOM 2858 N N . LYS A 1 363 ? 19.541 -9.448 3.871 1.00 87.31 363 LYS A N 1
ATOM 2859 C CA . LYS A 1 363 ? 19.345 -10.730 3.161 1.00 87.31 363 LYS A CA 1
ATOM 2860 C C . LYS A 1 363 ? 18.615 -10.612 1.809 1.00 87.31 363 LYS A C 1
ATOM 2862 O O . LYS A 1 363 ? 18.222 -11.638 1.258 1.00 87.31 363 LYS A O 1
ATOM 2867 N N . ALA A 1 364 ? 18.490 -9.413 1.224 1.00 85.44 364 ALA A N 1
ATOM 2868 C CA . ALA A 1 364 ? 17.809 -9.216 -0.060 1.00 85.44 364 ALA A CA 1
ATOM 2869 C C . ALA A 1 364 ? 18.325 -10.169 -1.140 1.00 85.44 364 ALA A C 1
ATOM 2871 O O . ALA A 1 364 ? 17.545 -10.810 -1.833 1.00 85.44 364 ALA A O 1
ATOM 2872 N N . ARG A 1 365 ? 19.649 -10.334 -1.230 1.00 80.19 365 ARG A N 1
ATOM 2873 C CA . ARG A 1 365 ? 20.270 -11.230 -2.207 1.00 80.19 365 ARG A CA 1
ATOM 2874 C C . ARG A 1 365 ? 19.740 -12.665 -2.124 1.00 80.19 365 ARG A C 1
ATOM 2876 O O . ARG A 1 365 ? 19.366 -13.214 -3.154 1.00 80.19 365 ARG A O 1
ATOM 2883 N N . SER A 1 366 ? 19.731 -13.280 -0.941 1.00 83.88 366 SER A N 1
ATOM 2884 C CA . SER A 1 366 ? 19.289 -14.673 -0.801 1.00 83.88 366 SER A CA 1
ATOM 2885 C C . SER A 1 366 ? 17.784 -14.809 -1.017 1.00 83.88 366 SER A C 1
ATOM 2887 O O . SER A 1 366 ? 17.350 -15.738 -1.690 1.00 83.88 366 SER A O 1
ATOM 2889 N N . ILE A 1 367 ? 16.996 -13.857 -0.512 1.00 87.62 367 ILE A N 1
ATOM 2890 C CA . ILE A 1 367 ? 15.539 -13.836 -0.688 1.00 87.62 367 ILE A CA 1
ATOM 2891 C C . ILE A 1 367 ? 15.176 -13.744 -2.175 1.00 87.62 367 ILE A C 1
ATOM 2893 O O . ILE A 1 367 ? 14.372 -14.532 -2.665 1.00 87.62 367 ILE A O 1
ATOM 2897 N N . LEU A 1 368 ? 15.797 -12.817 -2.908 1.00 86.25 368 LEU A N 1
ATOM 2898 C CA . LEU A 1 368 ? 15.489 -12.589 -4.318 1.00 86.25 368 LEU A CA 1
ATOM 2899 C C . LEU A 1 368 ? 15.999 -13.716 -5.227 1.00 86.25 368 LEU A C 1
ATOM 2901 O O . LEU A 1 368 ? 15.331 -14.027 -6.206 1.00 86.25 368 LEU A O 1
ATOM 2905 N N . LEU A 1 369 ? 17.131 -14.352 -4.898 1.00 81.12 369 LEU A N 1
ATOM 2906 C CA . LEU A 1 369 ? 17.607 -15.547 -5.608 1.00 81.12 369 LEU A CA 1
ATOM 2907 C C . LEU A 1 369 ? 16.632 -16.717 -5.445 1.00 81.12 369 LEU A C 1
ATOM 2909 O O . LEU A 1 369 ? 16.243 -17.338 -6.430 1.00 81.12 369 LEU A O 1
ATOM 2913 N N . ASN A 1 370 ? 16.173 -16.965 -4.218 1.00 84.31 370 ASN A N 1
ATOM 2914 C CA . ASN A 1 370 ? 15.192 -18.016 -3.945 1.00 84.31 370 ASN A CA 1
ATOM 2915 C C . ASN A 1 370 ? 13.823 -17.714 -4.584 1.00 84.31 370 ASN A C 1
ATOM 2917 O O . ASN A 1 370 ? 13.074 -18.632 -4.902 1.00 84.31 370 ASN A O 1
ATOM 2921 N N . GLY A 1 371 ? 13.502 -16.432 -4.785 1.00 80.94 371 GLY A N 1
ATOM 2922 C CA . GLY A 1 371 ? 12.287 -15.956 -5.447 1.00 80.94 371 GLY A CA 1
ATOM 2923 C C . GLY A 1 371 ? 12.454 -15.589 -6.924 1.00 80.94 371 GLY A C 1
ATOM 2924 O O . GLY A 1 371 ? 11.575 -14.924 -7.472 1.00 80.94 371 GLY A O 1
ATOM 2925 N N . ALA A 1 372 ? 13.557 -15.975 -7.577 1.00 78.31 372 ALA A N 1
ATOM 2926 C CA . ALA A 1 372 ? 13.874 -15.539 -8.941 1.00 78.31 372 ALA A CA 1
ATOM 2927 C C . ALA A 1 372 ? 12.856 -16.024 -9.991 1.00 78.31 372 ALA A C 1
ATOM 2929 O O . ALA A 1 372 ? 12.722 -15.415 -11.058 1.00 78.31 372 ALA A O 1
ATOM 2930 N N . VAL A 1 373 ? 12.122 -17.096 -9.680 1.00 76.38 373 VAL A N 1
ATOM 2931 C CA . VAL A 1 373 ? 10.987 -17.595 -10.461 1.00 76.38 373 VAL A CA 1
ATOM 2932 C C . VAL A 1 373 ? 9.771 -17.691 -9.547 1.00 76.38 373 VAL A C 1
ATOM 2934 O O . VAL A 1 373 ? 9.796 -18.387 -8.534 1.00 76.38 373 VAL A O 1
ATOM 2937 N N . ARG A 1 374 ? 8.682 -17.014 -9.915 1.00 70.88 374 ARG A N 1
ATOM 2938 C CA . ARG A 1 374 ? 7.425 -16.998 -9.167 1.00 70.88 374 ARG A CA 1
ATOM 2939 C C . ARG A 1 374 ? 6.291 -17.450 -10.077 1.00 70.88 374 ARG A C 1
ATOM 2941 O O . ARG A 1 374 ? 6.043 -16.840 -11.106 1.00 70.88 374 ARG A O 1
ATOM 2948 N N . LYS A 1 375 ? 5.595 -18.528 -9.693 1.00 72.94 375 LYS A N 1
ATOM 2949 C CA . LYS A 1 375 ? 4.498 -19.130 -10.485 1.00 72.94 375 LYS A CA 1
ATOM 2950 C C . LYS A 1 375 ? 4.888 -19.428 -11.948 1.00 72.94 375 LYS A C 1
ATOM 2952 O O . LYS A 1 375 ? 4.077 -19.274 -12.849 1.00 72.94 375 LYS A O 1
ATOM 2957 N N . GLY A 1 376 ? 6.136 -19.845 -12.175 1.00 71.19 376 GLY A N 1
ATOM 2958 C CA . GLY A 1 376 ? 6.672 -20.135 -13.512 1.00 71.19 376 GLY A CA 1
ATOM 2959 C C . GLY A 1 376 ? 7.178 -18.911 -14.284 1.00 71.19 376 GLY A C 1
ATOM 2960 O O . GLY A 1 376 ? 7.844 -19.077 -15.303 1.00 71.19 376 GLY A O 1
ATOM 2961 N N . GLU A 1 377 ? 6.946 -17.695 -13.787 1.00 75.19 377 GLU A N 1
ATOM 2962 C CA . GLU A 1 377 ? 7.422 -16.460 -14.407 1.00 75.19 377 GLU A CA 1
ATOM 2963 C C . GLU A 1 377 ? 8.712 -15.969 -13.749 1.00 75.19 377 GLU A C 1
ATOM 2965 O O . GLU A 1 377 ? 8.887 -16.035 -12.530 1.00 75.19 377 GLU A O 1
ATOM 2970 N N . ARG A 1 378 ? 9.646 -15.468 -14.562 1.00 77.56 378 ARG A N 1
ATOM 2971 C CA . ARG A 1 378 ? 10.889 -14.878 -14.056 1.00 77.56 378 ARG A CA 1
ATOM 2972 C C . ARG A 1 378 ? 10.588 -13.529 -13.418 1.00 77.56 378 ARG A C 1
ATOM 2974 O O . ARG A 1 378 ? 9.941 -12.689 -14.033 1.00 77.56 378 ARG A O 1
ATOM 2981 N N . LEU A 1 379 ? 11.165 -13.299 -12.242 1.00 80.19 379 LEU A N 1
ATOM 2982 C CA . LEU A 1 379 ? 11.076 -12.034 -11.511 1.00 80.19 379 LEU A CA 1
ATOM 2983 C C . LEU A 1 379 ? 11.555 -10.834 -12.345 1.00 80.19 379 LEU A C 1
ATOM 2985 O O . LEU A 1 379 ? 11.027 -9.732 -12.227 1.00 80.19 379 LEU A O 1
ATOM 2989 N N . VAL A 1 380 ? 12.550 -11.067 -13.205 1.00 79.94 380 VAL A N 1
ATOM 2990 C CA . VAL A 1 380 ? 13.005 -10.124 -14.228 1.00 79.94 380 VAL A CA 1
ATOM 2991 C C . VAL A 1 380 ? 12.856 -10.798 -15.596 1.00 79.94 380 VAL A C 1
ATOM 2993 O O . VAL A 1 380 ? 13.624 -11.718 -15.903 1.00 79.94 380 VAL A O 1
ATOM 2996 N N . PRO A 1 381 ? 11.888 -10.380 -16.431 1.00 78.25 381 PRO A N 1
ATOM 2997 C CA . PRO A 1 381 ? 11.747 -10.895 -17.788 1.00 78.25 381 PRO A CA 1
ATOM 2998 C C . PRO A 1 381 ? 12.979 -10.577 -18.658 1.00 78.25 381 PRO A C 1
ATOM 3000 O O . PRO A 1 381 ? 13.610 -9.536 -18.453 1.00 78.25 381 PRO A O 1
ATOM 3003 N N . PRO A 1 382 ? 13.301 -11.399 -19.678 1.00 75.56 382 PRO A N 1
ATOM 3004 C CA . PRO A 1 382 ? 14.441 -11.154 -20.568 1.00 75.56 382 PRO A CA 1
ATOM 3005 C C . PRO A 1 382 ? 14.444 -9.761 -21.217 1.00 75.56 382 PRO A C 1
ATOM 3007 O O . PRO A 1 382 ? 15.484 -9.115 -21.280 1.00 75.56 382 PRO A O 1
ATOM 3010 N N . SER A 1 383 ? 13.279 -9.248 -21.619 1.00 75.38 383 SER A N 1
ATOM 3011 C CA . SER A 1 383 ? 13.145 -7.902 -22.196 1.00 75.38 383 SER A CA 1
ATOM 3012 C C . SER A 1 383 ? 13.507 -6.790 -21.205 1.00 75.38 383 SER A C 1
ATOM 3014 O O . SER A 1 383 ? 14.179 -5.822 -21.564 1.00 75.38 383 SER A O 1
ATOM 3016 N N . ALA A 1 384 ? 13.108 -6.934 -19.938 1.00 74.88 384 ALA A N 1
ATOM 3017 C CA . ALA A 1 384 ? 13.480 -5.999 -18.884 1.00 74.88 384 ALA A CA 1
ATOM 3018 C C . ALA A 1 384 ? 14.982 -6.078 -18.583 1.00 74.88 384 ALA A C 1
ATOM 3020 O O . ALA A 1 384 ? 15.630 -5.049 -18.396 1.00 74.88 384 ALA A O 1
ATOM 3021 N N . LEU A 1 385 ? 15.549 -7.287 -18.607 1.00 72.88 385 LEU A N 1
ATOM 3022 C CA . LEU A 1 385 ? 16.982 -7.504 -18.455 1.00 72.88 385 LEU A CA 1
ATOM 3023 C C . LEU A 1 385 ? 17.788 -6.824 -19.569 1.00 72.88 385 LEU A C 1
ATOM 3025 O O . LEU A 1 385 ? 18.752 -6.126 -19.274 1.00 72.88 385 LEU A O 1
ATOM 3029 N N . GLU A 1 386 ? 17.403 -6.975 -20.835 1.00 73.00 386 GLU A N 1
ATOM 3030 C CA . GLU A 1 386 ? 18.091 -6.311 -21.950 1.00 73.00 386 GLU A CA 1
ATOM 3031 C C . GLU A 1 386 ? 18.095 -4.787 -21.804 1.00 73.00 386 GLU A C 1
ATOM 3033 O O . GLU A 1 386 ? 19.116 -4.130 -22.025 1.00 73.00 386 GLU A O 1
ATOM 3038 N N . LEU A 1 387 ? 16.967 -4.214 -21.389 1.00 72.50 387 LEU A N 1
ATOM 3039 C CA . LEU A 1 387 ? 16.866 -2.783 -21.127 1.00 72.50 387 LEU A CA 1
ATOM 3040 C C . LEU A 1 387 ? 17.723 -2.365 -19.922 1.00 72.50 387 LEU A C 1
ATOM 3042 O O . LEU A 1 387 ? 18.380 -1.327 -19.987 1.00 72.50 387 LEU A O 1
ATOM 3046 N N . LEU A 1 388 ? 17.779 -3.175 -18.857 1.00 71.12 388 LEU A N 1
ATOM 3047 C CA . LEU A 1 388 ? 18.666 -2.945 -17.712 1.00 71.12 388 LEU A CA 1
ATOM 3048 C C . LEU A 1 388 ? 20.137 -2.986 -18.139 1.00 71.12 388 LEU A C 1
ATOM 3050 O O . LEU A 1 388 ? 20.894 -2.097 -17.758 1.00 71.12 388 LEU A O 1
ATOM 3054 N N . ILE A 1 389 ? 20.542 -3.945 -18.979 1.00 69.31 389 ILE A N 1
ATOM 3055 C CA . ILE A 1 389 ? 21.897 -4.025 -19.552 1.00 69.31 389 ILE A CA 1
ATOM 3056 C C . ILE A 1 389 ? 22.223 -2.739 -20.309 1.00 69.31 389 ILE A C 1
ATOM 3058 O O . ILE A 1 389 ? 23.241 -2.104 -20.040 1.00 69.31 389 ILE A O 1
ATOM 3062 N N . ARG A 1 390 ? 21.344 -2.316 -21.225 1.00 69.56 390 ARG A N 1
ATOM 3063 C CA . ARG A 1 390 ? 21.544 -1.091 -22.016 1.00 69.56 390 ARG A CA 1
ATOM 3064 C C . ARG A 1 390 ? 21.607 0.161 -21.142 1.00 69.56 390 ARG A C 1
ATOM 3066 O O . ARG A 1 390 ? 22.400 1.055 -21.420 1.00 69.56 390 ARG A O 1
ATOM 3073 N N . ALA A 1 391 ? 20.801 0.220 -20.082 1.00 65.94 391 ALA A N 1
ATOM 3074 C CA . ALA A 1 391 ? 20.820 1.316 -19.119 1.00 65.94 391 ALA A CA 1
ATOM 3075 C C . ALA A 1 391 ? 22.083 1.308 -18.235 1.00 65.94 391 ALA A C 1
ATOM 3077 O O . ALA A 1 391 ? 22.556 2.369 -17.834 1.00 65.94 391 ALA A O 1
ATOM 3078 N N . THR A 1 392 ? 22.642 0.125 -17.959 1.00 64.12 392 THR A N 1
ATOM 3079 C CA . THR A 1 392 ? 23.875 -0.062 -17.177 1.00 64.12 392 THR A CA 1
ATOM 3080 C C . THR A 1 392 ? 25.122 0.284 -17.985 1.00 64.12 392 THR A C 1
ATOM 3082 O O . THR A 1 392 ? 26.064 0.873 -17.459 1.00 64.12 392 THR A O 1
ATOM 3085 N N . PHE A 1 393 ? 25.128 -0.074 -19.268 1.00 67.50 393 PHE A N 1
ATOM 3086 C CA . PHE A 1 393 ? 26.252 0.109 -20.181 1.00 67.50 393 PHE A CA 1
ATOM 3087 C C . PHE A 1 393 ? 25.844 0.984 -21.375 1.00 67.50 393 PHE A C 1
ATOM 3089 O O . PHE A 1 393 ? 25.842 0.514 -22.515 1.00 67.50 393 PHE A O 1
ATOM 3096 N N . PRO A 1 394 ? 25.475 2.259 -21.150 1.00 65.44 394 PRO A N 1
ATOM 3097 C CA . PRO A 1 394 ? 25.097 3.135 -22.244 1.00 65.44 394 PRO A CA 1
ATOM 3098 C C . PRO A 1 394 ? 26.320 3.490 -23.098 1.00 65.44 394 PRO A C 1
ATOM 3100 O O . PRO A 1 394 ? 27.469 3.484 -22.631 1.00 65.44 394 PRO A O 1
ATOM 3103 N N . ALA A 1 395 ? 26.059 3.853 -24.356 1.00 64.56 395 ALA A N 1
ATOM 3104 C CA . ALA A 1 395 ? 27.081 4.357 -25.265 1.00 64.56 395 ALA A CA 1
ATOM 3105 C C . ALA A 1 395 ? 27.869 5.516 -24.613 1.00 64.56 395 ALA A C 1
ATOM 3107 O O . ALA A 1 395 ? 27.289 6.274 -23.828 1.00 64.56 395 ALA A O 1
ATOM 3108 N N . PRO A 1 396 ? 29.167 5.699 -24.928 1.00 60.81 396 PRO A N 1
ATOM 3109 C CA . PRO A 1 396 ? 30.005 6.743 -24.327 1.00 60.81 396 PRO A CA 1
ATOM 3110 C C . PRO A 1 396 ? 29.380 8.147 -24.337 1.00 60.81 396 PRO A C 1
ATOM 3112 O O . PRO A 1 396 ? 29.558 8.897 -23.381 1.00 60.81 396 PRO A O 1
ATOM 3115 N N . SER A 1 397 ? 28.593 8.463 -25.369 1.00 60.81 397 SER A N 1
ATOM 3116 C CA . SER A 1 397 ? 27.870 9.727 -25.558 1.00 60.81 397 SER A CA 1
ATOM 3117 C C . SER A 1 397 ? 26.654 9.928 -24.643 1.00 60.81 397 SER A C 1
ATOM 3119 O O . SER A 1 397 ? 26.222 11.058 -24.451 1.00 60.81 397 SER A O 1
ATOM 3121 N N . ALA A 1 398 ? 26.101 8.861 -24.064 1.00 58.12 398 ALA A N 1
ATOM 3122 C CA . ALA A 1 398 ? 24.913 8.890 -23.207 1.00 58.12 398 ALA A CA 1
ATOM 3123 C C . ALA A 1 398 ? 25.252 8.669 -21.721 1.00 58.12 398 ALA A C 1
ATOM 3125 O O . ALA A 1 398 ? 24.367 8.394 -20.904 1.00 58.12 398 ALA A O 1
ATOM 3126 N N . ARG A 1 399 ? 26.539 8.755 -21.348 1.00 59.69 399 ARG A N 1
ATOM 3127 C CA . ARG A 1 399 ? 26.976 8.429 -19.992 1.00 59.69 399 ARG A CA 1
ATOM 3128 C C . ARG A 1 399 ? 26.601 9.501 -18.972 1.00 59.69 399 ARG A C 1
ATOM 3130 O O . ARG A 1 399 ? 27.332 10.466 -18.776 1.00 59.69 399 ARG A O 1
ATOM 3137 N N . ILE A 1 400 ? 25.521 9.274 -18.227 1.00 57.50 400 ILE A N 1
ATOM 3138 C CA . ILE A 1 400 ? 25.228 10.016 -16.994 1.00 57.50 400 ILE A CA 1
ATOM 3139 C C . ILE A 1 400 ? 25.853 9.252 -15.821 1.00 57.50 400 ILE A C 1
ATOM 3141 O O . ILE A 1 400 ? 25.352 8.204 -15.413 1.00 57.50 400 ILE A O 1
ATOM 3145 N N . LYS A 1 401 ? 26.962 9.774 -15.278 1.00 48.19 401 LYS A N 1
ATOM 3146 C CA . LYS A 1 401 ? 27.819 9.111 -14.268 1.00 48.19 401 LYS A CA 1
ATOM 3147 C C . LYS A 1 401 ? 27.043 8.517 -13.078 1.00 48.19 401 LYS A C 1
ATOM 3149 O O . LYS A 1 401 ? 27.327 7.399 -12.665 1.00 48.19 401 LYS A O 1
ATOM 3154 N N . VAL A 1 402 ? 26.045 9.241 -12.564 1.00 49.47 402 VAL A N 1
ATOM 3155 C CA . VAL A 1 402 ? 25.274 8.851 -11.367 1.00 49.47 402 VAL A CA 1
ATOM 3156 C C . VAL A 1 402 ? 24.255 7.745 -11.664 1.00 49.47 402 VAL A C 1
ATOM 3158 O O . VAL A 1 402 ? 24.166 6.777 -10.914 1.00 49.47 402 VAL A O 1
ATOM 3161 N N . SER A 1 403 ? 23.512 7.846 -12.769 1.00 52.19 403 SER A N 1
ATOM 3162 C CA . SER A 1 403 ? 22.523 6.830 -13.159 1.00 52.19 403 SER A CA 1
ATOM 3163 C C . SER A 1 403 ? 23.189 5.510 -13.542 1.00 52.19 403 SER A C 1
ATOM 3165 O O . SER A 1 403 ? 22.672 4.452 -13.204 1.00 52.19 403 SER A O 1
ATOM 3167 N N . ILE A 1 404 ? 24.365 5.572 -14.176 1.00 51.28 404 ILE A N 1
ATOM 3168 C CA . ILE A 1 404 ? 25.156 4.388 -14.517 1.00 51.28 404 ILE A CA 1
ATOM 3169 C C . ILE A 1 404 ? 25.607 3.667 -13.258 1.00 51.28 404 ILE A C 1
ATOM 3171 O O . ILE A 1 404 ? 25.234 2.519 -13.095 1.00 51.28 404 ILE A O 1
ATOM 3175 N N . MET A 1 405 ? 26.332 4.321 -12.339 1.00 48.94 405 MET A N 1
ATOM 3176 C CA . MET A 1 405 ? 26.869 3.631 -11.155 1.00 48.94 405 MET A CA 1
ATOM 3177 C C . MET A 1 405 ? 25.774 2.970 -10.308 1.00 48.94 405 MET A C 1
ATOM 3179 O O . MET A 1 405 ? 25.963 1.855 -9.830 1.00 48.94 405 MET A O 1
ATOM 3183 N N . ARG A 1 406 ? 24.609 3.615 -10.177 1.00 55.62 406 ARG A N 1
ATOM 3184 C CA . ARG A 1 406 ? 23.460 3.067 -9.442 1.00 55.62 406 ARG A CA 1
ATOM 3185 C C . ARG A 1 406 ? 22.879 1.819 -10.105 1.00 55.62 406 ARG A C 1
ATOM 3187 O O . ARG A 1 406 ? 22.655 0.819 -9.431 1.00 55.62 406 ARG A O 1
ATOM 3194 N N . ILE A 1 407 ? 22.706 1.836 -11.427 1.00 56.34 407 ILE A N 1
ATOM 3195 C CA . ILE A 1 407 ? 22.217 0.674 -12.182 1.00 56.34 407 ILE A CA 1
ATOM 3196 C C . ILE A 1 407 ? 23.320 -0.404 -12.299 1.00 56.34 407 ILE A C 1
ATOM 3198 O O . ILE A 1 407 ? 23.026 -1.593 -12.259 1.00 56.34 407 ILE A O 1
ATOM 3202 N N . THR A 1 408 ? 24.606 -0.045 -12.329 1.00 50.50 408 THR A N 1
ATOM 3203 C CA . THR A 1 408 ? 25.723 -1.008 -12.310 1.00 50.50 408 THR A CA 1
ATOM 3204 C C . THR A 1 408 ? 25.801 -1.775 -10.991 1.00 50.50 408 THR A C 1
ATOM 3206 O O . THR A 1 408 ? 26.015 -2.986 -11.024 1.00 50.50 408 THR A O 1
ATOM 3209 N N . SER A 1 409 ? 25.534 -1.139 -9.844 1.00 51.78 409 SER A N 1
ATOM 3210 C CA . SER A 1 409 ? 25.402 -1.842 -8.555 1.00 51.78 409 SER A CA 1
ATOM 3211 C C . SER A 1 409 ? 24.273 -2.884 -8.568 1.00 51.78 409 SER A C 1
ATOM 3213 O O . SER A 1 409 ? 24.433 -3.973 -8.022 1.00 51.78 409 SER A O 1
ATOM 3215 N N . VAL A 1 410 ? 23.163 -2.596 -9.259 1.00 53.44 410 VAL A N 1
ATOM 3216 C CA . VAL A 1 410 ? 22.064 -3.553 -9.508 1.00 53.44 410 VAL A CA 1
ATOM 3217 C C . VAL A 1 410 ? 22.535 -4.694 -10.418 1.00 53.44 410 VAL A C 1
ATOM 3219 O O . VAL A 1 410 ? 22.198 -5.857 -10.210 1.00 53.44 410 VAL A O 1
ATOM 3222 N N . PHE A 1 411 ? 23.337 -4.377 -11.433 1.00 54.09 411 PHE A N 1
ATOM 3223 C CA . PHE A 1 411 ? 23.775 -5.327 -12.450 1.00 54.09 411 PHE A CA 1
ATOM 3224 C C . PHE A 1 411 ? 24.819 -6.337 -11.948 1.00 54.09 411 PHE A C 1
ATOM 3226 O O . PHE A 1 411 ? 24.804 -7.499 -12.352 1.00 54.09 411 PHE A O 1
ATOM 3233 N N . VAL A 1 412 ? 25.683 -5.941 -11.008 1.00 50.62 412 VAL A N 1
ATOM 3234 C CA . VAL A 1 412 ? 26.626 -6.857 -10.335 1.00 50.62 412 VAL A CA 1
ATOM 3235 C C . VAL A 1 412 ? 25.881 -7.941 -9.542 1.00 50.62 412 VAL A C 1
ATOM 3237 O O . VAL A 1 412 ? 26.318 -9.091 -9.509 1.00 50.62 412 VAL A O 1
ATOM 3240 N N . ILE A 1 413 ? 24.709 -7.620 -8.983 1.00 50.53 413 ILE A N 1
ATOM 3241 C CA . ILE A 1 413 ? 23.824 -8.608 -8.344 1.00 50.53 413 ILE A CA 1
ATOM 3242 C C . ILE A 1 413 ? 23.277 -9.593 -9.392 1.00 50.53 413 ILE A C 1
ATOM 3244 O O . ILE A 1 413 ? 23.157 -10.784 -9.113 1.00 50.53 413 ILE A O 1
ATOM 3248 N N . HIS A 1 414 ? 23.021 -9.126 -10.616 1.00 48.97 414 HIS A N 1
ATOM 3249 C CA . HIS A 1 414 ? 22.464 -9.932 -11.702 1.00 48.97 414 HIS A CA 1
ATOM 3250 C C . HIS A 1 414 ? 23.483 -10.856 -12.394 1.00 48.97 414 HIS A C 1
ATOM 3252 O O . HIS A 1 414 ? 23.135 -11.968 -12.784 1.00 48.97 414 HIS A O 1
ATOM 3258 N N . LEU A 1 415 ? 24.761 -10.476 -12.497 1.00 43.41 415 LEU A N 1
ATOM 3259 C CA . LEU A 1 415 ? 25.810 -11.394 -12.979 1.00 43.41 415 LEU A CA 1
ATOM 3260 C C . LEU A 1 415 ? 25.974 -12.620 -12.062 1.00 43.41 415 LEU A C 1
ATOM 3262 O O . LEU A 1 415 ? 26.322 -13.698 -12.534 1.00 43.41 415 LEU A O 1
ATOM 3266 N N . GLN A 1 416 ? 25.638 -12.488 -10.776 1.00 41.62 416 GLN A N 1
ATOM 3267 C CA . GLN A 1 416 ? 25.585 -13.606 -9.828 1.00 41.62 416 GLN A CA 1
ATOM 3268 C C . GLN A 1 416 ? 24.276 -14.421 -9.920 1.00 41.62 416 GLN A C 1
ATOM 3270 O O . GLN A 1 416 ? 24.237 -15.533 -9.408 1.00 41.62 416 GLN A O 1
ATOM 3275 N N . TRP A 1 417 ? 23.218 -13.917 -10.573 1.00 44.75 417 TRP A N 1
ATOM 3276 C CA . TRP A 1 417 ? 21.959 -14.653 -10.817 1.00 44.75 417 TRP A CA 1
ATOM 3277 C C . TRP A 1 417 ? 22.035 -15.623 -12.000 1.00 44.75 417 TRP A C 1
ATOM 3279 O O . TRP A 1 417 ? 21.167 -16.473 -12.144 1.00 44.75 417 TRP A O 1
ATOM 3289 N N . LYS A 1 418 ? 23.045 -15.485 -12.866 1.00 38.62 418 LYS A N 1
ATOM 3290 C CA . LYS A 1 418 ? 23.274 -16.373 -14.018 1.00 38.62 418 LYS A CA 1
ATOM 3291 C C . LYS A 1 418 ? 24.263 -17.512 -13.709 1.00 38.62 418 LYS A C 1
ATOM 3293 O O . LYS A 1 418 ? 24.535 -18.319 -14.589 1.00 38.62 418 LYS A O 1
ATOM 3298 N N . ALA A 1 419 ? 24.834 -17.522 -12.500 1.00 31.88 419 ALA A N 1
ATOM 3299 C CA . ALA A 1 419 ? 25.867 -18.460 -12.045 1.00 31.88 419 ALA A CA 1
ATOM 3300 C C . ALA A 1 419 ? 25.363 -19.479 -10.999 1.00 31.88 419 ALA A C 1
ATOM 3302 O O . ALA A 1 419 ? 26.165 -20.231 -10.450 1.00 31.88 419 ALA A O 1
ATOM 3303 N N . ALA A 1 420 ? 24.057 -19.492 -10.730 1.00 36.12 420 ALA A N 1
ATOM 3304 C CA . ALA A 1 420 ? 23.329 -20.527 -9.999 1.00 36.12 420 ALA A CA 1
ATOM 3305 C C . ALA A 1 420 ? 22.221 -21.050 -10.918 1.00 36.12 420 ALA A C 1
ATOM 3307 O O . ALA A 1 420 ? 21.883 -22.245 -10.793 1.00 36.12 420 ALA A O 1
#

Secondary structure (DSSP, 8-state):
----PPPPTHHHHHHHHHHHSSS-----------------------------------------TTHHHHHHHHHHHHHHHHHHHHHHHHHHHHHHHHHHHHTTS------------------------------------HHHHHTT--HHHHHHHHHHHHHHTTT-HHHHHHHHHHHHHHHTTT--GGG--HHHHHHHS-HHHHHHTTGGGS-HHHHHHHHHHHTTS-HHHHHHHHHHHHHHHHHHHHHHHTTSS----------GGGHHHHHHHHHHHHHH-THHHHHHHHHHHH-TTT-STTTHHHHHHHHHHHHHH-HHHHHHHIIIIIHHHHHSTT--HHHHHHHHHHHHHHHTSTTHHHHHHHTSEETTEESS-HHHHHHHHHHHS--GGG--HHHHHHHHHHHHHHHTTS--

Radius of gyration: 34.25 Å; Cα contacts (8 Å, |Δi|>4): 281; chains: 1; bounding box: 97×87×128 Å

Mean predicted aligned error: 18.85 Å

Foldseek 3Di:
DDDDDDDDPVVVVVVVVVVVVPPDDDDDPDPDDDDDDDDDDDDDDDDDDDDDDDDDDDDPPPPPPCPVVVVVVVVVVVVVVVVVVVVVVVVVVVVVVVVVVVVPPDDDDDDDDDDDDDDDDDDDDDDDDPDDDDPPPDAQALLNLQVPDDLVVLLVQLVVLCVVQVPPLLVSLVVQLVVLLVSQLSHDCVNPVPLCCLVPPFLVVLLCPPCVSHDPSNLCSLLVSLLPGDLVSLLVLLVVLLLVVLVVLVVVVVVPDDDDDDDPDPPPSSNSSSRNSLLSNLLSCVVSVVVCLVVCAPPVSNDDPSNLSVLLSSLSSNCNNALLSSLLSLLRHLLVLLVDPPNDPSSNVNSLSSVVVSCPPVCSLVRCLVSQADPNRGSHDPVSVVVLVCQLDPDPVPDPPVSNVSSVVVVVSVVVSVVD

Organism: Aquilegia coerulea (NCBI:txid218851)